Protein AF-A0A954PUJ4-F1 (afdb_monomer_lite)

pLDDT: mean 72.75, std 25.72, range [23.62, 98.69]

Sequence (757 aa):
MKTFRLFGICLALLAGFLISHSQIARAAGRSESQIDSPTHRQIRVIRPLVDGQSLTLHTLTTDADGNLLVAVGGESPQYDYSAIGADHHGATKTGFVLKLDAEGKELGRWTCGLIPSAMAVGPDGSIFVGGSGQLAKLTPDGKTTKPIDSPHIGDRKTFAKRTIKAQQMLMQSFLSEDSLKPLRDMVEKLEEKPEGDRSRIEVAQLDALKTQLQQMENLIGGNKDSDEESDDNADDFQVDPMMEMQVEHAMNVTSMAASKEKLFVCATDPSNGGYSVWSLDHDMNPDNVQVIMTDLRGCCGQMDIQCCDEKMIVSENSSFQVGVFDLDGKRLTGFGSMDRTSRNGFGSCCNPMNSFPLPDGTILTAESSIGHIKHFDIDGNLIGYIGKANIGGGCKHCAMGYDAANDLYFMMYQDKNGICVLGDREKYPVTAAELALAKRQTDFIEKYAGTWTKPGSKPQQSGFFGSLFGDAPVSNDDSMYPMTGWTINPDGSVRVNSGQYASFMTNATLEILAPEDGDAANVFRAAIAEEQVRMIEMTLTIDGNEMKTDFGYSQDVTLVKQSDPNAQPANVQPTNVKSNAIPMAKIEVAVQQQPVPVLTPSQVFDPVQIQTPTQTPTQCDPSCDGTNCGNPFCVKPPTVATNQPREIDILFSELFTENEHDGVTKPTNDSKSNQEIGNASAQQEMLSDPTFEGTWLSETHLVPRFEYQLISASDLGKDREQTLNKMGAEGWEYCSKLGKKLLFKRVSGFGADGGRQ

Radius of gyration: 35.72 Å; chains: 1; bounding box: 106×78×114 Å

Structure (mmCIF, N/CA/C/O backbone):
data_AF-A0A954PUJ4-F1
#
_entry.id   AF-A0A954PUJ4-F1
#
loop_
_atom_site.group_PDB
_atom_site.id
_atom_site.type_symbol
_atom_site.label_atom_id
_atom_site.label_alt_id
_atom_site.label_comp_id
_atom_site.label_asym_id
_atom_site.label_entity_id
_atom_site.label_seq_id
_atom_site.pdbx_PDB_ins_code
_atom_site.Cartn_x
_atom_site.Cartn_y
_atom_site.Cartn_z
_atom_site.occupancy
_atom_site.B_iso_or_equiv
_atom_site.auth_seq_id
_atom_site.auth_comp_id
_atom_site.auth_asym_id
_atom_site.auth_atom_id
_atom_site.pdbx_PDB_model_num
ATOM 1 N N . MET A 1 1 ? -25.120 1.972 41.612 1.00 52.62 1 MET A N 1
ATOM 2 C CA . MET A 1 1 ? -24.230 2.518 40.554 1.00 52.62 1 MET A CA 1
ATOM 3 C C . MET A 1 1 ? -23.377 1.455 39.857 1.00 52.62 1 MET A C 1
ATOM 5 O O . MET A 1 1 ? -23.431 1.412 38.637 1.00 52.62 1 MET A O 1
ATOM 9 N N . LYS A 1 2 ? -22.651 0.563 40.558 1.00 50.59 2 LYS A N 1
ATOM 10 C CA . LYS A 1 2 ? -21.875 -0.522 39.904 1.00 50.59 2 LYS A CA 1
ATOM 11 C C . LYS A 1 2 ? -22.733 -1.454 39.025 1.00 50.59 2 LYS A C 1
ATOM 13 O O . LYS A 1 2 ? -22.325 -1.778 37.920 1.00 50.59 2 LYS A O 1
ATOM 18 N N . THR A 1 3 ? -23.954 -1.778 39.453 1.00 66.12 3 THR A N 1
ATOM 19 C CA . THR A 1 3 ? -24.915 -2.595 38.685 1.00 66.12 3 THR A CA 1
ATOM 20 C C . THR A 1 3 ? -25.406 -1.915 37.403 1.00 66.12 3 THR A C 1
ATOM 22 O O . THR A 1 3 ? -25.558 -2.578 36.388 1.00 66.12 3 THR A O 1
ATOM 25 N N . PHE A 1 4 ? -25.589 -0.589 37.414 1.00 70.94 4 PHE A N 1
ATOM 26 C CA . PHE A 1 4 ? -26.000 0.171 36.224 1.00 70.94 4 PHE A CA 1
ATOM 27 C C . PHE A 1 4 ? -24.868 0.308 35.197 1.00 70.94 4 PHE A C 1
ATOM 29 O O . PHE A 1 4 ? -25.127 0.208 34.004 1.00 70.94 4 PHE A O 1
ATOM 36 N N . ARG A 1 5 ? -23.609 0.465 35.642 1.00 57.19 5 ARG A N 1
ATOM 37 C CA . ARG A 1 5 ? -22.445 0.429 34.736 1.00 57.19 5 ARG A CA 1
ATOM 38 C C . ARG A 1 5 ? -22.269 -0.944 34.087 1.00 57.19 5 ARG A C 1
ATOM 40 O O . ARG A 1 5 ? -22.035 -1.009 32.889 1.00 57.19 5 ARG A O 1
ATOM 47 N N . LEU A 1 6 ? -22.443 -2.023 34.853 1.00 69.56 6 LEU A N 1
ATOM 48 C CA . LEU A 1 6 ? -22.362 -3.383 34.312 1.00 69.56 6 LEU A CA 1
ATOM 49 C C . LEU A 1 6 ? -23.471 -3.652 33.280 1.00 69.56 6 LEU A C 1
ATOM 51 O O . LEU A 1 6 ? -23.209 -4.250 32.241 1.00 69.56 6 LEU A O 1
ATOM 55 N N . PHE A 1 7 ? -24.688 -3.159 33.539 1.00 83.25 7 PHE A N 1
ATOM 56 C CA . PHE A 1 7 ? -25.818 -3.300 32.617 1.00 83.25 7 PHE A CA 1
ATOM 57 C C . PHE A 1 7 ? -25.616 -2.500 31.321 1.00 83.25 7 PHE A C 1
ATOM 59 O O . PHE A 1 7 ? -25.886 -3.019 30.244 1.00 83.25 7 PHE A O 1
ATOM 66 N N . GLY A 1 8 ? -25.081 -1.275 31.408 1.00 76.94 8 GLY A N 1
ATOM 67 C CA . GLY A 1 8 ? -24.754 -0.459 30.234 1.00 76.94 8 GLY A CA 1
ATOM 68 C C . GLY A 1 8 ? -23.681 -1.090 29.339 1.00 76.94 8 GLY A C 1
ATOM 69 O O . GLY A 1 8 ? -23.854 -1.129 28.126 1.00 76.94 8 GLY A O 1
ATOM 70 N N . ILE A 1 9 ? -22.623 -1.656 29.935 1.00 79.19 9 ILE A N 1
ATOM 71 C CA . ILE A 1 9 ? -21.569 -2.372 29.193 1.00 79.19 9 ILE A CA 1
ATOM 72 C C . ILE A 1 9 ? -22.138 -3.627 28.518 1.00 79.19 9 ILE A C 1
ATOM 74 O O . ILE A 1 9 ? -21.875 -3.856 27.341 1.00 79.19 9 ILE A O 1
ATOM 78 N N . CYS A 1 10 ? -22.972 -4.407 29.218 1.00 77.19 10 CYS A N 1
ATOM 79 C CA . CYS A 1 10 ? -23.618 -5.577 28.617 1.00 77.19 10 CYS A CA 1
ATOM 80 C C . CYS A 1 10 ? -24.517 -5.196 27.433 1.00 77.19 10 CYS A C 1
ATOM 82 O O . CYS A 1 10 ? -24.505 -5.900 26.430 1.00 77.19 10 CYS A O 1
ATOM 84 N N . LEU A 1 11 ? -25.269 -4.091 27.522 1.00 76.75 11 LEU A N 1
ATOM 85 C CA . LEU A 1 11 ? -26.150 -3.643 26.438 1.00 76.75 11 LEU A CA 1
ATOM 86 C C . LEU A 1 11 ? -25.364 -3.182 25.200 1.00 76.75 11 LEU A C 1
ATOM 88 O O . LEU A 1 11 ? -25.760 -3.502 24.083 1.00 76.75 11 LEU A O 1
ATOM 92 N N . ALA A 1 12 ? -24.255 -2.462 25.398 1.00 65.62 12 ALA A N 1
ATOM 93 C CA . ALA A 1 12 ? -23.386 -2.011 24.311 1.00 65.62 12 ALA A CA 1
ATOM 94 C C . ALA A 1 12 ? -22.710 -3.193 23.595 1.00 65.62 12 ALA A C 1
ATOM 96 O O . ALA A 1 12 ? -22.722 -3.251 22.366 1.00 65.62 12 ALA A O 1
ATOM 97 N N . LEU A 1 13 ? -22.215 -4.179 24.355 1.00 67.12 13 LEU A N 1
ATOM 98 C CA . LEU A 1 13 ? -21.668 -5.418 23.794 1.00 67.12 13 LEU A CA 1
ATOM 99 C C . LEU A 1 13 ? -22.732 -6.205 23.013 1.00 67.12 13 LEU A C 1
ATOM 101 O O . LEU A 1 13 ? -22.451 -6.685 21.919 1.00 67.12 13 LEU A O 1
ATOM 105 N N . LEU A 1 14 ? -23.966 -6.289 23.527 1.00 72.69 14 LEU A N 1
ATOM 106 C CA . LEU A 1 14 ? -25.073 -6.956 22.830 1.00 72.69 14 LEU A CA 1
ATOM 107 C C . LEU A 1 14 ? -25.462 -6.238 21.530 1.00 72.69 14 LEU A C 1
ATOM 109 O O . LEU A 1 14 ? -25.734 -6.899 20.532 1.00 72.69 14 LEU A O 1
ATOM 113 N N . ALA A 1 15 ? -25.486 -4.902 21.529 1.00 66.81 15 ALA A N 1
ATOM 114 C CA . ALA A 1 15 ? -25.796 -4.112 20.340 1.00 66.81 15 ALA A CA 1
ATOM 115 C C . ALA A 1 15 ? -24.737 -4.302 19.242 1.00 66.81 15 ALA A C 1
ATOM 117 O O . ALA A 1 15 ? -25.102 -4.555 18.096 1.00 66.81 15 ALA A O 1
ATOM 118 N N . GLY A 1 16 ? -23.446 -4.275 19.598 1.00 62.00 16 GLY A N 1
ATOM 119 C CA . GLY A 1 16 ? -22.360 -4.572 18.659 1.00 62.00 16 GLY A CA 1
ATOM 120 C C . GLY A 1 16 ? -22.459 -5.986 18.076 1.00 62.00 16 GLY A C 1
ATOM 121 O O . GLY A 1 16 ? -22.348 -6.168 16.866 1.00 62.00 16 GLY A O 1
ATOM 122 N N . PHE A 1 17 ? -22.775 -6.977 18.918 1.00 65.00 17 PHE A N 1
ATOM 123 C CA . PHE A 1 17 ? -22.932 -8.373 18.493 1.00 65.00 17 PHE A CA 1
ATOM 124 C C . PHE A 1 17 ? -24.124 -8.584 17.541 1.00 65.00 17 PHE A C 1
ATOM 126 O O . PHE A 1 17 ? -24.060 -9.406 16.628 1.00 65.00 17 PHE A O 1
ATOM 133 N N . LEU A 1 18 ? -25.220 -7.841 17.732 1.00 65.94 18 LEU A N 1
ATOM 134 C CA . LEU A 1 18 ? -26.400 -7.912 16.863 1.00 65.94 18 LEU A CA 1
ATOM 135 C C . LEU A 1 18 ? -26.163 -7.266 15.491 1.00 65.94 18 LEU A C 1
ATOM 137 O O . LEU A 1 18 ? -26.667 -7.777 14.488 1.00 65.94 18 LEU A O 1
ATOM 141 N N . ILE A 1 19 ? -25.397 -6.172 15.430 1.00 64.56 19 ILE A N 1
ATOM 142 C CA . ILE A 1 19 ? -25.078 -5.490 14.168 1.00 64.56 19 ILE A CA 1
ATOM 143 C C . ILE A 1 19 ? -24.223 -6.402 13.277 1.00 64.56 19 ILE A C 1
ATOM 145 O O . ILE A 1 19 ? -24.591 -6.612 12.118 1.00 64.56 19 ILE A O 1
ATOM 149 N N . SER A 1 20 ? -23.175 -7.034 13.822 1.00 57.03 20 SER A N 1
ATOM 150 C CA . SER A 1 20 ? -22.316 -7.954 13.057 1.00 57.03 20 SER A CA 1
ATOM 151 C C . SER A 1 20 ? -23.079 -9.176 12.531 1.00 57.03 20 SER A C 1
ATOM 153 O O . SER A 1 20 ? -23.003 -9.503 11.347 1.00 57.03 20 SER A O 1
ATOM 155 N N . HIS A 1 21 ? -23.932 -9.793 13.357 1.00 59.06 21 HIS A N 1
ATOM 156 C CA . HIS A 1 21 ? -24.750 -10.936 12.929 1.00 59.06 21 HIS A CA 1
ATOM 157 C C . HIS A 1 21 ? -25.733 -10.583 11.807 1.00 59.06 21 HIS A C 1
ATOM 159 O O . HIS A 1 21 ? -26.028 -11.424 10.955 1.00 59.06 21 HIS A O 1
ATOM 165 N N . SER A 1 22 ? -26.244 -9.349 11.781 1.00 60.16 22 SER A N 1
ATOM 166 C CA . SER A 1 22 ? -27.167 -8.915 10.730 1.00 60.16 22 SER A CA 1
ATOM 167 C C . SER A 1 22 ? -26.500 -8.840 9.351 1.00 60.16 22 SER A C 1
ATOM 169 O O . SER A 1 22 ? -27.143 -9.167 8.351 1.00 60.16 22 SER A O 1
ATOM 171 N N . GLN A 1 23 ? -25.213 -8.479 9.284 1.00 64.50 23 GLN A N 1
ATOM 172 C CA . GLN A 1 23 ? -24.464 -8.438 8.028 1.00 64.50 23 GLN A CA 1
ATOM 173 C C . GLN A 1 23 ? -24.126 -9.848 7.526 1.00 64.50 23 GLN A C 1
ATOM 175 O O . GLN A 1 23 ? -24.378 -10.144 6.357 1.00 64.50 23 GLN A O 1
ATOM 180 N N . ILE A 1 24 ? -23.704 -10.757 8.413 1.00 61.41 24 ILE A N 1
ATOM 181 C CA . ILE A 1 24 ? -23.480 -12.172 8.063 1.00 61.41 24 ILE A CA 1
ATOM 182 C C . ILE A 1 24 ? -24.776 -12.822 7.565 1.00 61.41 24 ILE A C 1
ATOM 184 O O . ILE A 1 24 ? -24.786 -13.488 6.530 1.00 61.41 24 ILE A O 1
ATOM 188 N N . ALA A 1 25 ? -25.902 -12.591 8.248 1.00 60.91 25 ALA A N 1
ATOM 189 C CA . ALA A 1 25 ? -27.197 -13.118 7.823 1.00 60.91 25 ALA A CA 1
ATOM 190 C C . ALA A 1 25 ? -27.639 -12.553 6.460 1.00 60.91 25 ALA A C 1
ATOM 192 O O . ALA A 1 25 ? -28.235 -13.271 5.657 1.00 60.91 25 ALA A O 1
ATOM 193 N N . ARG A 1 26 ? -27.316 -11.283 6.167 1.00 64.94 26 ARG A N 1
ATOM 194 C CA . ARG A 1 26 ? -27.528 -10.690 4.836 1.00 64.94 26 ARG A CA 1
ATOM 195 C C . ARG A 1 26 ? -26.617 -11.292 3.771 1.00 64.94 26 ARG A C 1
ATOM 197 O O . ARG A 1 26 ? -27.013 -11.262 2.610 1.00 64.94 26 ARG A O 1
ATOM 204 N N . ALA A 1 27 ? -25.434 -11.783 4.126 1.00 63.69 27 ALA A N 1
ATOM 205 C CA . ALA A 1 27 ? -24.491 -12.387 3.190 1.00 63.69 27 ALA A CA 1
ATOM 206 C C . ALA A 1 27 ? -24.840 -13.854 2.883 1.00 63.69 27 ALA A C 1
ATOM 208 O O . ALA A 1 27 ? -24.924 -14.231 1.717 1.00 63.69 27 ALA A O 1
ATOM 209 N N . ALA A 1 28 ? -25.166 -14.652 3.905 1.00 67.88 28 ALA A N 1
ATOM 210 C CA . ALA A 1 28 ? -25.427 -16.093 3.791 1.00 67.88 28 ALA A CA 1
ATOM 211 C C . ALA A 1 28 ? -26.662 -16.475 2.939 1.00 67.88 28 ALA A C 1
ATOM 213 O O . ALA A 1 28 ? -26.865 -17.650 2.639 1.00 67.88 28 ALA A O 1
ATOM 214 N N . GLY A 1 29 ? -27.498 -15.506 2.550 1.00 73.12 29 GLY A N 1
ATOM 215 C CA . GLY A 1 29 ? -28.685 -15.712 1.711 1.00 73.12 29 GLY A CA 1
ATOM 216 C C . GLY A 1 29 ? -28.612 -15.093 0.313 1.00 73.12 29 GLY A C 1
ATOM 217 O O . GLY A 1 29 ? -29.628 -15.077 -0.385 1.00 73.12 29 GLY A O 1
ATOM 218 N N . ARG A 1 30 ? -27.467 -14.533 -0.096 1.00 78.81 30 ARG A N 1
ATOM 219 C CA . ARG A 1 30 ? -27.342 -13.874 -1.403 1.00 78.81 30 ARG A CA 1
ATOM 220 C C . ARG A 1 30 ? -27.117 -14.883 -2.517 1.00 78.81 30 ARG A C 1
ATOM 222 O O . ARG A 1 30 ? -26.295 -15.784 -2.413 1.00 78.81 30 ARG A O 1
ATOM 229 N N . SER A 1 31 ? -27.836 -14.690 -3.617 1.00 83.69 31 SER A N 1
ATOM 230 C CA . SER A 1 31 ? -27.505 -15.339 -4.885 1.00 83.69 31 SER A CA 1
ATOM 231 C C . SER A 1 31 ? -26.173 -14.812 -5.430 1.00 83.69 31 SER A C 1
ATOM 233 O O . SER A 1 31 ? -25.793 -13.678 -5.148 1.00 83.69 31 SER A O 1
ATOM 235 N N . GLU A 1 32 ? -25.509 -15.591 -6.281 1.00 79.50 32 GLU A N 1
ATOM 236 C CA . GLU A 1 32 ? -24.261 -15.203 -6.962 1.00 79.50 32 GLU A CA 1
ATOM 237 C C . GLU A 1 32 ? -24.374 -13.827 -7.652 1.00 79.50 32 GLU A C 1
ATOM 239 O O . GLU A 1 32 ? -23.539 -12.948 -7.460 1.00 79.50 32 GLU A O 1
ATOM 244 N N . SER A 1 33 ? -25.507 -13.558 -8.314 1.00 80.25 33 SER A N 1
ATOM 245 C CA . SER A 1 33 ? -25.789 -12.255 -8.944 1.00 80.25 33 SER A CA 1
ATOM 246 C C . SER A 1 33 ? -25.834 -11.067 -7.966 1.00 80.25 33 SER A C 1
ATOM 248 O O . SER A 1 33 ? -25.537 -9.927 -8.334 1.00 80.25 33 SER A O 1
ATOM 250 N N . GLN A 1 34 ? -26.208 -11.316 -6.707 1.00 82.62 34 GLN A N 1
ATOM 251 C CA . GLN A 1 34 ? -26.227 -10.302 -5.652 1.00 82.62 34 GLN A CA 1
ATOM 252 C C . GLN A 1 34 ? -24.846 -10.107 -5.023 1.00 82.62 34 GLN A C 1
ATOM 254 O O . GLN A 1 34 ? -24.584 -9.022 -4.512 1.00 82.62 34 GLN A O 1
ATOM 259 N N . ILE A 1 35 ? -23.978 -11.123 -5.059 1.00 88.06 35 ILE A N 1
ATOM 260 C CA . ILE A 1 35 ? -22.583 -11.014 -4.608 1.00 88.06 35 ILE A CA 1
ATOM 261 C C . ILE A 1 35 ? -21.798 -10.107 -5.562 1.00 88.06 35 ILE A C 1
ATOM 263 O O . ILE A 1 35 ? -21.020 -9.272 -5.104 1.00 88.06 35 ILE A O 1
ATOM 267 N N . ASP A 1 36 ? -22.071 -10.199 -6.865 1.00 89.62 36 ASP A N 1
ATOM 268 C CA . ASP A 1 36 ? -21.411 -9.390 -7.899 1.00 89.62 36 ASP A CA 1
ATOM 269 C C . ASP A 1 36 ? -21.856 -7.922 -7.942 1.00 89.62 36 ASP A C 1
ATOM 271 O O . ASP A 1 36 ? -21.179 -7.073 -8.531 1.00 89.62 36 ASP A O 1
ATOM 275 N N . SER A 1 37 ? -23.000 -7.603 -7.338 1.00 93.69 37 SER A N 1
ATOM 276 C CA . SER A 1 37 ? -23.535 -6.245 -7.330 1.00 93.69 37 SER A CA 1
ATOM 277 C C . SER A 1 37 ? -22.931 -5.434 -6.179 1.00 93.69 37 SER A C 1
ATOM 279 O O . SER A 1 37 ? -22.990 -5.881 -5.035 1.00 93.69 37 SER A O 1
ATOM 281 N N . PRO A 1 38 ? -22.404 -4.218 -6.432 1.00 96.56 38 PRO A N 1
ATOM 282 C CA . PRO A 1 38 ? -21.821 -3.407 -5.373 1.00 96.56 38 PRO A CA 1
ATOM 283 C C . PRO A 1 38 ? -22.900 -2.991 -4.375 1.00 96.56 38 PRO A C 1
ATOM 285 O O . PRO A 1 38 ? -23.929 -2.424 -4.772 1.00 96.56 38 PRO A O 1
ATOM 288 N N . THR A 1 39 ? -22.654 -3.263 -3.096 1.00 97.06 39 THR A N 1
ATOM 289 C CA . THR A 1 39 ? -23.525 -2.871 -1.975 1.00 97.06 39 THR A CA 1
ATOM 290 C C . THR A 1 39 ? -23.363 -1.402 -1.606 1.00 97.06 39 THR A C 1
ATOM 292 O O . THR A 1 39 ? -24.327 -0.734 -1.236 1.00 97.06 39 THR A O 1
ATOM 295 N N . HIS A 1 40 ? -22.152 -0.886 -1.778 1.00 98.00 40 HIS A N 1
ATOM 296 C CA . HIS A 1 40 ? -21.742 0.470 -1.463 1.00 98.00 40 HIS A CA 1
ATOM 297 C C . HIS A 1 40 ? -21.300 1.200 -2.733 1.00 98.00 40 HIS A C 1
ATOM 299 O O . HIS A 1 40 ? -21.025 0.619 -3.786 1.00 98.00 40 HIS A O 1
ATOM 305 N N . ARG A 1 41 ? -21.241 2.524 -2.643 1.00 97.19 41 ARG A N 1
ATOM 306 C CA . ARG A 1 41 ? -20.670 3.392 -3.676 1.00 97.19 41 ARG A CA 1
ATOM 307 C C . ARG A 1 41 ? -19.795 4.437 -3.026 1.00 97.19 41 ARG A C 1
ATOM 309 O O . ARG A 1 41 ? -20.044 4.814 -1.886 1.00 97.19 41 ARG A O 1
ATOM 316 N N . GLN A 1 42 ? -18.831 4.967 -3.768 1.00 97.69 42 GLN A N 1
ATOM 317 C CA . GLN A 1 42 ? -18.124 6.155 -3.316 1.00 97.69 42 GLN A CA 1
ATOM 318 C C . GLN A 1 42 ? -19.105 7.329 -3.193 1.00 97.69 42 GLN A C 1
ATOM 320 O O . GLN A 1 42 ? -19.832 7.643 -4.139 1.00 97.69 42 GLN A O 1
ATOM 325 N N . ILE A 1 43 ? -19.122 7.958 -2.018 1.00 97.69 43 ILE A N 1
ATOM 326 C CA . ILE A 1 43 ? -20.009 9.081 -1.685 1.00 97.69 43 ILE A CA 1
ATOM 327 C C . ILE A 1 43 ? -19.249 10.397 -1.504 1.00 97.69 43 ILE A C 1
ATOM 329 O O . ILE A 1 43 ? -19.832 11.461 -1.675 1.00 97.69 43 ILE A O 1
ATOM 333 N N . ARG A 1 44 ? -17.955 10.345 -1.161 1.00 97.12 44 ARG A N 1
ATOM 334 C CA . ARG A 1 44 ? -17.075 11.520 -1.046 1.00 97.12 44 ARG A CA 1
ATOM 335 C C . ARG A 1 44 ? -15.598 11.121 -1.043 1.00 97.12 44 ARG A C 1
ATOM 337 O O . ARG A 1 44 ? -15.267 9.937 -0.991 1.00 97.12 44 ARG A O 1
ATOM 344 N N . VAL A 1 45 ? -14.730 12.131 -1.071 1.00 97.12 45 VAL A N 1
ATOM 345 C CA . VAL A 1 45 ? -13.294 12.010 -0.792 1.00 97.12 45 VAL A CA 1
ATOM 346 C C . VAL A 1 45 ? -12.951 12.961 0.350 1.00 97.12 45 VAL A C 1
ATOM 348 O O . VAL A 1 45 ? -13.182 14.164 0.230 1.00 97.12 45 VAL A O 1
ATOM 351 N N . ILE A 1 46 ? -12.406 12.431 1.441 1.00 97.94 46 ILE A N 1
ATOM 352 C CA . ILE A 1 46 ? -11.828 13.233 2.523 1.00 97.94 46 ILE A CA 1
ATOM 353 C C . ILE A 1 46 ? -10.410 13.612 2.105 1.00 97.94 46 ILE A C 1
ATOM 355 O O . ILE A 1 46 ? -9.662 12.766 1.623 1.00 97.94 46 ILE A O 1
ATOM 359 N N . ARG A 1 47 ? -10.033 14.877 2.278 1.00 96.75 47 ARG A N 1
ATOM 360 C CA . ARG A 1 47 ? -8.656 15.343 2.087 1.00 96.75 47 ARG A CA 1
ATOM 361 C C . ARG A 1 47 ? -8.144 15.833 3.432 1.00 96.75 47 ARG A C 1
ATOM 363 O O . ARG A 1 47 ? -8.591 16.895 3.860 1.00 96.75 47 ARG A O 1
ATOM 370 N N . PRO A 1 48 ? -7.288 15.063 4.119 1.00 94.00 48 PRO A N 1
ATOM 371 C CA . PRO A 1 48 ? -6.705 15.502 5.374 1.00 94.00 48 PRO A CA 1
ATOM 372 C C . PRO A 1 48 ? -5.920 16.797 5.153 1.00 94.00 48 PRO A C 1
ATOM 374 O O . PRO A 1 48 ? -5.071 16.877 4.262 1.00 94.00 48 PRO A O 1
ATOM 377 N N . LEU A 1 49 ? -6.226 17.817 5.949 1.00 92.00 49 LEU A N 1
ATOM 378 C CA . LEU A 1 49 ? -5.546 19.105 5.907 1.00 92.00 49 LEU A CA 1
ATOM 379 C C . LEU A 1 49 ? -4.888 19.361 7.255 1.00 92.00 49 LEU A C 1
ATOM 381 O O . LEU A 1 49 ? -5.514 19.184 8.295 1.00 92.00 49 LEU A O 1
ATOM 385 N N . VAL A 1 50 ? -3.655 19.848 7.222 1.00 90.06 50 VAL A N 1
ATOM 386 C CA . VAL A 1 50 ? -2.943 20.354 8.393 1.00 90.06 50 VAL A CA 1
ATOM 387 C C . VAL A 1 50 ? -2.708 21.831 8.149 1.00 90.06 50 VAL A C 1
ATOM 389 O O . VAL A 1 50 ? -2.073 22.217 7.172 1.00 90.06 50 VAL A O 1
ATOM 392 N N . ASP A 1 51 ? -3.315 22.665 8.989 1.00 92.50 51 ASP A N 1
ATOM 393 C CA . ASP A 1 51 ? -3.219 24.128 8.914 1.00 92.50 51 ASP A CA 1
ATOM 394 C C . ASP A 1 51 ? -3.616 24.682 7.529 1.00 92.50 51 ASP A C 1
ATOM 396 O O . ASP A 1 51 ? -3.030 25.622 6.994 1.00 92.50 51 ASP A O 1
ATOM 400 N N . GLY A 1 52 ? -4.639 24.058 6.931 1.00 91.12 52 GLY A N 1
ATOM 401 C CA . GLY A 1 52 ? -5.160 24.393 5.603 1.00 91.12 52 GLY A CA 1
ATOM 402 C C . GLY A 1 52 ? -4.326 23.865 4.432 1.00 91.12 52 GLY A C 1
ATOM 403 O O . GLY A 1 52 ? -4.710 24.077 3.283 1.00 91.12 52 GLY A O 1
ATOM 404 N N . GLN A 1 53 ? -3.217 23.170 4.692 1.00 89.88 53 GLN A N 1
ATOM 405 C CA . GLN A 1 53 ? -2.357 22.581 3.669 1.00 89.88 53 GLN A CA 1
ATOM 406 C C . GLN A 1 53 ? -2.617 21.082 3.525 1.00 89.88 53 GLN A C 1
ATOM 408 O O . GLN A 1 53 ? -2.756 20.359 4.511 1.00 89.88 53 GLN A O 1
ATOM 413 N N . SER A 1 54 ? -2.664 20.608 2.278 1.00 88.94 54 SER A N 1
ATOM 414 C CA . SER A 1 54 ? -2.658 19.173 1.992 1.00 88.94 54 SER A CA 1
ATOM 415 C C . SER A 1 54 ? -1.260 18.633 2.255 1.00 88.94 54 SER A C 1
ATOM 417 O O . SER A 1 54 ? -0.288 19.154 1.710 1.00 88.94 54 SER A O 1
ATOM 419 N N . LEU A 1 55 ? -1.172 17.573 3.049 1.00 90.25 55 LEU A N 1
ATOM 420 C CA . LEU A 1 55 ? 0.072 16.846 3.279 1.00 90.25 55 LEU A CA 1
ATOM 421 C C . LEU A 1 55 ? 0.067 15.518 2.525 1.00 90.25 55 LEU A C 1
ATOM 423 O O . LEU A 1 55 ? -0.996 15.029 2.141 1.00 90.25 55 LEU A O 1
ATOM 427 N N . THR A 1 56 ? 1.253 14.941 2.330 1.00 92.62 56 THR A N 1
ATOM 428 C CA . THR A 1 56 ? 1.402 13.578 1.812 1.00 92.62 56 THR A CA 1
ATOM 429 C C . THR A 1 56 ? 0.702 12.601 2.744 1.00 92.62 56 THR A C 1
ATOM 431 O O . THR A 1 56 ? 0.932 12.637 3.953 1.00 92.62 56 THR A O 1
ATOM 434 N N . LEU A 1 57 ? -0.156 11.755 2.181 1.00 94.94 57 LEU A N 1
ATOM 435 C CA . LEU A 1 57 ? -0.845 10.688 2.895 1.00 94.94 57 LEU A CA 1
ATOM 436 C C . LEU A 1 57 ? -0.046 9.386 2.767 1.00 94.94 57 LEU A C 1
ATOM 438 O O . LEU A 1 57 ? 0.164 8.912 1.651 1.00 94.94 57 LEU A O 1
ATOM 442 N N . HIS A 1 58 ? 0.372 8.808 3.894 1.00 95.56 58 HIS A N 1
ATOM 443 C CA . HIS A 1 58 ? 1.230 7.615 3.908 1.00 95.56 58 HIS A CA 1
ATOM 444 C C . HIS A 1 58 ? 0.462 6.320 4.154 1.00 95.56 58 HIS A C 1
ATOM 446 O O . HIS A 1 58 ? 0.671 5.329 3.454 1.00 95.56 58 HIS A O 1
ATOM 452 N N . THR A 1 59 ? -0.434 6.325 5.143 1.00 97.69 59 THR A N 1
ATOM 453 C CA . THR A 1 59 ? -1.307 5.191 5.470 1.00 97.69 59 THR A CA 1
ATOM 454 C C . THR A 1 59 ? -2.519 5.649 6.287 1.00 97.69 59 THR A C 1
ATOM 456 O O . THR A 1 59 ? -2.570 6.787 6.769 1.00 97.69 59 THR A O 1
ATOM 459 N N . LEU A 1 60 ? -3.505 4.770 6.453 1.00 98.25 60 LEU A N 1
ATOM 460 C CA . LEU A 1 60 ? -4.657 4.980 7.325 1.00 98.25 60 LEU A CA 1
ATOM 461 C C . LEU A 1 60 ? -5.107 3.667 7.970 1.00 98.25 60 LEU A C 1
ATOM 463 O O . LEU A 1 60 ? -4.837 2.589 7.453 1.00 98.25 60 LEU A O 1
ATOM 467 N N . THR A 1 61 ? -5.825 3.778 9.081 1.00 97.94 61 THR A N 1
ATOM 468 C CA . THR A 1 61 ? -6.611 2.697 9.691 1.00 97.94 61 THR A CA 1
ATOM 469 C C . THR A 1 61 ? -7.782 3.315 10.465 1.00 97.94 61 THR A C 1
ATOM 471 O O . THR A 1 61 ? -7.989 4.531 10.409 1.00 97.94 61 THR A O 1
ATOM 474 N N . THR A 1 62 ? -8.565 2.513 11.177 1.00 97.81 62 THR A N 1
ATOM 475 C CA . THR A 1 62 ? -9.634 2.988 12.065 1.00 97.81 62 THR A CA 1
ATOM 476 C C . THR A 1 62 ? -9.399 2.550 13.502 1.00 97.81 62 THR A C 1
ATOM 478 O O . THR A 1 62 ? -8.881 1.463 13.752 1.00 97.81 62 THR A O 1
ATOM 481 N N . ASP A 1 63 ? -9.785 3.396 14.455 1.00 97.19 63 ASP A N 1
ATOM 482 C CA . ASP A 1 63 ? -9.852 3.000 15.861 1.00 97.19 63 ASP A CA 1
ATOM 483 C C . ASP A 1 63 ? -11.120 2.177 16.162 1.00 97.19 63 ASP A C 1
ATOM 485 O O . ASP A 1 63 ? -11.957 1.933 15.291 1.00 97.19 63 ASP A O 1
ATOM 489 N N . ALA A 1 64 ? -11.270 1.734 17.414 1.00 95.06 64 ALA A N 1
ATOM 490 C CA . ALA A 1 64 ? -12.408 0.917 17.845 1.00 95.06 64 ALA A CA 1
ATOM 491 C C . ALA A 1 64 ? -13.772 1.630 17.739 1.00 95.06 64 ALA A C 1
ATOM 493 O O . ALA A 1 64 ? -14.806 0.963 17.713 1.00 95.06 64 ALA A O 1
ATOM 494 N N . ASP A 1 65 ? -13.778 2.963 17.675 1.00 95.88 65 ASP A N 1
ATOM 495 C CA . ASP A 1 65 ? -14.985 3.777 17.524 1.00 95.88 65 ASP A CA 1
ATOM 496 C C . ASP A 1 65 ? -15.318 4.039 16.040 1.00 95.88 65 ASP A C 1
ATOM 498 O O . ASP A 1 65 ? -16.306 4.709 15.744 1.00 95.88 65 ASP A O 1
ATOM 502 N N . GLY A 1 66 ? -14.500 3.536 15.105 1.00 96.31 66 GLY A N 1
ATOM 503 C CA . GLY A 1 66 ? -14.643 3.782 13.670 1.00 96.31 66 GLY A CA 1
ATOM 504 C C . GLY A 1 66 ? -14.081 5.131 13.210 1.00 96.31 66 GLY A C 1
ATOM 505 O O . GLY A 1 66 ? -14.275 5.505 12.054 1.00 96.31 66 GLY A O 1
ATOM 506 N N . ASN A 1 67 ? -13.371 5.872 14.070 1.00 98.19 67 ASN A N 1
ATOM 507 C CA . ASN A 1 67 ? -12.705 7.103 13.649 1.00 98.19 67 ASN A CA 1
ATOM 508 C C . ASN A 1 67 ? -11.477 6.764 12.808 1.00 98.19 67 ASN A C 1
ATOM 510 O O . ASN A 1 67 ? -10.735 5.828 13.108 1.00 98.19 67 ASN A O 1
ATOM 514 N N . LEU A 1 68 ? -11.217 7.582 11.795 1.00 98.38 68 LEU A N 1
ATOM 515 C CA . LEU A 1 68 ? -10.038 7.461 10.954 1.00 98.38 68 LEU A CA 1
ATOM 516 C C . LEU A 1 68 ? -8.792 7.894 11.722 1.00 98.38 68 LEU A C 1
ATOM 518 O O . LEU A 1 68 ? -8.731 9.006 12.240 1.00 98.38 68 LEU A O 1
ATOM 522 N N . LEU A 1 69 ? -7.772 7.046 11.719 1.00 98.50 69 LEU A N 1
ATOM 523 C CA . LEU A 1 69 ? -6.408 7.406 12.078 1.00 98.50 69 LEU A CA 1
ATOM 524 C C . LEU A 1 69 ? -5.598 7.500 10.792 1.00 98.50 69 LEU A C 1
ATOM 526 O O . LEU A 1 69 ? -5.528 6.543 10.022 1.00 98.50 69 LEU A O 1
ATOM 530 N N . VAL A 1 70 ? -5.002 8.660 10.545 1.00 98.38 70 VAL A N 1
ATOM 531 C CA . VAL A 1 70 ? -4.397 8.991 9.256 1.00 98.38 70 VAL A CA 1
ATOM 532 C C . VAL A 1 70 ? -2.968 9.468 9.463 1.00 98.38 70 VAL A C 1
ATOM 534 O O . VAL A 1 70 ? -2.739 10.494 10.102 1.00 98.38 70 VAL A O 1
ATOM 537 N N . ALA A 1 71 ? -2.012 8.735 8.904 1.00 97.56 71 ALA A N 1
ATOM 538 C CA . ALA A 1 71 ? -0.603 9.090 8.927 1.00 97.56 71 ALA A CA 1
ATOM 539 C C . ALA A 1 71 ? -0.281 10.037 7.764 1.00 97.56 71 ALA A C 1
ATOM 541 O O . ALA A 1 71 ? -0.407 9.661 6.595 1.00 97.56 71 ALA A O 1
ATOM 542 N N . VAL A 1 72 ? 0.132 11.266 8.078 1.00 96.25 72 VAL A N 1
ATOM 543 C CA . VAL A 1 72 ? 0.396 12.317 7.086 1.00 96.25 72 VAL A CA 1
ATOM 544 C C . VAL A 1 72 ? 1.693 13.074 7.358 1.00 96.25 72 VAL A C 1
ATOM 546 O O . VAL A 1 72 ? 2.194 13.104 8.481 1.00 96.25 72 VAL A O 1
ATOM 549 N N . GLY A 1 73 ? 2.186 13.781 6.344 1.00 92.44 73 GLY A N 1
ATOM 550 C CA . GLY A 1 73 ? 3.299 14.721 6.487 1.00 92.44 73 GLY A CA 1
ATOM 551 C C . GLY A 1 73 ? 4.674 14.066 6.442 1.00 92.44 73 GLY A C 1
ATOM 552 O O . GLY A 1 73 ? 4.805 12.881 6.170 1.00 92.44 73 GLY A O 1
ATOM 553 N N . GLY A 1 74 ? 5.712 14.866 6.670 1.00 82.69 74 GLY A N 1
ATOM 554 C CA . GLY A 1 74 ? 7.081 14.496 6.320 1.00 82.69 74 GLY A CA 1
ATOM 555 C C . GLY A 1 74 ? 7.336 14.598 4.814 1.00 82.69 74 GLY A C 1
ATOM 556 O O . GLY A 1 74 ? 6.534 14.163 3.989 1.00 82.69 74 GLY A O 1
ATOM 557 N N . GLU A 1 75 ? 8.452 15.217 4.450 1.00 69.12 75 GLU A N 1
ATOM 558 C CA . GLU A 1 75 ? 9.098 14.959 3.159 1.00 69.12 75 GLU A CA 1
ATOM 559 C C . GLU A 1 75 ? 10.029 13.776 3.391 1.00 69.12 75 GLU A C 1
ATOM 561 O O . GLU A 1 75 ? 10.640 13.743 4.458 1.00 69.12 75 GLU A O 1
ATOM 566 N N . SER A 1 76 ? 10.108 12.812 2.460 1.00 55.50 76 SER A N 1
ATOM 567 C CA . SER A 1 76 ? 11.058 11.693 2.596 1.00 55.50 76 SER A CA 1
ATOM 568 C C . SER A 1 76 ? 12.400 12.278 3.032 1.00 55.50 76 SER A C 1
ATOM 570 O O . SER A 1 76 ? 12.843 13.228 2.373 1.00 55.50 76 SER A O 1
ATOM 572 N N . PRO A 1 77 ? 12.985 11.833 4.162 1.00 52.59 77 PRO A N 1
ATOM 573 C CA . PRO A 1 77 ? 14.245 12.402 4.598 1.00 52.59 77 PRO A CA 1
ATOM 574 C C . PRO A 1 77 ? 15.214 12.173 3.445 1.00 52.59 77 PRO A C 1
ATOM 576 O O . PRO A 1 77 ? 15.351 11.037 3.008 1.00 52.59 77 PRO A O 1
ATOM 579 N N . GLN A 1 78 ? 15.827 13.227 2.914 1.00 51.22 78 GLN A N 1
ATOM 580 C CA . GLN A 1 78 ? 17.023 13.027 2.109 1.00 51.22 78 GLN A CA 1
ATOM 581 C C . GLN A 1 78 ? 18.105 12.637 3.109 1.00 51.22 78 GLN A C 1
ATOM 583 O O . GLN A 1 78 ? 18.550 13.484 3.890 1.00 51.22 78 GLN A O 1
ATOM 588 N N . TYR A 1 79 ? 18.442 11.351 3.178 1.00 52.72 79 TYR A N 1
ATOM 589 C CA . TYR A 1 79 ? 19.550 10.922 4.011 1.00 52.72 79 TYR A CA 1
ATOM 590 C C . TYR A 1 79 ? 20.838 11.295 3.288 1.00 52.72 79 TYR A C 1
ATOM 592 O O . TYR A 1 79 ? 21.125 10.818 2.198 1.00 52.72 79 TYR A O 1
ATOM 600 N N . ASP A 1 80 ? 21.624 12.167 3.907 1.00 52.88 80 ASP A N 1
ATOM 601 C CA . ASP A 1 80 ? 22.983 12.431 3.459 1.00 52.88 80 ASP A CA 1
ATOM 602 C C . ASP A 1 80 ? 23.892 11.308 3.982 1.00 52.88 80 ASP A C 1
ATOM 604 O O . ASP A 1 80 ? 24.354 11.359 5.127 1.00 52.88 80 ASP A O 1
ATOM 608 N N . TYR A 1 81 ? 24.105 10.254 3.183 1.00 55.06 81 TYR A N 1
ATOM 609 C CA . TYR A 1 81 ? 25.042 9.186 3.552 1.00 55.06 81 TYR A CA 1
ATOM 610 C C . TYR A 1 81 ? 26.497 9.539 3.223 1.00 55.06 81 TYR A C 1
ATOM 612 O O . TYR A 1 81 ? 27.389 8.768 3.582 1.00 55.06 81 TYR A O 1
ATOM 620 N N . SER A 1 82 ? 26.784 10.715 2.648 1.00 50.06 82 SER A N 1
ATOM 621 C CA . SER A 1 82 ? 28.168 11.173 2.454 1.00 50.06 82 SER A CA 1
ATOM 622 C C . SER A 1 82 ? 28.894 11.423 3.784 1.00 50.06 82 SER A C 1
ATOM 624 O O . SER A 1 82 ? 30.125 11.424 3.840 1.00 50.06 82 SER A O 1
ATOM 626 N N . ALA A 1 83 ? 28.138 11.545 4.881 1.00 48.66 83 ALA A N 1
ATOM 627 C CA . ALA A 1 83 ? 28.643 11.644 6.239 1.00 48.66 83 ALA A CA 1
ATOM 628 C C . ALA A 1 83 ? 28.067 10.529 7.127 1.00 48.66 83 ALA A C 1
ATOM 630 O O . ALA A 1 83 ? 27.241 10.783 8.006 1.00 48.66 83 ALA A O 1
ATOM 631 N N . ILE A 1 84 ? 28.527 9.284 6.940 1.00 48.16 84 ILE A N 1
ATOM 632 C CA . ILE A 1 84 ? 28.260 8.148 7.847 1.00 48.16 84 ILE A CA 1
ATOM 633 C C . ILE A 1 84 ? 28.871 8.440 9.241 1.00 48.16 84 ILE A C 1
ATOM 635 O O . ILE A 1 84 ? 29.905 7.893 9.626 1.00 48.16 84 ILE A O 1
ATOM 639 N N . GLY A 1 85 ? 28.235 9.329 10.009 1.00 46.31 85 GLY A N 1
ATOM 640 C CA . GLY A 1 85 ? 28.697 9.815 11.310 1.00 46.31 85 GLY A CA 1
ATOM 641 C C . GLY A 1 85 ? 28.295 11.250 11.685 1.00 46.31 85 GLY A C 1
ATOM 642 O O . GLY A 1 85 ? 28.581 11.641 12.813 1.00 46.31 85 GLY A O 1
ATOM 643 N N . ALA A 1 86 ? 27.657 12.035 10.805 1.00 43.09 86 ALA A N 1
ATOM 644 C CA . ALA A 1 86 ? 27.211 13.388 11.152 1.00 43.09 86 ALA A CA 1
ATOM 645 C C . ALA A 1 86 ? 25.745 13.408 11.610 1.00 43.09 86 ALA A C 1
ATOM 647 O O . ALA A 1 86 ? 24.857 12.903 10.925 1.00 43.09 86 ALA A O 1
ATOM 648 N N . ASP A 1 87 ? 25.495 14.019 12.770 1.00 48.44 87 ASP A N 1
ATOM 649 C CA . ASP A 1 87 ? 24.153 14.288 13.280 1.00 48.44 87 ASP A CA 1
ATOM 650 C C . ASP A 1 87 ? 23.336 15.085 12.246 1.00 48.44 87 ASP A C 1
ATOM 652 O O . ASP A 1 87 ? 23.732 16.166 11.803 1.00 48.44 87 ASP A O 1
ATOM 656 N N . HIS A 1 88 ? 22.184 14.543 11.844 1.00 51.09 88 HIS A N 1
ATOM 657 C CA . HIS A 1 88 ? 21.304 15.156 10.850 1.00 51.09 88 HIS A CA 1
ATOM 658 C C . HIS A 1 88 ? 20.736 16.491 11.364 1.00 51.09 88 HIS A C 1
ATOM 660 O O . HIS A 1 88 ? 19.791 16.532 12.157 1.00 51.09 88 HIS A O 1
ATOM 666 N N . HIS A 1 89 ? 21.285 17.604 10.880 1.00 40.34 89 HIS A N 1
ATOM 667 C CA . HIS A 1 89 ? 20.831 18.955 11.195 1.00 40.34 89 HIS A CA 1
ATOM 668 C C . HIS A 1 89 ? 20.253 19.642 9.953 1.00 40.34 89 HIS A C 1
ATOM 670 O O . HIS A 1 89 ? 20.959 20.349 9.243 1.00 40.34 89 HIS A O 1
ATOM 676 N N . GLY A 1 90 ? 18.949 19.495 9.708 1.00 43.41 90 GLY A N 1
ATOM 677 C CA . GLY A 1 90 ? 18.273 20.359 8.737 1.00 43.41 90 GLY A CA 1
ATOM 678 C C . GLY A 1 90 ? 16.912 19.863 8.269 1.00 43.41 90 GLY A C 1
ATOM 679 O O . GLY A 1 90 ? 16.834 19.012 7.400 1.00 43.41 90 GLY A O 1
ATOM 680 N N . ALA A 1 91 ? 15.850 20.467 8.810 1.00 42.97 91 ALA A N 1
ATOM 681 C CA . ALA A 1 91 ? 14.449 20.341 8.386 1.00 42.97 91 ALA A CA 1
ATOM 682 C C . ALA A 1 91 ? 13.774 18.971 8.606 1.00 42.97 91 ALA A C 1
ATOM 684 O O . ALA A 1 91 ? 13.262 18.336 7.687 1.00 42.97 91 ALA A O 1
ATOM 685 N N . THR A 1 92 ? 13.633 18.580 9.875 1.00 46.19 92 THR A N 1
ATOM 686 C CA . THR A 1 92 ? 12.657 17.567 10.295 1.00 46.19 92 THR A CA 1
ATOM 687 C C . THR A 1 92 ? 11.232 18.098 10.114 1.00 46.19 92 THR A C 1
ATOM 689 O O . THR A 1 92 ? 10.612 18.619 11.043 1.00 46.19 92 THR A O 1
ATOM 692 N N . LYS A 1 93 ? 10.655 17.957 8.916 1.00 65.62 93 LYS A N 1
ATOM 693 C CA . LYS A 1 93 ? 9.191 17.938 8.819 1.00 65.62 93 LYS A CA 1
ATOM 694 C C . LYS A 1 93 ? 8.734 16.654 9.504 1.00 65.62 93 LYS A C 1
ATOM 696 O O . LYS A 1 93 ? 8.825 15.571 8.940 1.00 65.62 93 LYS A O 1
ATOM 701 N N . THR A 1 94 ? 8.333 16.772 10.764 1.00 80.88 94 THR A N 1
ATOM 702 C CA . THR A 1 94 ? 7.791 15.656 11.534 1.00 80.88 94 THR A CA 1
ATOM 703 C C . THR A 1 94 ? 6.503 15.162 10.881 1.00 80.88 94 THR A C 1
ATOM 705 O O . THR A 1 94 ? 5.710 15.949 10.360 1.00 80.88 94 THR A O 1
ATOM 708 N N . GLY A 1 95 ? 6.300 13.847 10.881 1.00 92.62 95 GLY A N 1
ATOM 709 C CA . GLY A 1 95 ? 5.022 13.270 10.497 1.00 92.62 95 GLY A CA 1
ATOM 710 C C . GLY A 1 95 ? 3.998 13.358 11.626 1.00 92.62 95 GLY A C 1
ATOM 711 O O . GLY A 1 95 ? 4.340 13.430 12.816 1.00 92.62 95 GLY A O 1
ATOM 712 N N . PHE A 1 96 ? 2.726 13.320 11.246 1.00 95.50 96 PHE A N 1
ATOM 713 C CA . PHE A 1 96 ? 1.584 13.413 12.145 1.00 95.50 96 PHE A CA 1
ATOM 714 C C . PHE A 1 96 ? 0.681 12.190 12.010 1.00 95.50 96 PHE A C 1
ATOM 716 O O . PHE A 1 96 ? 0.501 11.665 10.912 1.00 95.50 96 PHE A O 1
ATOM 723 N N . VAL A 1 97 ? 0.042 11.807 13.113 1.00 97.62 97 VAL A N 1
ATOM 724 C CA . VAL A 1 97 ? -1.209 11.046 13.080 1.00 97.62 97 VAL A CA 1
ATOM 725 C C . VAL A 1 97 ? -2.351 12.026 13.313 1.00 97.62 97 VAL A C 1
ATOM 727 O O . VAL A 1 97 ? -2.380 12.730 14.325 1.00 97.62 97 VAL A O 1
ATOM 730 N N . LEU A 1 98 ? -3.292 12.076 12.376 1.00 97.88 98 LEU A N 1
ATOM 731 C CA . LEU A 1 98 ? -4.563 12.775 12.521 1.00 97.88 98 LEU A CA 1
ATOM 732 C C . LEU A 1 98 ? -5.639 11.775 12.924 1.00 97.88 98 LEU A C 1
ATOM 734 O O . LEU A 1 98 ? -5.760 10.723 12.302 1.00 97.88 98 LEU A O 1
ATOM 738 N N . LYS A 1 99 ? -6.454 12.128 13.915 1.00 98.12 99 LYS A N 1
ATOM 739 C CA . LYS A 1 99 ? -7.716 11.446 14.199 1.00 98.12 99 LYS A CA 1
ATOM 740 C C . LYS A 1 99 ? -8.844 12.251 13.581 1.00 98.12 99 LYS A C 1
ATOM 742 O O . LYS A 1 99 ? -9.026 13.411 13.950 1.00 98.12 99 LYS A O 1
ATOM 747 N N . LEU A 1 100 ? -9.588 11.657 12.658 1.00 98.38 100 LEU A N 1
ATOM 748 C CA . LEU A 1 100 ? -10.711 12.286 11.969 1.00 98.38 100 LEU A CA 1
ATOM 749 C C . LEU A 1 100 ? -12.000 11.508 12.251 1.00 98.38 100 LEU A C 1
ATOM 751 O O . LEU A 1 100 ? -11.965 10.285 12.373 1.00 98.38 100 LEU A O 1
ATOM 755 N N . ASP A 1 101 ? -13.137 12.196 12.313 1.00 98.00 101 ASP A N 1
ATOM 756 C CA . ASP A 1 101 ? -14.433 11.515 12.242 1.00 98.00 101 ASP A CA 1
ATOM 757 C C . ASP A 1 101 ? -14.725 11.010 10.815 1.00 98.00 101 ASP A C 1
ATOM 759 O O . ASP A 1 101 ? -13.949 11.222 9.874 1.00 98.00 101 ASP A O 1
ATOM 763 N N . ALA A 1 102 ? -15.862 10.335 10.642 1.00 96.94 102 ALA A N 1
ATOM 764 C CA . ALA A 1 102 ? -16.285 9.815 9.348 1.00 96.94 102 ALA A CA 1
ATOM 765 C C . ALA A 1 102 ? -16.454 10.923 8.293 1.00 96.94 102 ALA A C 1
ATOM 767 O O . ALA A 1 102 ? -16.289 10.675 7.096 1.00 96.94 102 ALA A O 1
ATOM 768 N N . GLU A 1 103 ? -16.787 12.149 8.694 1.00 97.12 103 GLU A N 1
ATOM 769 C CA . GLU A 1 103 ? -16.927 13.318 7.825 1.00 97.12 103 GLU A CA 1
ATOM 770 C C . GLU A 1 103 ? -15.575 13.944 7.444 1.00 97.12 103 GLU A C 1
ATOM 772 O O . GLU A 1 103 ? -15.521 14.764 6.524 1.00 97.12 103 GLU A O 1
ATOM 777 N N . GLY A 1 104 ? -14.484 13.521 8.086 1.00 96.94 104 GLY A N 1
ATOM 778 C CA . GLY A 1 104 ? -13.135 14.030 7.864 1.00 96.94 104 GLY A CA 1
ATOM 779 C C . GLY A 1 104 ? -12.783 15.244 8.722 1.00 96.94 104 GLY A C 1
ATOM 780 O O . GLY A 1 104 ? -11.782 15.910 8.452 1.00 96.94 104 GLY A O 1
ATOM 781 N N . LYS A 1 105 ? -13.588 15.567 9.738 1.00 97.38 105 LYS A N 1
ATOM 782 C CA . LYS A 1 105 ? -13.283 16.633 10.690 1.00 97.38 105 LYS A CA 1
ATOM 783 C C . LYS A 1 105 ? -12.243 16.140 11.689 1.00 97.38 105 LYS A C 1
ATOM 785 O O . LYS A 1 105 ? -12.377 15.072 12.278 1.00 97.38 105 LYS A O 1
ATOM 790 N N . GLU A 1 106 ? -11.231 16.970 11.918 1.00 97.44 106 GLU A N 1
ATOM 791 C CA . GLU A 1 106 ? -10.169 16.692 12.882 1.00 97.44 106 GLU A CA 1
ATOM 792 C C . GLU A 1 106 ? -10.713 16.648 14.319 1.00 97.44 106 GLU A C 1
ATOM 794 O O . GLU A 1 106 ? -11.294 17.614 14.824 1.00 97.44 106 GLU A O 1
ATOM 799 N N . LEU A 1 107 ? -10.519 15.499 14.963 1.00 97.25 107 LEU A N 1
ATOM 800 C CA . LEU A 1 107 ? -10.784 15.240 16.377 1.00 97.25 107 LEU A CA 1
ATOM 801 C C . LEU A 1 107 ? -9.502 15.323 17.213 1.00 97.25 107 LEU A C 1
ATOM 803 O O . LEU A 1 107 ? -9.567 15.615 18.406 1.00 97.25 107 LEU A O 1
ATOM 807 N N . GLY A 1 108 ? -8.347 15.055 16.599 1.00 96.88 108 GLY A N 1
ATOM 808 C CA . GLY A 1 108 ? -7.045 15.086 17.255 1.00 96.88 108 GLY A CA 1
ATOM 809 C C . GLY A 1 108 ? -5.888 15.062 16.261 1.00 96.88 108 GLY A C 1
ATOM 810 O O . GLY A 1 108 ? -6.046 14.665 15.106 1.00 96.88 108 GLY A O 1
ATOM 811 N N . ARG A 1 109 ? -4.716 15.488 16.731 1.00 96.94 109 ARG A N 1
ATOM 812 C CA . ARG A 1 109 ? -3.473 15.545 15.960 1.00 96.94 109 ARG A CA 1
ATOM 813 C C . ARG A 1 109 ? -2.292 15.308 16.882 1.00 96.94 109 ARG A C 1
ATOM 815 O O . ARG A 1 109 ? -2.176 15.973 17.911 1.00 96.94 109 ARG A O 1
ATOM 822 N N . TRP A 1 110 ? -1.391 14.423 16.469 1.00 96.94 110 TRP A N 1
ATOM 823 C CA . TRP A 1 110 ? -0.240 14.027 17.275 1.00 96.94 110 TRP A CA 1
ATOM 824 C C . TRP A 1 110 ? 1.021 13.912 16.434 1.00 96.94 110 TRP A C 1
ATOM 826 O O . TRP A 1 110 ? 0.998 13.388 15.324 1.00 96.94 110 TRP A O 1
ATOM 836 N N . THR A 1 111 ? 2.135 14.403 16.965 1.00 94.50 111 THR A N 1
ATOM 837 C CA . THR A 1 111 ? 3.451 14.280 16.331 1.00 94.50 111 THR A CA 1
ATOM 838 C C . THR A 1 111 ? 4.040 12.899 16.591 1.00 94.50 111 THR A C 1
ATOM 840 O O . THR A 1 111 ? 4.098 12.467 17.742 1.00 94.50 111 THR A O 1
ATOM 843 N N . CYS A 1 112 ? 4.555 12.238 15.556 1.00 91.25 112 CYS A N 1
ATOM 844 C CA . CYS A 1 112 ? 5.113 10.886 15.693 1.00 91.25 112 CYS A CA 1
ATOM 845 C C . CYS A 1 112 ? 6.589 10.883 16.115 1.00 91.25 112 CYS A C 1
ATOM 847 O O . CYS A 1 112 ? 7.095 9.871 16.584 1.00 91.25 112 CYS A O 1
ATOM 849 N N . GLY A 1 113 ? 7.301 11.998 15.908 1.00 91.25 113 GLY A N 1
ATOM 850 C CA . GLY A 1 113 ? 8.761 12.051 16.060 1.00 91.25 113 GLY A CA 1
ATOM 851 C C . GLY A 1 113 ? 9.535 11.307 14.961 1.00 91.25 113 GLY A C 1
ATOM 852 O O . GLY A 1 113 ? 10.753 11.230 15.038 1.00 91.25 113 GLY A O 1
ATOM 853 N N . LEU A 1 114 ? 8.832 10.794 13.947 1.00 93.06 114 LEU A N 1
ATOM 854 C CA . LEU A 1 114 ? 9.346 10.112 12.758 1.00 93.06 114 LEU A CA 1
ATOM 855 C C . LEU A 1 114 ? 8.434 10.420 11.556 1.00 93.06 114 LEU A C 1
ATOM 857 O O . LEU A 1 114 ? 7.399 11.080 11.721 1.00 93.06 114 LEU A O 1
ATOM 861 N N . ILE A 1 115 ? 8.803 9.953 10.363 1.00 93.31 115 ILE A N 1
ATOM 862 C CA . ILE A 1 115 ? 7.948 10.020 9.170 1.00 93.31 115 ILE A CA 1
ATOM 863 C C . ILE A 1 115 ? 7.205 8.691 9.041 1.00 93.31 115 ILE A C 1
ATOM 865 O O . ILE A 1 115 ? 7.846 7.661 8.845 1.00 93.31 115 ILE A O 1
ATOM 869 N N . PRO A 1 116 ? 5.875 8.682 9.211 1.00 95.62 116 PRO A N 1
ATOM 870 C CA . PRO A 1 116 ? 5.120 7.447 9.278 1.00 95.62 116 PRO A CA 1
ATOM 871 C C . PRO A 1 116 ? 4.957 6.840 7.885 1.00 95.62 116 PRO A C 1
ATOM 873 O O . PRO A 1 116 ? 4.615 7.543 6.943 1.00 95.62 116 PRO A O 1
ATOM 876 N N . SER A 1 117 ? 5.126 5.528 7.773 1.00 96.06 117 SER A N 1
ATOM 877 C CA . SER A 1 117 ? 4.797 4.733 6.582 1.00 96.06 117 SER A CA 1
ATOM 878 C C . SER A 1 117 ? 3.836 3.583 6.899 1.00 96.06 117 SER A C 1
ATOM 880 O O . SER A 1 117 ? 3.110 3.126 6.019 1.00 96.06 117 SER A O 1
ATOM 882 N N . ALA A 1 118 ? 3.770 3.164 8.165 1.00 97.81 118 ALA A N 1
ATOM 883 C CA . ALA A 1 118 ? 2.898 2.111 8.665 1.00 97.81 118 ALA A CA 1
ATOM 884 C C . ALA A 1 118 ? 2.265 2.499 10.009 1.00 97.81 118 ALA A C 1
ATOM 886 O O . ALA A 1 118 ? 2.820 3.297 10.770 1.00 97.81 118 ALA A O 1
ATOM 887 N N . MET A 1 119 ? 1.099 1.921 10.307 1.00 98.12 119 MET A N 1
ATOM 888 C CA . MET A 1 119 ? 0.380 2.160 11.556 1.00 98.12 119 MET A CA 1
ATOM 889 C C . MET A 1 119 ? -0.453 0.940 11.955 1.00 98.12 119 MET A C 1
ATOM 891 O O . MET A 1 119 ? -1.006 0.265 11.092 1.00 98.12 119 MET A O 1
ATOM 895 N N . ALA A 1 120 ? -0.576 0.696 13.258 1.00 98.12 120 ALA A N 1
ATOM 896 C CA . ALA A 1 120 ? -1.455 -0.315 13.840 1.00 98.12 120 ALA A CA 1
ATOM 897 C C . ALA A 1 120 ? -2.140 0.222 15.102 1.00 98.12 120 ALA A C 1
ATOM 899 O O . ALA A 1 120 ? -1.585 1.072 15.799 1.00 98.12 120 ALA A O 1
ATOM 900 N N . VAL A 1 121 ? -3.321 -0.306 15.426 1.00 97.88 121 VAL A N 1
ATOM 901 C CA . VAL A 1 121 ? -4.044 0.015 16.665 1.00 97.88 121 VAL A CA 1
ATOM 902 C C . VAL A 1 121 ? -4.105 -1.232 17.535 1.00 97.88 121 VAL A C 1
ATOM 904 O O . VAL A 1 121 ? -4.592 -2.274 17.104 1.00 97.88 121 VAL A O 1
ATOM 907 N N . GLY A 1 122 ? -3.584 -1.131 18.754 1.00 96.81 122 GLY A N 1
ATOM 908 C CA . GLY A 1 122 ? -3.672 -2.177 19.763 1.00 96.81 122 GLY A CA 1
ATOM 909 C C . GLY A 1 122 ? -5.089 -2.304 20.335 1.00 96.81 122 GLY A C 1
ATOM 910 O O . GLY A 1 122 ? -5.840 -1.326 20.354 1.00 96.81 122 GLY A O 1
ATOM 911 N N . PRO A 1 123 ? -5.472 -3.475 20.875 1.00 95.44 123 PRO A N 1
ATOM 912 C CA . PRO A 1 123 ? -6.775 -3.660 21.525 1.00 95.44 123 PRO A CA 1
ATOM 913 C C . PRO A 1 123 ? -7.019 -2.759 22.747 1.00 95.44 123 PRO A C 1
ATOM 915 O O . PRO A 1 123 ? -8.159 -2.592 23.175 1.00 95.44 123 PRO A O 1
ATOM 918 N N . ASP A 1 124 ? -5.959 -2.195 23.327 1.00 95.62 124 ASP A N 1
ATOM 919 C CA . ASP A 1 124 ? -5.993 -1.214 24.416 1.00 95.62 124 ASP A CA 1
ATOM 920 C C . ASP A 1 124 ? -6.170 0.239 23.923 1.00 95.62 124 ASP A C 1
ATOM 922 O O . ASP A 1 124 ? -6.237 1.166 24.732 1.00 95.62 124 ASP A O 1
ATOM 926 N N . GLY A 1 125 ? -6.244 0.442 22.603 1.00 96.75 125 GLY A N 1
ATOM 927 C CA . GLY A 1 125 ? -6.307 1.746 21.949 1.00 96.75 125 GLY A CA 1
ATOM 928 C C . GLY A 1 125 ? -4.947 2.417 21.749 1.00 96.75 125 GLY A C 1
ATOM 929 O O . GLY A 1 125 ? -4.912 3.546 21.258 1.00 96.75 125 GLY A O 1
ATOM 930 N N . SER A 1 126 ? -3.836 1.771 22.125 1.00 97.69 126 SER A N 1
ATOM 931 C CA . SER A 1 126 ? -2.497 2.261 21.790 1.00 97.69 126 SER A CA 1
ATOM 932 C C . SER A 1 126 ? -2.329 2.305 20.271 1.00 97.69 126 SER A C 1
ATOM 934 O O . SER A 1 126 ? -2.759 1.399 19.562 1.00 97.69 126 SER A O 1
ATOM 936 N N . ILE A 1 127 ? -1.675 3.343 19.763 1.00 98.38 127 ILE A N 1
ATOM 937 C CA . ILE A 1 127 ? -1.392 3.508 18.337 1.00 98.38 127 ILE A CA 1
ATOM 938 C C . ILE A 1 127 ? 0.101 3.275 18.141 1.00 98.38 127 ILE A C 1
ATOM 940 O O . ILE A 1 127 ? 0.926 3.945 18.755 1.00 98.38 127 ILE A O 1
ATOM 944 N N . PHE A 1 128 ? 0.464 2.335 17.283 1.00 98.50 128 PHE A N 1
ATOM 945 C CA . PHE A 1 128 ? 1.849 2.063 16.919 1.00 98.50 128 PHE A CA 1
ATOM 946 C C . PHE A 1 128 ? 2.109 2.617 15.532 1.00 98.50 128 PHE A C 1
ATOM 948 O O . PHE A 1 128 ? 1.293 2.430 14.633 1.00 98.50 128 PHE A O 1
ATOM 955 N N . VAL A 1 129 ? 3.235 3.294 15.358 1.00 98.25 129 VAL A N 1
ATOM 956 C CA . VAL A 1 129 ? 3.600 3.961 14.111 1.00 98.25 129 VAL A CA 1
ATOM 957 C C . VAL A 1 129 ? 5.015 3.552 13.746 1.00 98.25 129 VAL A C 1
ATOM 959 O O . VAL A 1 129 ? 5.910 3.598 14.587 1.00 98.25 129 VAL A O 1
ATOM 962 N N . GLY A 1 130 ? 5.216 3.164 12.494 1.00 97.38 130 GLY A N 1
ATOM 963 C CA . GLY A 1 130 ? 6.515 2.779 11.960 1.00 97.38 130 GLY A CA 1
ATOM 964 C C . GLY A 1 130 ? 6.842 3.572 10.709 1.00 97.38 130 GLY A C 1
ATOM 965 O O . GLY A 1 130 ? 5.944 3.937 9.949 1.00 97.38 130 GLY A O 1
ATOM 966 N N . GLY A 1 131 ? 8.124 3.838 10.496 1.00 95.31 131 GLY A N 1
ATOM 967 C CA . GLY A 1 131 ? 8.629 4.466 9.279 1.00 95.31 131 GLY A CA 1
ATOM 968 C C . GLY A 1 131 ? 10.049 4.988 9.445 1.00 95.31 131 GLY A C 1
ATOM 969 O O . GLY A 1 131 ? 10.527 5.149 10.569 1.00 95.31 131 GLY A O 1
ATOM 970 N N . SER A 1 132 ? 10.755 5.182 8.327 1.00 91.25 132 SER A N 1
ATOM 971 C CA . SER A 1 132 ? 12.148 5.663 8.317 1.00 91.25 132 SER A CA 1
ATOM 972 C C . SER A 1 132 ? 13.096 4.853 9.223 1.00 91.25 132 SER A C 1
ATOM 974 O O . SER A 1 132 ? 13.958 5.409 9.906 1.00 91.25 132 SER A O 1
ATOM 976 N N . GLY A 1 133 ? 12.912 3.528 9.276 1.00 94.94 133 GLY A N 1
ATOM 977 C CA . GLY A 1 133 ? 13.705 2.629 10.119 1.00 94.94 133 GLY A CA 1
ATOM 978 C C . GLY A 1 133 ? 13.424 2.732 11.619 1.00 94.94 133 GLY A C 1
ATOM 979 O O . GLY A 1 133 ? 14.202 2.196 12.403 1.00 94.94 133 GLY A O 1
ATOM 980 N N . GLN A 1 134 ? 12.346 3.401 12.037 1.00 96.25 134 GLN A N 1
ATOM 981 C CA . GLN A 1 134 ? 12.002 3.625 13.441 1.00 96.25 134 GLN A CA 1
ATOM 982 C C . GLN A 1 134 ? 10.572 3.189 13.772 1.00 96.25 134 GLN A C 1
ATOM 984 O O . GLN A 1 134 ? 9.721 3.070 12.889 1.00 96.25 134 GLN A O 1
ATOM 989 N N . LEU A 1 135 ? 10.319 2.983 15.066 1.00 97.62 135 LEU A N 1
ATOM 990 C CA . LEU A 1 135 ? 9.013 2.694 15.653 1.00 97.62 135 LEU A CA 1
ATOM 991 C C . LEU A 1 135 ? 8.702 3.694 16.770 1.00 97.62 135 LEU A C 1
ATOM 993 O O . LEU A 1 135 ? 9.580 4.074 17.544 1.00 97.62 135 LEU A O 1
ATOM 997 N N . ALA A 1 136 ? 7.439 4.084 16.888 1.00 97.25 136 ALA A N 1
ATOM 998 C CA . ALA A 1 136 ? 6.917 4.906 17.970 1.00 97.25 136 ALA A CA 1
ATOM 999 C C . ALA A 1 136 ? 5.570 4.356 18.454 1.00 97.25 136 ALA A C 1
ATOM 1001 O O . ALA A 1 136 ? 4.790 3.802 17.680 1.00 97.25 136 ALA A O 1
ATOM 1002 N N . LYS A 1 137 ? 5.278 4.550 19.742 1.00 97.81 137 LYS A N 1
ATOM 1003 C CA . LYS A 1 137 ? 3.977 4.258 20.344 1.00 97.81 137 LYS A CA 1
ATOM 1004 C C . LYS A 1 137 ? 3.341 5.567 20.776 1.00 97.81 137 LYS A C 1
ATOM 1006 O O . LYS A 1 137 ? 3.996 6.418 21.374 1.00 97.81 137 LYS A O 1
ATOM 1011 N N . LEU A 1 138 ? 2.060 5.721 20.494 1.00 97.81 138 LEU A N 1
ATOM 1012 C CA . LEU A 1 138 ? 1.224 6.786 21.002 1.00 97.81 138 LEU A CA 1
ATOM 1013 C C . LEU A 1 138 ? 0.162 6.162 21.898 1.00 97.81 138 LEU A C 1
ATOM 1015 O O . LEU A 1 138 ? -0.426 5.128 21.580 1.00 97.81 138 LEU A O 1
ATOM 1019 N N . THR A 1 139 ? -0.084 6.788 23.036 1.00 96.31 139 THR A N 1
ATOM 1020 C CA . THR A 1 139 ? -1.232 6.443 23.877 1.00 96.31 139 THR A CA 1
ATOM 1021 C C . THR A 1 139 ? -2.547 6.825 23.173 1.00 96.31 139 THR A C 1
ATOM 1023 O O . THR A 1 139 ? -2.517 7.577 22.199 1.00 96.31 139 THR A O 1
ATOM 1026 N N . PRO A 1 140 ? -3.723 6.380 23.654 1.00 93.75 140 PRO A N 1
ATOM 1027 C CA . PRO A 1 140 ? -5.010 6.772 23.062 1.00 93.75 140 PRO A CA 1
ATOM 1028 C C . PRO A 1 140 ? -5.282 8.291 23.048 1.00 93.75 140 PRO A C 1
ATOM 1030 O O . PRO A 1 140 ? -6.018 8.788 22.198 1.00 93.75 140 PRO A O 1
ATOM 1033 N N . ASP A 1 141 ? -4.699 9.045 23.987 1.00 93.56 141 ASP A N 1
ATOM 1034 C CA . ASP A 1 141 ? -4.702 10.519 24.024 1.00 93.56 141 ASP A CA 1
ATOM 1035 C C . ASP A 1 141 ? -3.603 11.152 23.145 1.00 93.56 141 ASP A C 1
ATOM 1037 O O . ASP A 1 141 ? -3.532 12.374 23.006 1.00 93.56 141 ASP A O 1
ATOM 1041 N N . GLY A 1 142 ? -2.778 10.303 22.533 1.00 93.12 142 GLY A N 1
ATOM 1042 C CA . GLY A 1 142 ? -1.725 10.596 21.572 1.00 93.12 142 GLY A CA 1
ATOM 1043 C C . GLY A 1 142 ? -0.463 11.214 22.152 1.00 93.12 142 GLY A C 1
ATOM 1044 O O . GLY A 1 142 ? 0.231 11.990 21.493 1.00 93.12 142 GLY A O 1
ATOM 1045 N N . LYS A 1 143 ? -0.131 10.842 23.390 1.00 95.69 143 LYS A N 1
ATOM 1046 C CA . LYS A 1 143 ? 1.194 11.078 23.953 1.00 95.69 143 LYS A CA 1
ATOM 1047 C C . LYS A 1 143 ? 2.179 10.083 23.344 1.00 95.69 143 LYS A C 1
ATOM 1049 O O . LYS A 1 143 ? 2.033 8.875 23.511 1.00 95.69 143 LYS A O 1
ATOM 1054 N N . THR A 1 144 ? 3.205 10.604 22.686 1.00 93.50 144 THR A N 1
ATOM 1055 C CA . THR A 1 144 ? 4.212 9.809 21.974 1.00 93.50 144 THR A CA 1
ATOM 1056 C C . THR A 1 144 ? 5.331 9.353 22.913 1.00 93.50 144 THR A C 1
ATOM 1058 O O . THR A 1 144 ? 5.840 10.134 23.724 1.00 93.50 144 THR A O 1
ATOM 1061 N N . THR A 1 145 ? 5.733 8.088 22.814 1.00 92.75 145 THR A N 1
ATOM 1062 C CA . THR A 1 145 ? 6.972 7.578 23.414 1.00 92.75 145 THR A CA 1
ATOM 1063 C C . THR A 1 145 ? 8.180 8.056 22.611 1.00 92.75 145 THR A C 1
ATOM 1065 O O . THR A 1 145 ? 8.054 8.484 21.468 1.00 92.75 145 THR A O 1
ATOM 1068 N N . LYS A 1 146 ? 9.387 7.970 23.177 1.00 90.00 146 LYS A N 1
ATOM 1069 C CA . LYS A 1 146 ? 10.598 8.200 22.381 1.00 90.00 146 LYS A CA 1
ATOM 1070 C C . LYS A 1 146 ? 10.653 7.156 21.245 1.00 90.00 146 LYS A C 1
ATOM 1072 O O . LYS A 1 146 ? 10.479 5.976 21.559 1.00 90.00 146 LYS A O 1
ATOM 1077 N N . PRO A 1 147 ? 10.880 7.557 19.978 1.00 94.56 147 PRO A N 1
ATOM 1078 C CA . PRO A 1 147 ? 11.094 6.603 18.899 1.00 94.56 147 PRO A CA 1
ATOM 1079 C C . PRO A 1 147 ? 12.285 5.684 19.185 1.00 94.56 147 PRO A C 1
ATOM 1081 O O . PRO A 1 147 ? 13.286 6.120 19.763 1.00 94.56 147 PRO A O 1
ATOM 1084 N N . ILE A 1 148 ? 12.173 4.429 18.765 1.00 95.38 148 ILE A N 1
ATOM 1085 C CA . ILE A 1 148 ? 13.243 3.427 18.808 1.00 95.38 148 ILE A CA 1
ATOM 1086 C C . ILE A 1 148 ? 13.576 2.969 17.387 1.00 95.38 148 ILE A C 1
ATOM 1088 O O . ILE A 1 148 ? 12.762 3.144 16.482 1.00 95.38 148 ILE A O 1
ATOM 1092 N N . ASP A 1 149 ? 14.748 2.376 17.177 1.00 96.12 149 ASP A N 1
ATOM 1093 C CA . ASP A 1 149 ? 15.059 1.752 15.890 1.00 96.12 149 ASP A CA 1
ATOM 1094 C C . ASP A 1 149 ? 14.194 0.501 15.673 1.00 96.12 149 ASP A C 1
ATOM 1096 O O . ASP A 1 149 ? 13.911 -0.263 16.598 1.00 96.12 149 ASP A O 1
ATOM 1100 N N . SER A 1 150 ? 13.759 0.300 14.432 1.00 97.19 150 SER A N 1
ATOM 1101 C CA . SER A 1 150 ? 12.989 -0.872 14.030 1.00 97.19 150 SER A CA 1
ATOM 1102 C C . SER A 1 150 ? 13.874 -2.126 14.066 1.00 97.19 150 SER A C 1
ATOM 1104 O O . SER A 1 150 ? 15.039 -2.064 13.657 1.00 97.19 150 SER A O 1
ATOM 1106 N N . PRO A 1 151 ? 13.355 -3.286 14.516 1.00 96.50 151 PRO A N 1
ATOM 1107 C CA . PRO A 1 151 ? 14.163 -4.488 14.737 1.00 96.50 151 PRO A CA 1
ATOM 1108 C C . PRO A 1 151 ? 14.853 -5.021 13.481 1.00 96.50 151 PRO A C 1
ATOM 1110 O O . PRO A 1 151 ? 15.879 -5.691 13.583 1.00 96.50 151 PRO A O 1
ATOM 1113 N N . HIS A 1 152 ? 14.317 -4.729 12.292 1.00 96.12 152 HIS A N 1
ATOM 1114 C CA . HIS A 1 152 ? 14.933 -5.156 11.040 1.00 96.12 152 HIS A CA 1
ATOM 1115 C C . HIS A 1 152 ? 16.237 -4.420 10.750 1.00 96.12 152 HIS A C 1
ATOM 1117 O O . HIS A 1 152 ? 17.083 -4.972 10.051 1.00 96.12 152 HIS A O 1
ATOM 1123 N N . ILE A 1 153 ? 16.430 -3.216 11.293 1.00 95.25 153 ILE A N 1
ATOM 1124 C CA . ILE A 1 153 ? 17.630 -2.411 11.059 1.00 95.25 153 ILE A CA 1
ATOM 1125 C C . ILE A 1 153 ? 18.833 -3.016 11.783 1.00 95.25 153 ILE A C 1
ATOM 1127 O O . ILE A 1 153 ? 19.857 -3.284 11.157 1.00 95.25 153 ILE A O 1
ATOM 1131 N N . GLY A 1 154 ? 18.708 -3.275 13.088 1.00 92.56 154 GLY A N 1
ATOM 1132 C CA . GLY A 1 154 ? 19.859 -3.602 13.928 1.00 92.56 154 GLY A CA 1
ATOM 1133 C C . GLY A 1 154 ? 20.890 -2.467 13.901 1.00 92.56 154 GLY A C 1
ATOM 1134 O O . GLY A 1 154 ? 20.543 -1.305 14.092 1.00 92.56 154 GLY A O 1
ATOM 1135 N N . ASP A 1 155 ? 22.156 -2.787 13.629 1.00 92.44 155 ASP A N 1
ATOM 1136 C CA . ASP A 1 155 ? 23.174 -1.764 13.372 1.00 92.44 155 ASP A CA 1
ATOM 1137 C C . ASP A 1 155 ? 23.002 -1.147 11.971 1.00 92.44 155 ASP A C 1
ATOM 1139 O O . ASP A 1 155 ? 23.070 -1.844 10.957 1.00 92.44 155 ASP A O 1
ATOM 1143 N N . ARG A 1 156 ? 22.833 0.180 11.902 1.00 90.31 156 ARG A N 1
ATOM 1144 C CA . ARG A 1 156 ? 22.558 0.908 10.649 1.00 90.31 156 ARG A CA 1
ATOM 1145 C C . ARG A 1 156 ? 23.666 0.769 9.605 1.00 90.31 156 ARG A C 1
ATOM 1147 O O . ARG A 1 156 ? 23.359 0.654 8.419 1.00 90.31 156 ARG A O 1
ATOM 1154 N N . LYS A 1 157 ? 24.942 0.761 10.010 1.00 88.75 157 LYS A N 1
ATOM 1155 C CA . LYS A 1 157 ? 26.063 0.616 9.062 1.00 88.75 157 LYS A CA 1
ATOM 1156 C C . LYS A 1 157 ? 26.061 -0.780 8.445 1.00 88.75 157 LYS A C 1
ATOM 1158 O O . LYS A 1 157 ? 26.182 -0.930 7.231 1.00 88.75 157 LYS A O 1
ATOM 1163 N N . THR A 1 158 ? 25.861 -1.797 9.276 1.00 90.81 158 THR A N 1
ATOM 1164 C CA . THR A 1 158 ? 25.733 -3.194 8.853 1.00 90.81 158 THR A CA 1
ATOM 1165 C C . THR A 1 158 ? 24.506 -3.388 7.961 1.00 90.81 158 THR A C 1
ATOM 1167 O O . THR A 1 158 ? 24.594 -4.072 6.940 1.00 90.81 158 THR A O 1
ATOM 1170 N N . PHE A 1 159 ? 23.382 -2.738 8.286 1.00 92.00 159 PHE A N 1
ATOM 1171 C CA . PHE A 1 159 ? 22.169 -2.718 7.466 1.00 92.00 159 PHE A CA 1
ATOM 1172 C C . PHE A 1 159 ? 22.398 -2.108 6.078 1.00 92.00 159 PHE A C 1
ATOM 1174 O O . PHE A 1 159 ? 21.980 -2.679 5.070 1.00 92.00 159 PHE A O 1
ATOM 1181 N N . ALA A 1 160 ? 23.065 -0.957 6.006 1.00 91.19 160 ALA A N 1
ATOM 1182 C CA . ALA A 1 160 ? 23.373 -0.316 4.734 1.00 91.19 160 ALA A CA 1
ATOM 1183 C C . ALA A 1 160 ? 24.271 -1.224 3.882 1.00 91.19 160 ALA A C 1
ATOM 1185 O O . ALA A 1 160 ? 23.917 -1.550 2.751 1.00 91.19 160 ALA A O 1
ATOM 1186 N N . LYS A 1 161 ? 25.361 -1.746 4.462 1.00 89.50 161 LYS A N 1
ATOM 1187 C CA . LYS A 1 161 ? 26.297 -2.654 3.775 1.00 89.50 161 LYS A CA 1
ATOM 1188 C C . LYS A 1 161 ? 25.607 -3.903 3.224 1.00 89.50 161 LYS A C 1
ATOM 1190 O O . LYS A 1 161 ? 25.788 -4.229 2.053 1.00 89.50 161 LYS A O 1
ATOM 1195 N N . ARG A 1 162 ? 24.781 -4.589 4.027 1.00 91.62 162 ARG A N 1
ATOM 1196 C CA . ARG A 1 162 ? 24.060 -5.791 3.560 1.00 91.62 162 ARG A CA 1
ATOM 1197 C C . ARG A 1 162 ? 23.039 -5.466 2.466 1.00 91.62 162 ARG A C 1
ATOM 1199 O O . ARG A 1 162 ? 22.873 -6.267 1.555 1.00 91.62 162 ARG A O 1
ATOM 1206 N N . THR A 1 163 ? 22.389 -4.302 2.536 1.00 91.94 163 THR A N 1
ATOM 1207 C CA . THR A 1 163 ? 21.411 -3.861 1.530 1.00 91.94 163 THR A CA 1
ATOM 1208 C C . THR A 1 163 ? 22.089 -3.553 0.207 1.00 91.94 163 THR A C 1
ATOM 1210 O O . THR A 1 163 ? 21.669 -4.068 -0.824 1.00 91.94 163 THR A O 1
ATOM 1213 N N . ILE A 1 164 ? 23.183 -2.793 0.241 1.00 90.69 164 ILE A N 1
ATOM 1214 C CA . ILE A 1 164 ? 23.980 -2.466 -0.944 1.00 90.69 164 ILE A CA 1
ATOM 1215 C C . ILE A 1 164 ? 24.513 -3.747 -1.586 1.00 90.69 164 ILE A C 1
ATOM 1217 O O . ILE A 1 164 ? 24.310 -3.959 -2.778 1.00 90.69 164 ILE A O 1
ATOM 1221 N N . LYS A 1 165 ? 25.104 -4.648 -0.790 1.00 89.69 165 LYS A N 1
ATOM 1222 C CA . LYS A 1 165 ? 25.609 -5.936 -1.279 1.00 89.69 165 LYS A CA 1
ATOM 1223 C C . LYS A 1 165 ? 24.508 -6.782 -1.917 1.00 89.69 165 LYS A C 1
ATOM 1225 O O . LYS A 1 165 ? 24.717 -7.353 -2.982 1.00 89.69 165 LYS A O 1
ATOM 1230 N N . ALA A 1 166 ? 23.328 -6.848 -1.306 1.00 90.69 166 ALA A N 1
ATOM 1231 C CA . ALA A 1 166 ? 22.215 -7.602 -1.869 1.00 90.69 166 ALA A CA 1
ATOM 1232 C C . ALA A 1 166 ? 21.676 -6.987 -3.170 1.00 90.69 166 ALA A C 1
ATOM 1234 O O . ALA A 1 166 ? 21.389 -7.720 -4.113 1.00 90.69 166 ALA A O 1
ATOM 1235 N N . GLN A 1 167 ? 21.597 -5.657 -3.264 1.00 89.44 167 GLN A N 1
ATOM 1236 C CA . GLN A 1 167 ? 21.215 -4.967 -4.500 1.00 89.44 167 GLN A CA 1
ATOM 1237 C C . GLN A 1 167 ? 22.259 -5.152 -5.605 1.00 89.44 167 GLN A C 1
ATOM 1239 O O . GLN A 1 167 ? 21.901 -5.402 -6.754 1.00 89.44 167 GLN A O 1
ATOM 1244 N N . GLN A 1 168 ? 23.548 -5.107 -5.264 1.00 87.12 168 GLN A N 1
ATOM 1245 C CA . GLN A 1 168 ? 24.632 -5.436 -6.189 1.00 87.12 168 GLN A CA 1
ATOM 1246 C C . GLN A 1 168 ? 24.512 -6.879 -6.685 1.00 87.12 168 GLN A C 1
ATOM 1248 O O . GLN A 1 168 ? 24.557 -7.098 -7.890 1.00 87.12 168 GLN A O 1
ATOM 1253 N N . MET A 1 169 ? 24.273 -7.850 -5.797 1.00 87.06 169 MET A N 1
ATOM 1254 C CA . MET A 1 169 ? 24.047 -9.250 -6.181 1.00 87.06 169 MET A CA 1
ATOM 1255 C C . MET A 1 169 ? 22.807 -9.418 -7.066 1.00 87.06 169 MET A C 1
ATOM 1257 O O . MET A 1 169 ? 22.846 -10.156 -8.049 1.00 87.06 169 MET A O 1
ATOM 1261 N N . LEU A 1 170 ? 21.714 -8.716 -6.760 1.00 87.31 170 LEU A N 1
ATOM 1262 C CA . LEU A 1 170 ? 20.502 -8.730 -7.575 1.00 87.31 170 LEU A CA 1
ATOM 1263 C C . LEU A 1 170 ? 20.785 -8.167 -8.974 1.00 87.31 170 LEU A C 1
ATOM 1265 O O . LEU A 1 170 ? 20.457 -8.806 -9.975 1.00 87.31 170 LEU A O 1
ATOM 1269 N N . MET A 1 171 ? 21.460 -7.021 -9.058 1.00 86.00 171 MET A N 1
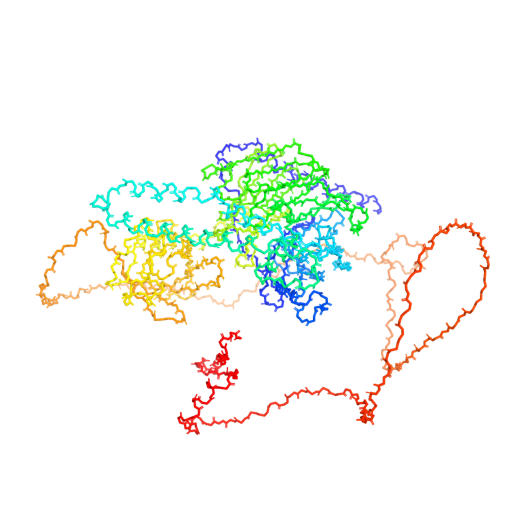ATOM 1270 C CA . MET A 1 171 ? 21.872 -6.410 -10.320 1.00 86.00 171 MET A CA 1
ATOM 1271 C C . MET A 1 171 ? 22.833 -7.316 -11.103 1.00 86.00 171 MET A C 1
ATOM 1273 O O . MET A 1 171 ? 22.640 -7.514 -12.299 1.00 86.00 171 MET A O 1
ATOM 1277 N N . GLN A 1 172 ? 23.804 -7.945 -10.435 1.00 86.06 172 GLN A N 1
ATOM 1278 C CA . GLN A 1 172 ? 24.699 -8.940 -11.032 1.00 86.06 172 GLN A CA 1
ATOM 1279 C C . GLN A 1 172 ? 23.934 -10.170 -11.543 1.00 86.06 172 GLN A C 1
ATOM 1281 O O . GLN A 1 172 ? 24.279 -10.700 -12.594 1.00 86.06 172 GLN A O 1
ATOM 1286 N N . SER A 1 173 ? 22.867 -10.606 -10.861 1.00 86.31 173 SER A N 1
ATOM 1287 C CA . SER A 1 173 ? 22.038 -11.727 -11.327 1.00 86.31 173 SER A CA 1
ATOM 1288 C C . SER A 1 173 ? 21.282 -11.387 -12.618 1.00 86.31 173 SER A C 1
ATOM 1290 O O . SER A 1 173 ? 21.239 -12.199 -13.549 1.00 86.31 173 SER A O 1
ATOM 1292 N N . PHE A 1 174 ? 20.771 -10.154 -12.733 1.00 85.62 174 PHE A N 1
ATOM 1293 C CA . PHE A 1 174 ? 20.173 -9.647 -13.970 1.00 85.62 174 PHE A CA 1
ATOM 1294 C C . PHE A 1 174 ? 21.206 -9.478 -15.083 1.00 85.62 174 PHE A C 1
ATOM 1296 O O . PHE A 1 174 ? 20.886 -9.709 -16.247 1.00 85.62 174 PHE A O 1
ATOM 1303 N N . LEU A 1 175 ? 22.443 -9.149 -14.723 1.00 85.81 175 LEU A N 1
ATOM 1304 C CA . LEU A 1 175 ? 23.589 -9.056 -15.622 1.00 85.81 175 LEU A CA 1
ATOM 1305 C C . LEU A 1 175 ? 24.371 -10.378 -15.716 1.00 85.81 175 LEU A C 1
ATOM 1307 O O . LEU A 1 175 ? 25.541 -10.374 -16.066 1.00 85.81 175 LEU A O 1
ATOM 1311 N N . SER A 1 176 ? 23.781 -11.530 -15.404 1.00 88.56 176 SER A N 1
ATOM 1312 C CA . SER A 1 176 ? 24.502 -12.798 -15.546 1.00 88.56 176 SER A CA 1
ATOM 1313 C C . SER A 1 176 ? 24.675 -13.189 -17.022 1.00 88.56 176 SER A C 1
ATOM 1315 O O . SER A 1 176 ? 23.889 -12.801 -17.889 1.00 88.56 176 SER A O 1
ATOM 1317 N N . GLU A 1 177 ? 25.688 -14.010 -17.312 1.00 88.25 177 GLU A N 1
ATOM 1318 C CA . GLU A 1 177 ? 25.890 -14.618 -18.640 1.00 88.25 177 GLU A CA 1
ATOM 1319 C C . GLU A 1 177 ? 24.629 -15.347 -19.144 1.00 88.25 177 GLU A C 1
ATOM 1321 O O . GLU A 1 177 ? 24.305 -15.302 -20.332 1.00 88.25 177 GLU A O 1
ATOM 1326 N N . ASP A 1 178 ? 23.863 -15.954 -18.233 1.00 91.81 178 ASP A N 1
ATOM 1327 C CA . ASP A 1 178 ? 22.611 -16.637 -18.561 1.00 91.81 178 ASP A CA 1
ATOM 1328 C C . ASP A 1 178 ? 21.521 -15.662 -19.031 1.00 91.81 178 ASP A C 1
ATOM 1330 O O . ASP A 1 178 ? 20.767 -15.984 -19.954 1.00 91.81 178 ASP A O 1
ATOM 1334 N N . SER A 1 179 ? 21.467 -14.447 -18.473 1.00 89.31 179 SER A N 1
ATOM 1335 C CA . SER A 1 179 ? 20.550 -13.389 -18.921 1.00 89.31 179 SER A CA 1
ATOM 1336 C C . SER A 1 179 ? 20.882 -12.871 -20.322 1.00 89.31 179 SER A C 1
ATOM 1338 O O . SER A 1 179 ? 19.991 -12.394 -21.026 1.00 89.31 179 SER A O 1
ATOM 1340 N N . LEU A 1 180 ? 22.143 -12.982 -20.757 1.00 93.44 180 LEU A N 1
ATOM 1341 C CA . LEU A 1 180 ? 22.566 -12.592 -22.106 1.00 93.44 180 LEU A CA 1
ATOM 1342 C C . LEU A 1 180 ? 22.269 -13.650 -23.161 1.00 93.44 180 LEU A C 1
ATOM 1344 O O . LEU A 1 180 ? 22.188 -13.324 -24.348 1.00 93.44 180 LEU A O 1
ATOM 1348 N N . LYS A 1 181 ? 22.081 -14.908 -22.756 1.00 96.00 181 LYS A N 1
ATOM 1349 C CA . LYS A 1 181 ? 21.866 -16.018 -23.683 1.00 96.00 181 LYS A CA 1
ATOM 1350 C C . LYS A 1 181 ? 20.715 -15.769 -24.673 1.00 96.00 181 LYS A C 1
ATOM 1352 O O . LYS A 1 181 ? 20.957 -15.920 -25.866 1.00 96.00 181 LYS A O 1
ATOM 1357 N N . PRO A 1 182 ? 19.513 -15.303 -24.271 1.00 95.88 182 PRO A N 1
ATOM 1358 C CA . PRO A 1 182 ? 18.445 -15.017 -25.230 1.00 95.88 182 PRO A CA 1
ATOM 1359 C C . PRO A 1 182 ? 18.816 -13.937 -26.256 1.00 95.88 182 PRO A C 1
ATOM 1361 O O . PRO A 1 182 ? 18.408 -14.029 -27.412 1.00 95.88 182 PRO A O 1
ATOM 1364 N N . LEU A 1 183 ? 19.588 -12.917 -25.855 1.00 95.81 183 LEU A N 1
ATOM 1365 C CA . LEU A 1 183 ? 20.067 -11.875 -26.768 1.00 95.81 183 LEU A CA 1
ATOM 1366 C C . LEU A 1 183 ? 21.085 -12.448 -27.760 1.00 95.81 183 LEU A C 1
ATOM 1368 O O . LEU A 1 183 ? 20.964 -12.193 -28.958 1.00 95.81 183 LEU A O 1
ATOM 1372 N N . ARG A 1 184 ? 22.032 -13.267 -27.284 1.00 97.19 184 ARG A N 1
ATOM 1373 C CA . ARG A 1 184 ? 23.008 -13.970 -28.132 1.00 97.19 184 ARG A CA 1
ATOM 1374 C C . ARG A 1 184 ? 22.328 -14.902 -29.129 1.00 97.19 184 ARG A C 1
ATOM 1376 O O . ARG A 1 184 ? 22.611 -14.796 -30.315 1.00 97.19 184 ARG A O 1
ATOM 1383 N N . ASP A 1 185 ? 21.371 -15.711 -28.679 1.00 97.75 185 ASP A N 1
ATOM 1384 C CA . ASP A 1 185 ? 20.607 -16.625 -29.535 1.00 97.75 185 ASP A CA 1
ATOM 1385 C C . ASP A 1 185 ? 19.832 -15.851 -30.627 1.00 97.75 185 ASP A C 1
ATOM 1387 O O . ASP A 1 185 ? 19.726 -16.295 -31.773 1.00 97.75 185 ASP A O 1
ATOM 1391 N N . MET A 1 186 ? 19.289 -14.667 -30.305 1.00 97.50 186 MET A N 1
ATOM 1392 C CA . MET A 1 186 ? 18.623 -13.802 -31.291 1.00 97.50 186 MET A CA 1
ATOM 1393 C C . MET A 1 186 ? 19.601 -13.185 -32.295 1.00 97.50 186 MET A C 1
ATOM 1395 O O . MET A 1 186 ? 19.275 -13.121 -33.484 1.00 97.50 186 MET A O 1
ATOM 1399 N N . VAL A 1 187 ? 20.775 -12.741 -31.836 1.00 98.06 187 VAL A N 1
ATOM 1400 C CA . VAL A 1 187 ? 21.853 -12.249 -32.706 1.00 98.06 187 VAL A CA 1
ATOM 1401 C C . VAL A 1 187 ? 22.306 -13.365 -33.647 1.00 98.06 187 VAL A C 1
ATOM 1403 O O . VAL A 1 187 ? 22.267 -13.166 -34.858 1.00 98.06 187 VAL A O 1
ATOM 1406 N N . GLU A 1 188 ? 22.618 -14.551 -33.121 1.00 98.19 188 GLU A N 1
ATOM 1407 C CA . GLU A 1 188 ? 23.056 -15.719 -33.895 1.00 98.19 188 GLU A CA 1
ATOM 1408 C C . GLU A 1 188 ? 22.019 -16.102 -34.959 1.00 98.19 188 GLU A C 1
ATOM 1410 O O . GLU A 1 188 ? 22.336 -16.182 -36.144 1.00 98.19 188 GLU A O 1
ATOM 1415 N N . LYS A 1 189 ? 20.740 -16.214 -34.580 1.00 97.94 189 LYS A N 1
ATOM 1416 C CA . LYS A 1 189 ? 19.649 -16.537 -35.513 1.00 97.94 189 LYS A CA 1
ATOM 1417 C C . LYS A 1 189 ? 19.490 -15.516 -36.647 1.00 97.94 189 LYS A C 1
ATOM 1419 O O . LYS A 1 189 ? 19.086 -15.871 -37.757 1.00 97.94 189 LYS A O 1
ATOM 1424 N N . LEU A 1 190 ? 19.733 -14.234 -36.377 1.00 97.69 190 LEU A N 1
ATOM 1425 C CA . LEU A 1 190 ? 19.720 -13.192 -37.408 1.00 97.69 190 LEU A CA 1
ATOM 1426 C C . LEU A 1 190 ? 20.992 -13.237 -38.265 1.00 97.69 190 LEU A C 1
ATOM 1428 O O . LEU A 1 190 ? 20.925 -12.971 -39.468 1.00 97.69 190 LEU A O 1
ATOM 1432 N N . GLU A 1 191 ? 22.131 -13.611 -37.682 1.00 97.75 191 GLU A N 1
ATOM 1433 C CA . GLU A 1 191 ? 23.402 -13.778 -38.384 1.00 97.75 191 GLU A CA 1
ATOM 1434 C C . GLU A 1 191 ? 23.426 -14.986 -39.327 1.00 97.75 191 GLU A C 1
ATOM 1436 O O . GLU A 1 191 ? 23.985 -14.876 -40.419 1.00 97.75 191 GLU A O 1
ATOM 1441 N N . GLU A 1 192 ? 22.758 -16.087 -38.972 1.00 98.19 192 GLU A N 1
ATOM 1442 C CA . GLU A 1 192 ? 22.606 -17.280 -39.820 1.00 98.19 192 GLU A CA 1
ATOM 1443 C C . GLU A 1 192 ? 21.930 -16.977 -41.165 1.00 98.19 192 GLU A C 1
ATOM 1445 O O . GLU A 1 192 ? 22.183 -17.655 -42.166 1.00 98.19 192 GLU A O 1
ATOM 1450 N N . LYS A 1 193 ? 21.077 -15.946 -41.222 1.00 97.75 193 LYS A N 1
ATOM 1451 C CA . LYS A 1 193 ? 20.498 -15.482 -42.486 1.00 97.75 193 LYS A CA 1
ATOM 1452 C C . LYS A 1 193 ? 21.572 -14.767 -43.311 1.00 97.75 193 LYS A C 1
ATOM 1454 O O . LYS A 1 193 ? 22.178 -13.828 -42.788 1.00 97.75 193 LYS A O 1
ATOM 1459 N N . PRO A 1 194 ? 21.786 -15.127 -44.591 1.00 98.00 194 PRO A N 1
ATOM 1460 C CA . PRO A 1 194 ? 22.706 -14.402 -45.463 1.00 98.00 194 PRO A CA 1
ATOM 1461 C C . PRO A 1 194 ? 22.375 -12.907 -45.508 1.00 98.00 194 PRO A C 1
ATOM 1463 O O . PRO A 1 194 ? 21.207 -12.529 -45.539 1.00 98.00 194 PRO A O 1
ATOM 1466 N N . GLU A 1 195 ? 23.392 -12.044 -45.542 1.00 96.94 195 GLU A N 1
ATOM 1467 C CA . GLU A 1 195 ? 23.213 -10.585 -45.461 1.00 96.94 195 GLU A CA 1
ATOM 1468 C C . GLU A 1 195 ? 22.266 -10.031 -46.539 1.00 96.94 195 GLU A C 1
ATOM 1470 O O . GLU A 1 195 ? 21.450 -9.160 -46.250 1.00 96.94 195 GLU A O 1
ATOM 1475 N N . GLY A 1 196 ? 22.314 -10.587 -47.755 1.00 96.81 196 GLY A N 1
ATOM 1476 C CA . GLY A 1 196 ? 21.420 -10.204 -48.854 1.00 96.81 196 GLY A CA 1
ATOM 1477 C C . GLY A 1 196 ? 19.959 -10.636 -48.678 1.00 96.81 196 GLY A C 1
ATOM 1478 O O . GLY A 1 196 ? 19.088 -10.076 -49.341 1.00 96.81 196 GLY A O 1
ATOM 1479 N N . ASP A 1 197 ? 19.692 -11.586 -47.779 1.00 97.50 197 ASP A N 1
ATOM 1480 C CA . ASP A 1 197 ? 18.357 -12.131 -47.510 1.00 97.50 197 ASP A CA 1
ATOM 1481 C C . ASP A 1 197 ? 17.700 -11.492 -46.275 1.00 97.50 197 ASP A C 1
ATOM 1483 O O . ASP A 1 197 ? 16.510 -11.703 -46.025 1.00 97.50 197 ASP A O 1
ATOM 1487 N N . ARG A 1 198 ? 18.450 -10.703 -45.493 1.00 97.38 198 ARG A N 1
ATOM 1488 C CA . ARG A 1 198 ? 17.910 -9.966 -44.345 1.00 97.38 198 ARG A CA 1
ATOM 1489 C C . ARG A 1 198 ? 17.082 -8.787 -44.840 1.00 97.38 198 ARG A C 1
ATOM 1491 O O . ARG A 1 198 ? 17.532 -7.955 -45.627 1.00 97.38 198 ARG A O 1
ATOM 1498 N N . SER A 1 199 ? 15.864 -8.667 -44.334 1.00 97.62 199 SER A N 1
ATOM 1499 C CA . SER A 1 199 ? 15.061 -7.466 -44.538 1.00 97.62 199 SER A CA 1
ATOM 1500 C C . SER A 1 199 ? 15.719 -6.249 -43.875 1.00 97.62 199 SER A C 1
ATOM 1502 O O . SER A 1 199 ? 16.486 -6.366 -42.920 1.00 97.62 199 SER A O 1
ATOM 1504 N N . ARG A 1 200 ? 15.360 -5.040 -44.322 1.00 96.38 200 ARG A N 1
ATOM 1505 C CA . ARG A 1 200 ? 15.836 -3.787 -43.706 1.00 96.38 200 ARG A CA 1
ATOM 1506 C C . ARG A 1 200 ? 15.541 -3.712 -42.199 1.00 96.38 200 ARG A C 1
ATOM 1508 O O . ARG A 1 200 ? 16.329 -3.135 -41.459 1.00 96.38 200 ARG A O 1
ATOM 1515 N N . ILE A 1 201 ? 14.415 -4.284 -41.765 1.00 95.44 201 ILE A N 1
ATOM 1516 C CA . ILE A 1 201 ? 14.018 -4.332 -40.350 1.00 95.44 201 ILE A CA 1
ATOM 1517 C C . ILE A 1 201 ? 14.948 -5.268 -39.575 1.00 95.44 201 ILE A C 1
ATOM 1519 O O . ILE A 1 201 ? 15.414 -4.902 -38.505 1.00 95.44 201 ILE A O 1
ATOM 1523 N N . GLU A 1 202 ? 15.277 -6.434 -40.130 1.00 96.62 202 GLU A N 1
ATOM 1524 C CA . GLU A 1 202 ? 16.187 -7.394 -39.492 1.00 96.62 202 GLU A CA 1
ATOM 1525 C C . GLU A 1 202 ? 17.620 -6.867 -39.391 1.00 96.62 202 GLU A C 1
ATOM 1527 O O . GLU A 1 202 ? 18.285 -7.133 -38.397 1.00 96.62 202 GLU A O 1
ATOM 1532 N N . VAL A 1 203 ? 18.089 -6.091 -40.376 1.00 97.62 203 VAL A N 1
ATOM 1533 C CA . VAL A 1 203 ? 19.402 -5.428 -40.302 1.00 97.62 203 VAL A CA 1
ATOM 1534 C C . VAL A 1 203 ? 19.441 -4.427 -39.145 1.00 97.62 203 VAL A C 1
ATOM 1536 O O . VAL A 1 203 ? 20.371 -4.464 -38.344 1.00 97.62 203 VAL A O 1
ATOM 1539 N N . ALA A 1 204 ? 18.418 -3.575 -39.021 1.00 94.81 204 ALA A N 1
ATOM 1540 C CA . ALA A 1 204 ? 18.323 -2.621 -37.915 1.00 94.81 204 ALA A CA 1
ATOM 1541 C C . ALA A 1 204 ? 18.178 -3.327 -36.555 1.00 94.81 204 ALA A C 1
ATOM 1543 O O . ALA A 1 204 ? 18.820 -2.941 -35.584 1.00 94.81 204 ALA A O 1
ATOM 1544 N N . GLN A 1 205 ? 17.382 -4.399 -36.496 1.00 96.50 205 GLN A N 1
ATOM 1545 C CA . GLN A 1 205 ? 17.204 -5.198 -35.285 1.00 96.50 205 GLN A CA 1
ATOM 1546 C C . GLN A 1 205 ? 18.507 -5.886 -34.857 1.00 96.50 205 GLN A C 1
ATOM 1548 O O . GLN A 1 205 ? 18.820 -5.903 -33.672 1.00 96.50 205 GLN A O 1
ATOM 1553 N N . LEU A 1 206 ? 19.272 -6.440 -35.802 1.00 97.62 206 LEU A N 1
ATOM 1554 C CA . LEU A 1 206 ? 20.558 -7.075 -35.520 1.00 97.62 206 LEU A CA 1
ATOM 1555 C C . LEU A 1 206 ? 21.570 -6.071 -34.952 1.00 97.62 206 LEU A C 1
ATOM 1557 O O . LEU A 1 206 ? 22.250 -6.382 -33.979 1.00 97.62 206 LEU A O 1
ATOM 1561 N N . ASP A 1 207 ? 21.654 -4.876 -35.536 1.00 96.75 207 ASP A N 1
ATOM 1562 C CA . ASP A 1 207 ? 22.549 -3.811 -35.069 1.00 96.75 207 ASP A CA 1
ATOM 1563 C C . ASP A 1 207 ? 22.187 -3.336 -33.651 1.00 96.75 207 ASP A C 1
ATOM 1565 O O . ASP A 1 207 ? 23.049 -3.257 -32.770 1.00 96.75 207 ASP A O 1
ATOM 1569 N N . ALA A 1 208 ? 20.890 -3.132 -33.391 1.00 96.31 208 ALA A N 1
ATOM 1570 C CA . ALA A 1 208 ? 20.382 -2.788 -32.065 1.00 96.31 208 ALA A CA 1
ATOM 1571 C C . ALA A 1 208 ? 20.688 -3.881 -31.026 1.00 96.31 208 ALA A C 1
ATOM 1573 O O . ALA A 1 208 ? 21.218 -3.581 -29.957 1.00 96.31 208 ALA A O 1
ATOM 1574 N N . LEU A 1 209 ? 20.423 -5.153 -31.353 1.00 97.12 209 LEU A N 1
ATOM 1575 C CA . LEU A 1 209 ? 20.689 -6.283 -30.456 1.00 97.12 209 LEU A CA 1
ATOM 1576 C C . LEU A 1 209 ? 22.184 -6.453 -30.163 1.00 97.12 209 LEU A C 1
ATOM 1578 O O . LEU A 1 209 ? 22.549 -6.716 -29.020 1.00 97.12 209 LEU A O 1
ATOM 1582 N N . LYS A 1 210 ? 23.058 -6.274 -31.160 1.00 97.50 210 LYS A N 1
ATOM 1583 C CA . LYS A 1 210 ? 24.516 -6.323 -30.963 1.00 97.50 210 LYS A CA 1
ATOM 1584 C C . LYS A 1 210 ? 25.015 -5.193 -30.078 1.00 97.50 210 LYS A C 1
ATOM 1586 O O . LYS A 1 210 ? 25.827 -5.436 -29.191 1.00 97.50 210 LYS A O 1
ATOM 1591 N N . THR A 1 211 ? 24.515 -3.979 -30.297 1.00 96.44 211 THR A N 1
ATOM 1592 C CA . THR A 1 211 ? 24.865 -2.814 -29.476 1.00 96.44 211 THR A CA 1
ATOM 1593 C C . THR A 1 211 ? 24.427 -3.033 -28.030 1.00 96.44 211 THR A C 1
ATOM 1595 O O . THR A 1 211 ? 25.213 -2.822 -27.110 1.00 96.44 211 THR A O 1
ATOM 1598 N N . GLN A 1 212 ? 23.205 -3.534 -27.827 1.00 94.38 212 GLN A N 1
ATOM 1599 C CA . GLN A 1 212 ? 22.683 -3.874 -26.506 1.00 94.38 212 GLN A CA 1
ATOM 1600 C C . GLN A 1 212 ? 23.520 -4.969 -25.830 1.00 94.38 212 GLN A C 1
ATOM 1602 O O . GLN A 1 212 ? 23.908 -4.815 -24.673 1.00 94.38 212 GLN A O 1
ATOM 1607 N N . LEU A 1 213 ? 23.843 -6.048 -26.550 1.00 95.88 213 LEU A N 1
ATOM 1608 C CA . LEU A 1 213 ? 24.670 -7.136 -26.033 1.00 95.88 213 LEU A CA 1
ATOM 1609 C C . LEU A 1 213 ? 26.058 -6.629 -25.623 1.00 95.88 213 LEU A C 1
ATOM 1611 O O . LEU A 1 213 ? 26.491 -6.898 -24.508 1.00 95.88 213 LEU A O 1
ATOM 1615 N N . GLN A 1 214 ? 26.716 -5.834 -26.471 1.00 95.44 214 GLN A N 1
ATOM 1616 C CA . GLN A 1 214 ? 28.029 -5.259 -26.176 1.00 95.44 214 GLN A CA 1
ATOM 1617 C C . GLN A 1 214 ? 27.991 -4.330 -24.954 1.00 95.44 214 GLN A C 1
ATOM 1619 O O . GLN A 1 214 ? 28.898 -4.360 -24.125 1.00 95.44 214 GLN A O 1
ATOM 1624 N N . GLN A 1 215 ? 26.947 -3.507 -24.816 1.00 92.38 215 GLN A N 1
ATOM 1625 C CA . GLN A 1 215 ? 26.762 -2.662 -23.635 1.00 92.38 215 GLN A CA 1
ATOM 1626 C C . GLN A 1 215 ? 26.634 -3.504 -22.362 1.00 92.38 215 GLN A C 1
ATOM 1628 O O . GLN A 1 215 ? 27.296 -3.201 -21.371 1.00 92.38 215 GLN A O 1
ATOM 1633 N N . MET A 1 216 ? 25.840 -4.580 -22.390 1.00 91.69 216 MET A N 1
ATOM 1634 C CA . MET A 1 216 ? 25.697 -5.462 -21.232 1.00 91.69 216 MET A CA 1
ATOM 1635 C C . MET A 1 216 ? 26.983 -6.245 -20.933 1.00 91.69 216 MET A C 1
ATOM 1637 O O . MET A 1 216 ? 27.366 -6.348 -19.774 1.00 91.69 216 MET A O 1
ATOM 1641 N N . GLU A 1 217 ? 27.701 -6.732 -21.947 1.00 91.88 217 GLU A N 1
ATOM 1642 C CA . GLU A 1 217 ? 28.990 -7.416 -21.766 1.00 91.88 217 GLU A CA 1
ATOM 1643 C C . GLU A 1 217 ? 30.054 -6.492 -21.163 1.00 91.88 217 GLU A C 1
ATOM 1645 O O . GLU A 1 217 ? 30.808 -6.918 -20.289 1.00 91.88 217 GLU A O 1
ATOM 1650 N N . ASN A 1 218 ? 30.082 -5.215 -21.555 1.00 90.12 218 ASN A N 1
ATOM 1651 C CA . ASN A 1 218 ? 30.973 -4.225 -20.949 1.00 90.12 218 ASN A CA 1
ATOM 1652 C C . ASN A 1 218 ? 30.637 -3.978 -19.467 1.00 90.12 218 ASN A C 1
ATOM 1654 O O . ASN A 1 218 ? 31.553 -3.863 -18.654 1.00 90.12 218 ASN A O 1
ATOM 1658 N N . LEU A 1 219 ? 29.348 -3.933 -19.105 1.00 86.81 219 LEU A N 1
ATOM 1659 C CA . LEU A 1 219 ? 28.913 -3.804 -17.706 1.00 86.81 219 LEU A CA 1
ATOM 1660 C C . LEU A 1 219 ? 29.319 -5.024 -16.867 1.00 86.81 219 LEU A C 1
ATOM 1662 O O . LEU A 1 219 ? 29.747 -4.875 -15.726 1.00 86.81 219 LEU A O 1
ATOM 1666 N N . ILE A 1 220 ? 29.234 -6.227 -17.438 1.00 86.06 220 ILE A N 1
ATOM 1667 C CA . ILE A 1 220 ? 29.663 -7.468 -16.775 1.00 86.06 220 ILE A CA 1
ATOM 1668 C C . ILE A 1 220 ? 31.187 -7.524 -16.643 1.00 86.06 220 ILE A C 1
ATOM 1670 O O . ILE A 1 220 ? 31.707 -7.938 -15.608 1.00 86.06 220 ILE A O 1
ATOM 1674 N N . GLY A 1 221 ? 31.908 -7.133 -17.696 1.00 84.25 221 GLY A N 1
ATOM 1675 C CA . GLY A 1 221 ? 33.367 -7.169 -17.746 1.00 84.25 221 GLY A CA 1
ATOM 1676 C C . GLY A 1 221 ? 34.025 -6.174 -16.793 1.00 84.25 221 GLY A C 1
ATOM 1677 O O . GLY A 1 221 ? 35.006 -6.529 -16.151 1.00 84.25 221 GLY A O 1
ATOM 1678 N N . GLY A 1 222 ? 33.466 -4.965 -16.661 1.00 80.44 222 GLY A N 1
ATOM 1679 C CA . GLY A 1 222 ? 34.017 -3.909 -15.806 1.00 80.44 222 GLY A CA 1
ATOM 1680 C C . GLY A 1 222 ? 33.958 -4.197 -14.301 1.00 80.44 222 GLY A C 1
ATOM 1681 O O . GLY A 1 222 ? 34.788 -3.678 -13.565 1.00 80.44 222 GLY A O 1
ATOM 1682 N N . ASN A 1 223 ? 33.030 -5.046 -13.844 1.00 71.75 223 ASN A N 1
ATOM 1683 C CA . ASN A 1 223 ? 32.857 -5.351 -12.417 1.00 71.75 223 ASN A CA 1
ATOM 1684 C C . ASN A 1 223 ? 33.786 -6.458 -11.891 1.00 71.75 223 ASN A C 1
ATOM 1686 O O . ASN A 1 223 ? 33.913 -6.621 -10.683 1.00 71.75 223 ASN A O 1
ATOM 1690 N N . LYS A 1 224 ? 34.438 -7.241 -12.761 1.00 73.31 224 LYS A N 1
ATOM 1691 C CA . LYS A 1 224 ? 35.271 -8.369 -12.301 1.00 73.31 224 LYS A CA 1
ATOM 1692 C C . LYS A 1 224 ? 36.543 -7.929 -11.579 1.00 73.31 224 LYS A C 1
ATOM 1694 O O . LYS A 1 224 ? 37.019 -8.663 -10.723 1.00 73.31 224 LYS A O 1
ATOM 1699 N N . ASP A 1 225 ? 37.061 -6.748 -11.903 1.00 69.62 225 ASP A N 1
ATOM 1700 C CA . ASP A 1 225 ? 38.306 -6.246 -11.319 1.00 69.62 225 ASP A CA 1
ATOM 1701 C C . ASP A 1 225 ? 38.079 -5.516 -9.978 1.00 69.62 225 ASP A C 1
ATOM 1703 O O . ASP A 1 225 ? 39.033 -5.299 -9.237 1.00 69.62 225 ASP A O 1
ATOM 1707 N N . SER A 1 226 ? 36.835 -5.150 -9.632 1.00 67.06 226 SER A N 1
ATOM 1708 C CA . SER A 1 226 ? 36.526 -4.412 -8.394 1.00 67.06 226 SER A CA 1
ATOM 1709 C C . SER A 1 226 ? 36.247 -5.293 -7.174 1.00 67.06 226 SER A C 1
ATOM 1711 O O . SER A 1 226 ? 36.350 -4.807 -6.051 1.00 67.06 226 SER A O 1
ATOM 1713 N N . ASP A 1 227 ? 35.899 -6.567 -7.370 1.00 65.50 227 ASP A N 1
ATOM 1714 C CA . ASP A 1 227 ? 35.385 -7.424 -6.290 1.00 65.50 227 ASP A CA 1
ATOM 1715 C C . ASP A 1 227 ? 36.486 -8.003 -5.369 1.00 65.50 227 ASP A C 1
ATOM 1717 O O . ASP A 1 227 ? 36.171 -8.486 -4.283 1.00 65.50 227 ASP A O 1
ATOM 1721 N N . GLU A 1 228 ? 37.771 -7.948 -5.750 1.00 64.81 228 GLU A N 1
ATOM 1722 C CA . GLU A 1 228 ? 38.865 -8.553 -4.962 1.00 64.81 228 GLU A CA 1
ATOM 1723 C C . GLU A 1 228 ? 39.602 -7.584 -4.009 1.00 64.81 228 GLU A C 1
ATOM 1725 O O . GLU A 1 228 ? 40.264 -8.055 -3.086 1.00 64.81 228 GLU A O 1
ATOM 1730 N N . GLU A 1 229 ? 39.479 -6.255 -4.156 1.00 62.97 229 GLU A N 1
ATOM 1731 C CA . GLU A 1 229 ? 40.255 -5.285 -3.345 1.00 62.97 229 GLU A CA 1
ATOM 1732 C C . GLU A 1 229 ? 39.439 -4.467 -2.320 1.00 62.97 229 GLU A C 1
ATOM 1734 O O . GLU A 1 229 ? 40.028 -3.752 -1.507 1.00 62.97 229 GLU A O 1
ATOM 1739 N N . SER A 1 230 ? 38.101 -4.551 -2.295 1.00 61.34 230 SER A N 1
ATOM 1740 C CA . SER A 1 230 ? 37.277 -3.615 -1.504 1.00 61.34 230 SER A CA 1
ATOM 1741 C C . SER A 1 230 ? 36.849 -4.074 -0.101 1.00 61.34 230 SER A C 1
ATOM 1743 O O . SER A 1 230 ? 36.253 -3.274 0.619 1.00 61.34 230 SER A O 1
ATOM 1745 N N . ASP A 1 231 ? 37.103 -5.319 0.316 1.00 63.25 231 ASP A N 1
ATOM 1746 C CA . ASP A 1 231 ? 36.517 -5.849 1.568 1.00 63.25 231 ASP A CA 1
ATOM 1747 C C . ASP A 1 231 ? 37.195 -5.315 2.855 1.00 63.25 231 ASP A C 1
ATOM 1749 O O . ASP A 1 231 ? 36.560 -5.278 3.911 1.00 63.25 231 ASP A O 1
ATOM 1753 N N . ASP A 1 232 ? 38.436 -4.813 2.779 1.00 67.31 232 ASP A N 1
ATOM 1754 C CA . ASP A 1 232 ? 39.210 -4.429 3.975 1.00 67.31 232 ASP A CA 1
ATOM 1755 C C . ASP A 1 232 ? 39.135 -2.929 4.350 1.00 67.31 232 ASP A C 1
ATOM 1757 O O . ASP A 1 232 ? 39.370 -2.578 5.507 1.00 67.31 232 ASP A O 1
ATOM 1761 N N . ASN A 1 233 ? 38.750 -2.026 3.435 1.00 65.50 233 ASN A N 1
ATOM 1762 C CA . ASN A 1 233 ? 38.656 -0.574 3.698 1.00 65.50 233 ASN A CA 1
ATOM 1763 C C . ASN A 1 233 ? 37.207 -0.121 3.926 1.00 65.50 233 ASN A C 1
ATOM 1765 O O . ASN A 1 233 ? 36.665 0.749 3.246 1.00 65.50 233 ASN A O 1
ATOM 1769 N N . ALA A 1 234 ? 36.564 -0.737 4.913 1.00 59.81 234 ALA A N 1
ATOM 1770 C CA . ALA A 1 234 ? 35.127 -0.625 5.136 1.00 59.81 234 ALA A CA 1
ATOM 1771 C C . ALA A 1 234 ? 34.646 0.739 5.692 1.00 59.81 234 ALA A C 1
ATOM 1773 O O . ALA A 1 234 ? 33.433 0.901 5.882 1.00 59.81 234 ALA A O 1
ATOM 1774 N N . ASP A 1 235 ? 35.563 1.669 5.979 1.00 69.62 235 ASP A N 1
ATOM 1775 C CA . ASP A 1 235 ? 35.278 2.980 6.581 1.00 69.62 235 ASP A CA 1
ATOM 1776 C C . ASP A 1 235 ? 35.147 4.125 5.556 1.00 69.62 235 ASP A C 1
ATOM 1778 O O . ASP A 1 235 ? 34.495 5.115 5.869 1.00 69.62 235 ASP A O 1
ATOM 1782 N N . ASP A 1 236 ? 35.647 3.961 4.323 1.00 70.88 236 ASP A N 1
ATOM 1783 C CA . ASP A 1 236 ? 35.605 4.985 3.253 1.00 70.88 236 ASP A CA 1
ATOM 1784 C C . ASP A 1 236 ? 34.614 4.639 2.123 1.00 70.88 236 ASP A C 1
ATOM 1786 O O . ASP A 1 236 ? 34.731 5.102 0.986 1.00 70.88 236 ASP A O 1
ATOM 1790 N N . PHE A 1 237 ? 33.615 3.804 2.415 1.00 68.06 237 PHE A N 1
ATOM 1791 C CA . PHE A 1 237 ? 32.626 3.394 1.421 1.00 68.06 237 PHE A CA 1
ATOM 1792 C C . PHE A 1 237 ? 31.730 4.580 1.026 1.00 68.06 237 PHE A C 1
ATOM 1794 O O . PHE A 1 237 ? 30.753 4.889 1.711 1.00 68.06 237 PHE A O 1
ATOM 1801 N N . GLN A 1 238 ? 32.056 5.242 -0.089 1.00 74.19 238 GLN A N 1
ATOM 1802 C CA . GLN A 1 238 ? 31.167 6.211 -0.726 1.00 74.19 238 GLN A CA 1
ATOM 1803 C C . GLN A 1 238 ? 29.970 5.463 -1.315 1.00 74.19 238 GLN A C 1
ATOM 1805 O O . GLN A 1 238 ? 30.109 4.680 -2.256 1.00 74.19 238 GLN A O 1
ATOM 1810 N N . VAL A 1 239 ? 28.793 5.678 -0.731 1.00 74.75 239 VAL A N 1
ATOM 1811 C CA . VAL A 1 239 ? 27.546 5.109 -1.241 1.00 74.75 239 VAL A CA 1
ATOM 1812 C C . VAL A 1 239 ? 27.110 5.945 -2.443 1.00 74.75 239 VAL A C 1
ATOM 1814 O O . VAL A 1 239 ? 27.001 7.163 -2.356 1.00 74.75 239 VAL A O 1
ATOM 1817 N N . ASP A 1 240 ? 26.891 5.297 -3.587 1.00 83.81 240 ASP A N 1
ATOM 1818 C CA . ASP A 1 240 ? 26.279 5.951 -4.746 1.00 83.81 240 ASP A CA 1
ATOM 1819 C C . ASP A 1 240 ? 24.877 6.478 -4.357 1.00 83.81 240 ASP A C 1
ATOM 1821 O O . ASP A 1 240 ? 24.120 5.716 -3.746 1.00 83.81 240 ASP A O 1
ATOM 1825 N N . PRO A 1 241 ? 24.475 7.713 -4.720 1.00 85.50 241 PRO A N 1
ATOM 1826 C CA . PRO A 1 241 ? 23.150 8.256 -4.393 1.00 85.50 241 PRO A CA 1
ATOM 1827 C C . PRO A 1 241 ? 21.966 7.354 -4.792 1.00 85.50 241 PRO A C 1
ATOM 1829 O O . PRO A 1 241 ? 20.911 7.361 -4.156 1.00 85.50 241 PRO A O 1
ATOM 1832 N N . MET A 1 242 ? 22.114 6.535 -5.837 1.00 86.00 242 MET A N 1
ATOM 1833 C CA . MET A 1 242 ? 21.113 5.538 -6.219 1.00 86.00 242 MET A CA 1
ATOM 1834 C C . MET A 1 242 ? 21.017 4.402 -5.191 1.00 86.00 242 MET A C 1
ATOM 1836 O O . MET A 1 242 ? 19.921 3.925 -4.901 1.00 86.00 242 MET A O 1
ATOM 1840 N N . MET A 1 243 ? 22.147 3.967 -4.632 1.00 87.38 243 MET A N 1
ATOM 1841 C CA . MET A 1 243 ? 22.192 2.957 -3.572 1.00 87.38 243 MET A CA 1
ATOM 1842 C C . MET A 1 243 ? 21.694 3.514 -2.238 1.00 87.38 243 MET A C 1
ATOM 1844 O O . MET A 1 243 ? 21.030 2.787 -1.502 1.00 87.38 243 MET A O 1
ATOM 1848 N N . GLU A 1 244 ? 21.937 4.794 -1.952 1.00 87.31 244 GLU A N 1
ATOM 1849 C CA . GLU A 1 244 ? 21.358 5.492 -0.797 1.00 87.31 244 GLU A CA 1
ATOM 1850 C C . GLU A 1 244 ? 19.830 5.382 -0.813 1.00 87.31 244 GLU A C 1
ATOM 1852 O O . GLU A 1 244 ? 19.240 4.878 0.140 1.00 87.31 244 GLU A O 1
ATOM 1857 N N . MET A 1 245 ? 19.194 5.700 -1.946 1.00 88.06 245 MET A N 1
ATOM 1858 C CA . MET A 1 245 ? 17.744 5.555 -2.118 1.00 88.06 245 MET A CA 1
ATOM 1859 C C . MET A 1 245 ? 17.254 4.114 -1.884 1.00 88.06 245 MET A C 1
ATOM 1861 O O . MET A 1 245 ? 16.174 3.906 -1.329 1.00 88.06 245 MET A O 1
ATOM 1865 N N . GLN A 1 246 ? 18.034 3.098 -2.275 1.00 90.44 246 GLN A N 1
ATOM 1866 C CA . GLN A 1 246 ? 17.691 1.694 -2.006 1.00 90.44 246 GLN A CA 1
ATOM 1867 C C . GLN A 1 246 ? 17.792 1.352 -0.517 1.00 90.44 246 GLN A C 1
ATOM 1869 O O . GLN A 1 246 ? 16.955 0.611 0.003 1.00 90.44 246 GLN A O 1
ATOM 1874 N N . VAL A 1 247 ? 18.793 1.895 0.180 1.00 92.25 247 VAL A N 1
ATOM 1875 C CA . VAL A 1 247 ? 18.926 1.745 1.633 1.00 92.25 247 VAL A CA 1
ATOM 1876 C C . VAL A 1 247 ? 17.750 2.417 2.336 1.00 92.25 247 VAL A C 1
ATOM 1878 O O . VAL A 1 247 ? 17.114 1.771 3.167 1.00 92.25 247 VAL A O 1
ATOM 1881 N N . GLU A 1 248 ? 17.401 3.652 1.968 1.00 90.19 248 GLU A N 1
ATOM 1882 C CA . GLU A 1 248 ? 16.227 4.358 2.498 1.00 90.19 248 GLU A CA 1
ATOM 1883 C C . GLU A 1 248 ? 14.944 3.550 2.286 1.00 90.19 248 GLU A C 1
ATOM 1885 O O . GLU A 1 248 ? 14.153 3.355 3.212 1.00 90.19 248 GLU A O 1
ATOM 1890 N N . HIS A 1 249 ? 14.756 3.015 1.077 1.00 90.56 249 HIS A N 1
ATOM 1891 C CA . HIS A 1 249 ? 13.600 2.188 0.761 1.00 90.56 249 HIS A CA 1
ATOM 1892 C C . HIS A 1 249 ? 13.559 0.909 1.610 1.00 90.56 249 HIS A C 1
ATOM 1894 O O . HIS A 1 249 ? 12.499 0.542 2.117 1.00 90.56 249 HIS A O 1
ATOM 1900 N N . ALA A 1 250 ? 14.703 0.252 1.820 1.00 93.56 250 ALA A N 1
ATOM 1901 C CA . ALA A 1 250 ? 14.798 -0.938 2.662 1.00 93.56 250 ALA A CA 1
ATOM 1902 C C . ALA A 1 250 ? 14.587 -0.632 4.157 1.00 93.56 250 ALA A C 1
ATOM 1904 O O . ALA A 1 250 ? 14.151 -1.500 4.914 1.00 93.56 250 ALA A O 1
ATOM 1905 N N . MET A 1 251 ? 14.859 0.600 4.600 1.00 94.31 251 MET A N 1
ATOM 1906 C CA . MET A 1 251 ? 14.592 1.032 5.974 1.00 94.31 251 MET A CA 1
ATOM 1907 C C . MET A 1 251 ? 13.096 1.206 6.264 1.00 94.31 251 MET A C 1
ATOM 1909 O O . MET A 1 251 ? 12.701 1.204 7.433 1.00 94.31 251 MET A O 1
ATOM 1913 N N . ASN A 1 252 ? 12.249 1.333 5.242 1.00 93.31 252 ASN A N 1
ATOM 1914 C CA . ASN A 1 252 ? 10.824 1.551 5.453 1.00 93.31 252 ASN A CA 1
ATOM 1915 C C . ASN A 1 252 ? 10.135 0.347 6.102 1.00 93.31 252 ASN A C 1
ATOM 1917 O O . ASN A 1 252 ? 10.313 -0.807 5.713 1.00 93.31 252 ASN A O 1
ATOM 1921 N N . VAL A 1 253 ? 9.285 0.660 7.079 1.00 97.12 253 VAL A N 1
ATOM 1922 C CA . VAL A 1 253 ? 8.307 -0.275 7.632 1.00 97.12 253 VAL A CA 1
ATOM 1923 C C . VAL A 1 253 ? 7.083 -0.219 6.727 1.00 97.12 253 VAL A C 1
ATOM 1925 O O . VAL A 1 253 ? 6.474 0.842 6.584 1.00 97.12 253 VAL A O 1
ATOM 1928 N N . THR A 1 254 ? 6.734 -1.326 6.080 1.00 96.81 254 THR A N 1
ATOM 1929 C CA . THR A 1 254 ? 5.668 -1.339 5.069 1.00 96.81 254 THR A CA 1
ATOM 1930 C C . THR A 1 254 ? 4.286 -1.516 5.669 1.00 96.81 254 THR A C 1
ATOM 1932 O O . THR A 1 254 ? 3.326 -0.957 5.152 1.00 96.81 254 THR A O 1
ATOM 1935 N N . SER A 1 255 ? 4.172 -2.283 6.753 1.00 98.00 255 SER A N 1
ATOM 1936 C CA . SER A 1 255 ? 2.911 -2.485 7.464 1.00 98.00 255 SER A CA 1
ATOM 1937 C C . SER A 1 255 ? 3.166 -2.949 8.897 1.00 98.00 255 SER A C 1
ATOM 1939 O O . SER A 1 255 ? 4.261 -3.398 9.243 1.00 98.00 255 SER A O 1
ATOM 1941 N N . MET A 1 256 ? 2.160 -2.797 9.752 1.00 98.56 256 MET A N 1
ATOM 1942 C CA . MET A 1 256 ? 2.199 -3.183 11.156 1.00 98.56 256 MET A CA 1
ATOM 1943 C C . MET A 1 256 ? 0.848 -3.761 11.556 1.00 98.56 256 MET A C 1
ATOM 1945 O O . MET A 1 256 ? -0.191 -3.326 11.068 1.00 98.56 256 MET A O 1
ATOM 1949 N N . ALA A 1 257 ? 0.862 -4.689 12.506 1.00 98.44 257 ALA A N 1
ATOM 1950 C CA . ALA A 1 257 ? -0.347 -5.268 13.073 1.00 98.44 257 ALA A CA 1
ATOM 1951 C C . ALA A 1 257 ? -0.184 -5.463 14.579 1.00 98.44 257 ALA A C 1
ATOM 1953 O O . ALA A 1 257 ? 0.902 -5.794 15.044 1.00 98.44 257 ALA A O 1
ATOM 1954 N N . ALA A 1 258 ? -1.250 -5.291 15.357 1.00 97.94 258 ALA A N 1
ATOM 1955 C CA . ALA A 1 258 ? -1.209 -5.497 16.800 1.00 97.94 258 ALA A CA 1
ATOM 1956 C C . ALA A 1 258 ? -2.226 -6.564 17.217 1.00 97.94 258 ALA A C 1
ATOM 1958 O O . ALA A 1 258 ? -3.406 -6.489 16.887 1.00 97.94 258 ALA A O 1
ATOM 1959 N N . SER A 1 259 ? -1.754 -7.559 17.961 1.00 97.50 259 SER A N 1
ATOM 1960 C CA . SER A 1 259 ? -2.600 -8.498 18.703 1.00 97.50 259 SER A CA 1
ATOM 1961 C C . SER A 1 259 ? -2.796 -8.003 20.140 1.00 97.50 259 SER A C 1
ATOM 1963 O O . SER A 1 259 ? -2.383 -6.898 20.492 1.00 97.50 259 SER A O 1
ATOM 1965 N N . LYS A 1 260 ? -3.395 -8.830 21.003 1.00 96.50 260 LYS A N 1
ATOM 1966 C CA . LYS A 1 260 ? -3.528 -8.529 22.439 1.00 96.50 260 LYS A CA 1
ATOM 1967 C C . LYS A 1 260 ? -2.192 -8.420 23.170 1.00 96.50 260 LYS A C 1
ATOM 1969 O O . LYS A 1 260 ? -2.119 -7.688 24.147 1.00 96.50 260 LYS A O 1
ATOM 1974 N N . GLU A 1 261 ? -1.177 -9.152 22.723 1.00 96.44 261 GLU A N 1
ATOM 1975 C CA . GLU A 1 261 ? 0.085 -9.300 23.463 1.00 96.44 261 GLU A CA 1
ATOM 1976 C C . GLU A 1 261 ? 1.292 -8.800 22.673 1.00 96.44 261 GLU A C 1
ATOM 1978 O O . GLU A 1 261 ? 2.260 -8.306 23.249 1.00 96.44 261 GLU A O 1
ATOM 1983 N N . LYS A 1 262 ? 1.234 -8.937 21.347 1.00 97.81 262 LYS A N 1
ATOM 1984 C CA . LYS A 1 262 ? 2.358 -8.669 20.457 1.00 97.81 262 LYS A CA 1
ATOM 1985 C C . LYS A 1 262 ? 2.038 -7.577 19.451 1.00 97.81 262 LYS A C 1
ATOM 1987 O O . LYS A 1 262 ? 0.904 -7.471 18.972 1.00 97.81 262 LYS A O 1
ATOM 1992 N N . LEU A 1 263 ? 3.068 -6.818 19.113 1.00 98.31 263 LEU A N 1
ATOM 1993 C CA . LEU A 1 263 ? 3.160 -5.975 17.935 1.00 98.31 263 LEU A CA 1
ATOM 1994 C C . LEU A 1 263 ? 3.920 -6.740 16.851 1.00 98.31 263 LEU A C 1
ATOM 1996 O O . LEU A 1 263 ? 4.950 -7.346 17.130 1.00 98.31 263 LEU A O 1
ATOM 2000 N N . PHE A 1 264 ? 3.440 -6.671 15.620 1.00 98.69 264 PHE A N 1
ATOM 2001 C CA . PHE A 1 264 ? 4.086 -7.232 14.446 1.00 98.69 264 PHE A CA 1
ATOM 2002 C C . PHE A 1 264 ? 4.463 -6.115 13.485 1.00 98.69 264 PHE A C 1
ATOM 2004 O O . PHE A 1 264 ? 3.678 -5.198 13.238 1.00 98.69 264 PHE A O 1
ATOM 2011 N N . VAL A 1 265 ? 5.671 -6.202 12.949 1.00 98.62 265 VAL A N 1
ATOM 2012 C CA . VAL A 1 265 ? 6.277 -5.201 12.076 1.00 98.62 265 VAL A CA 1
ATOM 2013 C C . VAL A 1 265 ? 6.681 -5.907 10.795 1.00 98.62 265 VAL A C 1
ATOM 2015 O O . VAL A 1 265 ? 7.438 -6.870 10.856 1.00 98.62 265 VAL A O 1
ATOM 2018 N N . CYS A 1 266 ? 6.177 -5.452 9.651 1.00 98.50 266 CYS A N 1
ATOM 2019 C CA . CYS A 1 266 ? 6.589 -5.923 8.336 1.00 98.50 266 CYS A CA 1
ATOM 2020 C C . CYS A 1 266 ? 7.494 -4.881 7.679 1.00 98.50 266 CYS A C 1
ATOM 2022 O O . CYS A 1 266 ? 7.178 -3.688 7.663 1.00 98.50 266 CYS A O 1
ATOM 2024 N N . ALA A 1 267 ? 8.624 -5.330 7.147 1.00 97.69 267 ALA A N 1
ATOM 2025 C CA . ALA A 1 267 ? 9.583 -4.483 6.454 1.00 97.69 267 ALA A CA 1
ATOM 2026 C C . ALA A 1 267 ? 10.329 -5.282 5.383 1.00 97.69 267 ALA A C 1
ATOM 2028 O O . ALA A 1 267 ? 10.332 -6.518 5.395 1.00 97.69 267 ALA A O 1
ATOM 2029 N N . THR A 1 268 ? 10.955 -4.558 4.458 1.00 95.62 268 THR A N 1
ATOM 2030 C CA . THR A 1 268 ? 11.784 -5.143 3.403 1.00 95.62 268 THR A CA 1
ATOM 2031 C C . THR A 1 268 ? 12.953 -5.906 4.017 1.00 95.62 268 THR A C 1
ATOM 2033 O O . THR A 1 268 ? 13.654 -5.404 4.899 1.00 95.62 268 THR A O 1
ATOM 2036 N N . ASP A 1 269 ? 13.181 -7.117 3.523 1.00 94.06 269 ASP A N 1
ATOM 2037 C CA . ASP A 1 269 ? 14.343 -7.917 3.868 1.00 94.06 269 ASP A CA 1
ATOM 2038 C C . ASP A 1 269 ? 15.366 -7.832 2.725 1.00 94.06 269 ASP A C 1
ATOM 2040 O O . ASP A 1 269 ? 15.174 -8.426 1.657 1.00 94.06 269 ASP A O 1
ATOM 2044 N N . PRO A 1 270 ? 16.461 -7.070 2.908 1.00 88.75 270 PRO A N 1
ATOM 2045 C CA . PRO A 1 270 ? 17.443 -6.906 1.852 1.00 88.75 270 PRO A CA 1
ATOM 2046 C C . PRO A 1 270 ? 18.100 -8.231 1.467 1.00 88.75 270 PRO A C 1
ATOM 2048 O O . PRO A 1 270 ? 18.528 -8.366 0.331 1.00 88.75 270 PRO A O 1
ATOM 2051 N N . SER A 1 271 ? 18.179 -9.220 2.362 1.00 86.69 271 SER A N 1
ATOM 2052 C CA . SER A 1 271 ? 18.936 -10.449 2.108 1.00 86.69 271 SER A CA 1
ATOM 2053 C C . SER A 1 271 ? 18.306 -11.360 1.052 1.00 86.69 271 SER A C 1
ATOM 2055 O O . SER A 1 271 ? 19.028 -12.127 0.417 1.00 86.69 271 SER A O 1
ATOM 2057 N N . ASN A 1 272 ? 16.993 -11.278 0.841 1.00 86.62 272 ASN A N 1
ATOM 2058 C CA . ASN A 1 272 ? 16.256 -12.109 -0.120 1.00 86.62 272 ASN A CA 1
ATOM 2059 C C . ASN A 1 272 ? 15.420 -11.292 -1.125 1.00 86.62 272 ASN A C 1
ATOM 2061 O O . ASN A 1 272 ? 14.781 -11.881 -1.998 1.00 86.62 272 ASN A O 1
ATOM 2065 N N . GLY A 1 273 ? 15.411 -9.957 -1.018 1.00 85.88 273 GLY A N 1
ATOM 2066 C CA . GLY A 1 273 ? 14.601 -9.078 -1.867 1.00 85.88 273 GLY A CA 1
ATOM 2067 C C . GLY A 1 273 ? 13.091 -9.188 -1.618 1.00 85.88 273 GLY A C 1
ATOM 2068 O O . GLY A 1 273 ? 12.301 -8.768 -2.463 1.00 85.88 273 GLY A O 1
ATOM 2069 N N . GLY A 1 274 ? 12.689 -9.785 -0.495 1.00 94.25 274 GLY A N 1
ATOM 2070 C CA . GLY A 1 274 ? 11.305 -9.945 -0.067 1.00 94.25 274 GLY A CA 1
ATOM 2071 C C . GLY A 1 274 ? 10.993 -9.119 1.176 1.00 94.25 274 GLY A C 1
ATOM 2072 O O . GLY A 1 274 ? 11.516 -8.023 1.378 1.00 94.25 274 GLY A O 1
ATOM 2073 N N . TYR A 1 275 ? 10.117 -9.663 2.014 1.00 97.62 275 TYR A N 1
ATOM 2074 C CA . TYR A 1 275 ? 9.716 -9.083 3.288 1.00 97.62 275 TYR A CA 1
ATOM 2075 C C . TYR A 1 275 ? 9.891 -10.101 4.399 1.00 97.62 275 TYR A C 1
ATOM 2077 O O . TYR A 1 275 ? 9.770 -11.314 4.198 1.00 97.62 275 TYR A O 1
ATOM 2085 N N . SER A 1 276 ? 10.107 -9.570 5.590 1.00 97.94 276 SER A N 1
ATOM 2086 C CA . SER A 1 276 ? 10.122 -10.341 6.820 1.00 97.94 276 SER A CA 1
ATOM 2087 C C . SER A 1 276 ? 9.160 -9.699 7.822 1.00 97.94 276 SER A C 1
ATOM 2089 O O . SER A 1 276 ? 8.759 -8.537 7.676 1.00 97.94 276 SER A O 1
ATOM 2091 N N . VAL A 1 277 ? 8.718 -10.486 8.801 1.00 98.50 277 VAL A N 1
ATOM 2092 C CA . VAL A 1 277 ? 7.853 -10.021 9.888 1.00 98.50 277 VAL A CA 1
ATOM 2093 C C . VAL A 1 277 ? 8.549 -10.280 11.211 1.00 98.50 277 VAL A C 1
ATOM 2095 O O . VAL A 1 277 ? 8.955 -11.404 11.514 1.00 98.50 277 VAL A O 1
ATOM 2098 N N . TRP A 1 278 ? 8.653 -9.225 12.008 1.00 98.50 278 TRP A N 1
ATOM 2099 C CA . TRP A 1 278 ? 9.194 -9.252 13.358 1.00 98.50 278 TRP A CA 1
ATOM 2100 C C . TRP A 1 278 ? 8.059 -9.101 14.362 1.00 98.50 278 TRP A C 1
ATOM 2102 O O . TRP A 1 278 ? 7.157 -8.294 14.150 1.00 98.50 278 TRP A O 1
ATOM 2112 N N . SER A 1 279 ? 8.110 -9.841 15.465 1.00 98.31 279 SER A N 1
ATOM 2113 C CA . SER A 1 279 ? 7.217 -9.667 16.607 1.00 98.31 279 SER A CA 1
ATOM 2114 C C . SER A 1 279 ? 7.956 -9.041 17.786 1.00 98.31 279 SER A C 1
ATOM 2116 O O . SER A 1 279 ? 9.093 -9.427 18.057 1.00 98.31 279 SER A O 1
ATOM 2118 N N . LEU A 1 280 ? 7.296 -8.131 18.497 1.00 97.81 280 LEU A N 1
ATOM 2119 C CA . LEU A 1 280 ? 7.740 -7.511 19.744 1.00 97.81 280 LEU A CA 1
ATOM 2120 C C . LEU A 1 280 ? 6.570 -7.483 20.736 1.00 97.81 280 LEU A C 1
ATOM 2122 O O . LEU A 1 280 ? 5.420 -7.692 20.350 1.00 97.81 280 LEU A O 1
ATOM 2126 N N . ASP A 1 281 ? 6.835 -7.173 22.000 1.00 97.50 281 ASP A N 1
ATOM 2127 C CA . ASP A 1 281 ? 5.772 -6.779 22.927 1.00 97.50 281 ASP A CA 1
ATOM 2128 C C . ASP A 1 281 ? 5.263 -5.351 22.638 1.00 97.50 281 ASP A C 1
ATOM 2130 O O . ASP A 1 281 ? 5.824 -4.596 21.840 1.00 97.50 281 ASP A O 1
ATOM 2134 N N . HIS A 1 282 ? 4.166 -4.962 23.289 1.00 97.19 282 HIS A N 1
ATOM 2135 C CA . HIS A 1 282 ? 3.591 -3.615 23.155 1.00 97.19 282 HIS A CA 1
ATOM 2136 C C . HIS A 1 282 ? 4.430 -2.510 23.803 1.00 97.19 282 HIS A C 1
ATOM 2138 O O . HIS A 1 282 ? 4.137 -1.332 23.587 1.00 97.19 282 HIS A O 1
ATOM 2144 N N . ASP A 1 283 ? 5.437 -2.856 24.600 1.00 96.56 283 ASP A N 1
ATOM 2145 C CA . ASP A 1 283 ? 6.406 -1.897 25.136 1.00 96.56 283 ASP A CA 1
ATOM 2146 C C . ASP A 1 283 ? 7.592 -1.701 24.178 1.00 96.56 283 ASP A C 1
ATOM 2148 O O . ASP A 1 283 ? 8.439 -0.838 24.408 1.00 96.56 283 ASP A O 1
ATOM 2152 N N . MET A 1 284 ? 7.593 -2.440 23.061 1.00 96.69 284 MET A N 1
ATOM 2153 C CA . MET A 1 284 ? 8.616 -2.447 22.023 1.00 96.69 284 MET A CA 1
ATOM 2154 C C . MET A 1 284 ? 10.010 -2.723 22.599 1.00 96.69 284 MET A C 1
ATOM 2156 O O . MET A 1 284 ? 10.998 -2.107 22.196 1.00 96.69 284 MET A O 1
ATOM 2160 N N . ASN A 1 285 ? 10.093 -3.641 23.566 1.00 95.56 285 ASN A N 1
ATOM 2161 C CA . ASN A 1 285 ? 11.359 -4.005 24.183 1.00 95.56 285 ASN A CA 1
ATOM 2162 C C . ASN A 1 285 ? 12.262 -4.732 23.163 1.00 95.56 285 ASN A C 1
ATOM 2164 O O . ASN A 1 285 ? 11.874 -5.800 22.672 1.00 95.56 285 ASN A O 1
ATOM 2168 N N . PRO A 1 286 ? 13.470 -4.214 22.858 1.00 93.44 286 PRO A N 1
ATOM 2169 C CA . PRO A 1 286 ? 14.386 -4.848 21.909 1.00 93.44 286 PRO A CA 1
ATOM 2170 C C . PRO A 1 286 ? 14.815 -6.265 22.322 1.00 93.44 286 PRO A C 1
ATOM 2172 O O . PRO A 1 286 ? 15.109 -7.079 21.450 1.00 93.44 286 PRO A O 1
ATOM 2175 N N . ASP A 1 287 ? 14.793 -6.596 23.618 1.00 95.62 287 ASP A N 1
ATOM 2176 C CA . ASP A 1 287 ? 15.148 -7.935 24.112 1.00 95.62 287 ASP A CA 1
ATOM 2177 C C . ASP A 1 287 ? 14.091 -9.003 23.767 1.00 95.62 287 ASP A C 1
ATOM 2179 O O . ASP A 1 287 ? 14.379 -10.200 23.794 1.00 95.62 287 ASP A O 1
ATOM 2183 N N . ASN A 1 288 ? 12.870 -8.580 23.420 1.00 96.31 288 ASN A N 1
ATOM 2184 C CA . ASN A 1 288 ? 11.733 -9.454 23.115 1.00 96.31 288 ASN A CA 1
ATOM 2185 C C . ASN A 1 288 ? 11.431 -9.543 21.608 1.00 96.31 288 ASN A C 1
ATOM 2187 O O . ASN A 1 288 ? 10.354 -9.989 21.210 1.00 96.31 288 ASN A O 1
ATOM 2191 N N . VAL A 1 289 ? 12.375 -9.125 20.764 1.00 97.69 289 VAL A N 1
ATOM 2192 C CA . VAL A 1 289 ? 12.255 -9.178 19.304 1.00 97.69 289 VAL A CA 1
ATOM 2193 C C . VAL A 1 289 ? 12.433 -10.609 18.797 1.00 97.69 289 VAL A C 1
ATOM 2195 O O . VAL A 1 289 ? 13.400 -11.289 19.138 1.00 97.69 289 VAL A O 1
ATOM 2198 N N . GLN A 1 290 ? 11.540 -11.051 17.912 1.00 97.81 290 GLN A N 1
ATOM 2199 C CA . GLN A 1 290 ? 11.659 -12.332 17.207 1.00 97.81 290 GLN A CA 1
ATOM 2200 C C . GLN A 1 290 ? 11.305 -12.169 15.731 1.00 97.81 290 GLN A C 1
ATOM 2202 O O . GLN A 1 290 ? 10.319 -11.517 15.406 1.00 97.81 290 GLN A O 1
ATOM 2207 N N . VAL A 1 291 ? 12.082 -12.780 14.835 1.00 97.81 291 VAL A N 1
ATOM 2208 C CA . VAL A 1 291 ? 11.683 -12.938 13.428 1.00 97.81 291 VAL A CA 1
ATOM 2209 C C . VAL A 1 291 ? 10.713 -14.111 13.359 1.00 97.81 291 VAL A C 1
ATOM 2211 O O . VAL A 1 291 ? 11.083 -15.219 13.739 1.00 97.81 291 VAL A O 1
ATOM 2214 N N . ILE A 1 292 ? 9.488 -13.873 12.898 1.00 98.00 292 ILE A N 1
ATOM 2215 C CA . ILE A 1 292 ? 8.448 -14.913 12.820 1.00 98.00 292 ILE A CA 1
ATOM 2216 C C . ILE A 1 292 ? 8.173 -15.366 11.385 1.00 98.00 292 ILE A C 1
ATOM 2218 O O . ILE A 1 292 ? 7.737 -16.491 11.169 1.00 98.00 292 ILE A O 1
ATOM 2222 N N . MET A 1 293 ? 8.446 -14.517 10.392 1.00 97.94 293 MET A N 1
ATOM 2223 C CA . MET A 1 293 ? 8.275 -14.847 8.977 1.00 97.94 293 MET A CA 1
ATOM 2224 C C . MET A 1 293 ? 9.400 -14.231 8.156 1.00 97.94 293 MET A C 1
ATOM 2226 O O . MET A 1 293 ? 9.814 -13.105 8.430 1.00 97.94 293 MET A O 1
ATOM 2230 N N . THR A 1 294 ? 9.850 -14.955 7.136 1.00 97.19 294 THR A N 1
ATOM 2231 C CA . THR A 1 294 ? 10.835 -14.507 6.145 1.00 97.19 294 THR A CA 1
ATOM 2232 C C . THR A 1 294 ? 10.371 -14.878 4.745 1.00 97.19 294 THR A C 1
ATOM 2234 O O . THR A 1 294 ? 9.401 -15.623 4.579 1.00 97.19 294 THR A O 1
ATOM 2237 N N . ASP A 1 295 ? 11.071 -14.366 3.732 1.00 94.44 295 ASP A N 1
ATOM 2238 C CA . ASP A 1 295 ? 10.885 -14.735 2.324 1.00 94.44 295 ASP A CA 1
ATOM 2239 C C . ASP A 1 295 ? 9.466 -14.468 1.793 1.00 94.44 295 ASP A C 1
ATOM 2241 O O . ASP A 1 295 ? 9.025 -15.069 0.806 1.00 94.44 295 ASP A O 1
ATOM 2245 N N . LEU A 1 296 ? 8.743 -13.538 2.427 1.00 96.19 296 LEU A N 1
ATOM 2246 C CA . LEU A 1 296 ? 7.450 -13.089 1.939 1.00 96.19 296 LEU A CA 1
ATOM 2247 C C . LEU A 1 296 ? 7.658 -12.330 0.633 1.00 96.19 296 LEU A C 1
ATOM 2249 O O . LEU A 1 296 ? 8.459 -11.400 0.546 1.00 96.19 296 LEU A O 1
ATOM 2253 N N . ARG A 1 297 ? 6.918 -12.714 -0.404 1.00 93.06 297 ARG A N 1
ATOM 2254 C CA . ARG A 1 297 ? 7.048 -12.099 -1.724 1.00 93.06 297 ARG A CA 1
ATOM 2255 C C . ARG A 1 297 ? 6.026 -10.992 -1.885 1.00 93.06 297 ARG A C 1
ATOM 2257 O O . ARG A 1 297 ? 4.835 -11.266 -2.050 1.00 93.06 297 ARG A O 1
ATOM 2264 N N . GLY A 1 298 ? 6.500 -9.755 -1.880 1.00 91.69 298 GLY A N 1
ATOM 2265 C CA . GLY A 1 298 ? 5.686 -8.594 -2.216 1.00 91.69 298 GLY A CA 1
ATOM 2266 C C . GLY A 1 298 ? 6.038 -7.997 -3.575 1.00 91.69 298 GLY A C 1
ATOM 2267 O O . GLY A 1 298 ? 6.962 -8.441 -4.255 1.00 91.69 298 GLY A O 1
ATOM 2268 N N . CYS A 1 299 ? 5.296 -6.973 -3.971 1.00 90.00 299 CYS A N 1
ATOM 2269 C CA . CYS A 1 299 ? 5.561 -6.165 -5.152 1.00 90.00 299 CYS A CA 1
ATOM 2270 C C . CYS A 1 299 ? 5.529 -4.677 -4.773 1.00 90.00 299 CYS A C 1
ATOM 2272 O O . CYS A 1 299 ? 4.872 -4.291 -3.808 1.00 90.00 299 CYS A O 1
ATOM 2274 N N . CYS A 1 300 ? 6.227 -3.840 -5.547 1.00 85.19 300 CYS A N 1
ATOM 2275 C CA . CYS A 1 300 ? 6.207 -2.376 -5.430 1.00 85.19 300 CYS A CA 1
ATOM 2276 C C . CYS A 1 300 ? 6.580 -1.815 -4.047 1.00 85.19 300 CYS A C 1
ATOM 2278 O O . CYS A 1 300 ? 6.050 -0.779 -3.646 1.00 85.19 300 CYS A O 1
ATOM 2280 N N . GLY A 1 301 ? 7.449 -2.492 -3.293 1.00 87.81 301 GLY A N 1
ATOM 2281 C CA . GLY A 1 301 ? 7.833 -1.992 -1.974 1.00 87.81 301 GLY A CA 1
ATOM 2282 C C . GLY A 1 301 ? 6.728 -2.124 -0.920 1.00 87.81 301 GLY A C 1
ATOM 2283 O O . GLY A 1 301 ? 6.782 -1.424 0.085 1.00 87.81 301 GLY A O 1
ATOM 2284 N N . GLN A 1 302 ? 5.706 -2.962 -1.147 1.00 91.25 302 GLN A N 1
ATOM 2285 C CA . GLN A 1 302 ? 4.543 -3.066 -0.269 1.00 91.25 302 GLN A CA 1
ATOM 2286 C C . GLN A 1 302 ? 4.180 -4.513 0.063 1.00 91.25 302 GLN A C 1
ATOM 2288 O O . GLN A 1 302 ? 4.074 -5.380 -0.809 1.00 91.25 302 GLN A O 1
ATOM 2293 N N . MET A 1 303 ? 3.933 -4.721 1.352 1.00 96.69 303 MET A N 1
ATOM 2294 C CA . MET A 1 303 ? 3.425 -5.943 1.956 1.00 96.69 303 MET A CA 1
ATOM 2295 C C . MET A 1 303 ? 2.588 -5.526 3.159 1.00 96.69 303 MET A C 1
ATOM 2297 O O . MET A 1 303 ? 3.099 -4.860 4.064 1.00 96.69 303 MET A O 1
ATOM 2301 N N . ASP A 1 304 ? 1.308 -5.886 3.141 1.00 97.88 304 ASP A N 1
ATOM 2302 C CA . ASP A 1 304 ? 0.378 -5.546 4.209 1.00 97.88 304 ASP A CA 1
ATOM 2303 C C . ASP A 1 304 ? 0.140 -6.738 5.133 1.00 97.88 304 ASP A C 1
ATOM 2305 O O . ASP A 1 304 ? -0.105 -7.855 4.664 1.00 97.88 304 ASP A O 1
ATOM 2309 N N . ILE A 1 305 ? 0.187 -6.477 6.438 1.00 98.44 305 ILE A N 1
ATOM 2310 C CA . ILE A 1 305 ? -0.149 -7.431 7.487 1.00 98.44 305 ILE A CA 1
ATOM 2311 C C . ILE A 1 305 ? -1.222 -6.834 8.393 1.00 98.44 305 ILE A C 1
ATOM 2313 O O . ILE A 1 305 ? -1.185 -5.655 8.721 1.00 98.44 305 ILE A O 1
ATOM 2317 N N . GLN A 1 306 ? -2.157 -7.660 8.843 1.00 98.12 306 GLN A N 1
ATOM 2318 C CA . GLN A 1 306 ? -3.136 -7.309 9.868 1.00 98.12 306 GLN A CA 1
ATOM 2319 C C . GLN A 1 306 ? -3.271 -8.450 10.875 1.00 98.12 306 GLN A C 1
ATOM 2321 O O . GLN A 1 306 ? -2.827 -9.573 10.637 1.00 98.12 306 GLN A O 1
ATOM 2326 N N . CYS A 1 307 ? -3.880 -8.172 12.024 1.00 96.19 307 CYS A N 1
ATOM 2327 C CA . CYS A 1 307 ? -4.150 -9.170 13.053 1.00 96.19 307 CYS A CA 1
ATOM 2328 C C . CYS A 1 307 ? -5.635 -9.192 13.388 1.00 96.19 307 CYS A C 1
ATOM 2330 O O . CYS A 1 307 ? -6.270 -8.148 13.510 1.00 96.19 307 CYS A O 1
ATOM 2332 N N . CYS A 1 308 ? -6.169 -10.394 13.572 1.00 92.44 308 CYS A N 1
ATOM 2333 C CA . CYS A 1 308 ? -7.507 -10.618 14.099 1.00 92.44 308 CYS A CA 1
ATOM 2334 C C . CYS A 1 308 ? -7.452 -11.811 15.041 1.00 92.44 308 CYS A C 1
ATOM 2336 O O . CYS A 1 308 ? -7.077 -12.913 14.636 1.00 92.44 308 CYS A O 1
ATOM 2338 N N . ASP A 1 309 ? -7.820 -11.589 16.300 1.00 88.56 309 ASP A N 1
ATOM 2339 C CA . ASP A 1 309 ? -7.727 -12.589 17.362 1.00 88.56 309 ASP A CA 1
ATOM 2340 C C . ASP A 1 309 ? -6.311 -13.191 17.491 1.00 88.56 309 ASP A C 1
ATOM 2342 O O . ASP A 1 309 ? -5.364 -12.488 17.840 1.00 88.56 309 ASP A O 1
ATOM 2346 N N . GLU A 1 310 ? -6.178 -14.492 17.227 1.00 95.12 310 GLU A N 1
ATOM 2347 C CA . GLU A 1 310 ? -4.937 -15.278 17.292 1.00 95.12 310 GLU A CA 1
ATOM 2348 C C . GLU A 1 310 ? -4.370 -15.574 15.892 1.00 95.12 310 GLU A C 1
ATOM 2350 O O . GLU A 1 310 ? -3.613 -16.527 15.702 1.00 95.12 310 GLU A O 1
ATOM 2355 N N . LYS A 1 311 ? -4.773 -14.791 14.886 1.00 96.81 311 LYS A N 1
ATOM 2356 C CA . LYS A 1 311 ? -4.363 -14.976 13.494 1.00 96.81 311 LYS A CA 1
ATOM 2357 C C . LYS A 1 311 ? -3.744 -13.710 12.930 1.00 96.81 311 LYS A C 1
ATOM 2359 O O . LYS A 1 311 ? -4.200 -12.597 13.196 1.00 96.81 311 LYS A O 1
ATOM 2364 N N . MET A 1 312 ? -2.753 -13.917 12.078 1.00 97.94 312 MET A N 1
ATOM 2365 C CA . MET A 1 312 ? -2.181 -12.896 11.221 1.00 97.94 312 MET A CA 1
ATOM 2366 C C . MET A 1 312 ? -2.695 -13.079 9.796 1.00 97.94 312 MET A C 1
ATOM 2368 O O . MET A 1 312 ? -2.724 -14.190 9.267 1.00 97.94 312 MET A O 1
ATOM 2372 N N . ILE A 1 313 ? -3.109 -11.980 9.180 1.00 98.25 313 ILE A N 1
ATOM 2373 C CA . ILE A 1 313 ? -3.582 -11.919 7.800 1.00 98.25 313 ILE A CA 1
ATOM 2374 C C . ILE A 1 313 ? -2.512 -11.199 6.989 1.00 98.25 313 ILE A C 1
ATOM 2376 O O . ILE A 1 313 ? -2.104 -10.104 7.367 1.00 98.25 313 ILE A O 1
ATOM 2380 N N . VAL A 1 314 ? -2.048 -11.804 5.899 1.00 98.38 314 VAL A N 1
ATOM 2381 C CA . VAL A 1 314 ? -0.956 -11.273 5.071 1.00 98.38 314 VAL A CA 1
ATOM 2382 C C . VAL A 1 314 ? -1.433 -11.134 3.631 1.00 98.38 314 VAL A C 1
ATOM 2384 O O . VAL A 1 314 ? -1.929 -12.093 3.036 1.00 98.38 314 VAL A O 1
ATOM 2387 N N . SER A 1 315 ? -1.262 -9.947 3.056 1.00 97.75 315 SER A N 1
ATOM 2388 C CA . SER A 1 315 ? -1.575 -9.670 1.652 1.00 97.75 315 SER A CA 1
ATOM 2389 C C . SER A 1 315 ? -0.394 -10.066 0.764 1.00 97.75 315 SER A C 1
ATOM 2391 O O . SER A 1 315 ? 0.433 -9.227 0.411 1.00 97.75 315 SER A O 1
ATOM 2393 N N . GLU A 1 316 ? -0.308 -11.346 0.392 1.00 97.12 316 GLU A N 1
ATOM 2394 C CA . GLU A 1 316 ? 0.726 -11.913 -0.489 1.00 97.12 316 GLU A CA 1
ATOM 2395 C C . GLU A 1 316 ? 0.511 -11.453 -1.951 1.00 97.12 316 GLU A C 1
ATOM 2397 O O . GLU A 1 316 ? 0.212 -12.241 -2.854 1.00 97.12 316 GLU A O 1
ATOM 2402 N N . ASN A 1 317 ? 0.626 -10.142 -2.189 1.00 95.56 317 ASN A N 1
ATOM 2403 C CA . ASN A 1 317 ? 0.167 -9.443 -3.396 1.00 95.56 317 ASN A CA 1
ATOM 2404 C C . ASN A 1 317 ? 0.796 -9.961 -4.704 1.00 95.56 317 ASN A C 1
ATOM 2406 O O . ASN A 1 317 ? 0.121 -10.004 -5.732 1.00 95.56 317 ASN A O 1
ATOM 2410 N N . SER A 1 318 ? 2.053 -10.409 -4.674 1.00 94.81 318 SER A N 1
ATOM 2411 C CA . SER A 1 318 ? 2.750 -10.999 -5.827 1.00 94.81 318 SER A CA 1
ATOM 2412 C C . SER A 1 318 ? 2.229 -12.394 -6.194 1.00 94.81 318 SER A C 1
ATOM 2414 O O . SER A 1 318 ? 2.361 -12.831 -7.336 1.00 94.81 318 SER A O 1
ATOM 2416 N N . SER A 1 319 ? 1.624 -13.086 -5.226 1.00 95.94 319 SER A N 1
ATOM 2417 C CA . SER A 1 319 ? 1.047 -14.427 -5.378 1.00 95.94 319 SER A CA 1
ATOM 2418 C C . SER A 1 319 ? -0.462 -14.394 -5.599 1.00 95.94 319 SER A C 1
ATOM 2420 O O . SER A 1 319 ? -1.074 -15.437 -5.817 1.00 95.94 319 SER A O 1
ATOM 2422 N N . PHE A 1 320 ? -1.061 -13.203 -5.587 1.00 97.31 320 PHE A N 1
ATOM 2423 C CA . PHE A 1 320 ? -2.498 -12.994 -5.703 1.00 97.31 320 PHE A CA 1
ATOM 2424 C C . PHE A 1 320 ? -3.302 -13.716 -4.634 1.00 97.31 320 PHE A C 1
ATOM 2426 O O . PHE A 1 320 ? -4.318 -14.348 -4.926 1.00 97.31 320 PHE A O 1
ATOM 2433 N N . GLN A 1 321 ? -2.805 -13.667 -3.402 1.00 97.44 321 GLN A N 1
ATOM 2434 C CA . GLN A 1 321 ? -3.377 -14.407 -2.290 1.00 97.44 321 GLN A CA 1
ATOM 2435 C C . GLN A 1 321 ? -3.464 -13.559 -1.029 1.00 97.44 321 GLN A C 1
ATOM 2437 O O . GLN A 1 321 ? -2.685 -12.633 -0.813 1.00 97.44 321 GLN A O 1
ATOM 2442 N N . VAL A 1 322 ? -4.419 -13.929 -0.185 1.00 98.31 322 VAL A N 1
ATOM 2443 C CA . VAL A 1 322 ? -4.435 -13.592 1.234 1.00 98.31 322 VAL A CA 1
ATOM 2444 C C . VAL A 1 322 ? -4.017 -14.843 1.986 1.00 98.31 322 VAL A C 1
ATOM 2446 O O . VAL A 1 322 ? -4.684 -15.876 1.897 1.00 98.31 322 VAL A O 1
ATOM 2449 N N . GLY A 1 323 ? -2.907 -14.768 2.708 1.00 98.06 323 GLY A N 1
ATOM 2450 C CA . GLY A 1 323 ? -2.463 -15.831 3.597 1.00 98.06 323 GLY A CA 1
ATOM 2451 C C . GLY A 1 323 ? -2.982 -15.606 5.016 1.00 98.06 323 GLY A C 1
ATOM 2452 O O . GLY A 1 323 ? -3.017 -14.478 5.505 1.00 98.06 323 GLY A O 1
ATOM 2453 N N . VAL A 1 324 ? -3.372 -16.688 5.684 1.00 98.00 324 VAL A N 1
ATOM 2454 C CA . VAL A 1 324 ? -3.787 -16.688 7.090 1.00 98.00 324 VAL A CA 1
ATOM 2455 C C . VAL A 1 324 ? -2.790 -17.528 7.871 1.00 98.00 324 VAL A C 1
ATOM 2457 O O . VAL A 1 324 ? -2.602 -18.712 7.581 1.00 98.00 324 VAL A O 1
ATOM 2460 N N . PHE A 1 325 ? -2.167 -16.924 8.870 1.00 98.38 325 PHE A N 1
ATOM 2461 C CA . PHE A 1 325 ? -1.102 -17.501 9.680 1.00 98.38 325 PHE A CA 1
ATOM 2462 C C . PHE A 1 325 ? -1.498 -17.459 11.155 1.00 98.38 325 PHE A C 1
ATOM 2464 O O . PHE A 1 325 ? -2.361 -16.672 11.549 1.00 98.38 325 PHE A O 1
ATOM 2471 N N . ASP A 1 326 ? -0.891 -18.307 11.976 1.00 98.06 326 ASP A N 1
ATOM 2472 C CA . ASP A 1 326 ? -0.887 -18.070 13.418 1.00 98.06 326 ASP A CA 1
ATOM 2473 C C . ASP A 1 326 ? 0.107 -16.951 13.780 1.00 98.06 326 ASP A C 1
ATOM 2475 O O . ASP A 1 326 ? 0.818 -16.410 12.928 1.00 98.06 326 ASP A O 1
ATOM 2479 N N . LEU A 1 327 ? 0.136 -16.570 15.057 1.00 97.50 327 LEU A N 1
ATOM 2480 C CA . LEU A 1 327 ? 1.000 -15.495 15.553 1.00 97.50 327 LEU A CA 1
ATOM 2481 C C . LEU A 1 327 ? 2.498 -15.857 15.588 1.00 97.50 327 LEU A C 1
ATOM 2483 O O . LEU A 1 327 ? 3.318 -14.976 15.851 1.00 97.50 327 LEU A O 1
ATOM 2487 N N . ASP A 1 328 ? 2.849 -17.117 15.315 1.00 97.88 328 ASP A N 1
ATOM 2488 C CA . ASP A 1 328 ? 4.229 -17.603 15.205 1.00 97.88 328 ASP A CA 1
ATOM 2489 C C . ASP A 1 328 ? 4.669 -17.743 13.732 1.00 97.88 328 ASP A C 1
ATOM 2491 O O . ASP A 1 328 ? 5.749 -18.259 13.446 1.00 97.88 328 ASP A O 1
ATOM 2495 N N . GLY A 1 329 ? 3.844 -17.275 12.786 1.00 97.75 329 GLY A N 1
ATOM 2496 C CA . GLY A 1 329 ? 4.168 -17.229 11.361 1.00 97.75 329 GLY A CA 1
ATOM 2497 C C . GLY A 1 329 ? 3.920 -18.535 10.607 1.00 97.75 329 GLY A C 1
ATOM 2498 O O . GLY A 1 329 ? 4.285 -18.654 9.434 1.00 97.75 329 GLY A O 1
ATOM 2499 N N . LYS A 1 330 ? 3.273 -19.533 11.219 1.00 98.25 330 LYS A N 1
ATOM 2500 C CA . LYS A 1 330 ? 2.917 -20.773 10.526 1.00 98.25 330 LYS A CA 1
ATOM 2501 C C . LYS A 1 330 ? 1.622 -20.581 9.747 1.00 98.25 330 LYS A C 1
ATOM 2503 O O . LYS A 1 330 ? 0.578 -20.226 10.293 1.00 98.25 330 LYS A O 1
ATOM 2508 N N . ARG A 1 331 ? 1.671 -20.889 8.448 1.00 97.94 331 ARG A N 1
ATOM 2509 C CA . ARG A 1 331 ? 0.501 -20.807 7.565 1.00 97.94 331 ARG A CA 1
ATOM 2510 C C . ARG A 1 331 ? -0.579 -21.794 8.011 1.00 97.94 331 ARG A C 1
ATOM 2512 O O . ARG A 1 331 ? -0.318 -22.990 8.146 1.00 97.94 331 ARG A O 1
ATOM 2519 N N . LEU A 1 332 ? -1.790 -21.286 8.203 1.00 97.44 332 LEU A N 1
ATOM 2520 C CA . LEU A 1 332 ? -2.990 -22.050 8.540 1.00 97.44 332 LEU A CA 1
ATOM 2521 C C . LEU A 1 332 ? -3.824 -22.323 7.287 1.00 97.44 332 LEU A C 1
ATOM 2523 O O . LEU A 1 332 ? -4.211 -23.461 7.036 1.00 97.44 332 LEU A O 1
ATOM 2527 N N . THR A 1 333 ? -4.082 -21.277 6.501 1.00 97.44 333 THR A N 1
ATOM 2528 C CA . THR A 1 333 ? -4.828 -21.339 5.239 1.00 97.44 333 THR A CA 1
ATOM 2529 C C . THR A 1 333 ? -4.426 -20.173 4.326 1.00 97.44 333 THR A C 1
ATOM 2531 O O . THR A 1 333 ? -3.559 -19.366 4.668 1.00 97.44 333 THR A O 1
ATOM 2534 N N . GLY A 1 334 ? -5.022 -20.090 3.145 1.00 97.31 334 GLY A N 1
ATOM 2535 C CA . GLY A 1 334 ? -4.909 -18.948 2.252 1.00 97.31 334 GLY A CA 1
ATOM 2536 C C . GLY A 1 334 ? -5.877 -19.068 1.084 1.00 97.31 334 GLY A C 1
ATOM 2537 O O . GLY A 1 334 ? -6.314 -20.169 0.746 1.00 97.31 334 GLY A O 1
ATOM 2538 N N . PHE A 1 335 ? -6.213 -17.938 0.473 1.00 98.00 335 PHE A N 1
ATOM 2539 C CA . PHE A 1 335 ? -7.180 -17.886 -0.618 1.00 98.00 335 PHE A CA 1
ATOM 2540 C C . PHE A 1 335 ? -6.845 -16.820 -1.653 1.00 98.00 335 PHE A C 1
ATOM 2542 O O . PHE A 1 335 ? -6.059 -15.909 -1.404 1.00 98.00 335 PHE A O 1
ATOM 2549 N N . GLY A 1 336 ? -7.483 -16.939 -2.817 1.00 97.25 336 GLY A N 1
ATOM 2550 C CA . GLY A 1 336 ? -7.324 -16.026 -3.939 1.00 97.25 336 GLY A CA 1
ATOM 2551 C C . GLY A 1 336 ? -6.443 -16.564 -5.064 1.00 97.25 336 GLY A C 1
ATOM 2552 O O . GLY A 1 336 ? -5.704 -17.543 -4.927 1.00 97.25 336 GLY A O 1
ATOM 2553 N N . SER A 1 337 ? -6.579 -15.920 -6.217 1.00 97.12 337 SER A N 1
ATOM 2554 C CA . SER A 1 337 ? -5.788 -16.174 -7.417 1.00 97.12 337 SER A CA 1
ATOM 2555 C C . SER A 1 337 ? -5.836 -14.958 -8.334 1.00 97.12 337 SER A C 1
ATOM 2557 O O . SER A 1 337 ? -6.772 -14.158 -8.255 1.00 97.12 337 SER A O 1
ATOM 2559 N N . MET A 1 338 ? -4.880 -14.839 -9.256 1.00 97.12 338 MET A N 1
ATOM 2560 C CA . MET A 1 338 ? -4.960 -13.836 -10.318 1.00 97.12 338 MET A CA 1
ATOM 2561 C C . MET A 1 338 ? -6.168 -14.143 -11.212 1.00 97.12 338 MET A C 1
ATOM 2563 O O . MET A 1 338 ? -6.227 -15.202 -11.835 1.00 97.12 338 MET A O 1
ATOM 2567 N N . ASP A 1 339 ? -7.113 -13.213 -11.301 1.00 96.31 339 ASP A N 1
ATOM 2568 C CA . ASP A 1 339 ? -8.244 -13.287 -12.222 1.00 96.31 339 ASP A CA 1
ATOM 2569 C C . ASP A 1 339 ? -8.708 -11.874 -12.574 1.00 96.31 339 ASP A C 1
ATOM 2571 O O . ASP A 1 339 ? -9.248 -11.141 -11.748 1.00 96.31 339 ASP A O 1
ATOM 2575 N N . ARG A 1 340 ? -8.491 -11.484 -13.831 1.00 94.00 340 ARG A N 1
ATOM 2576 C CA . ARG A 1 340 ? -8.882 -10.163 -14.346 1.00 94.00 340 ARG A CA 1
ATOM 2577 C C . ARG A 1 340 ? -10.317 -10.118 -14.858 1.00 94.00 340 ARG A C 1
ATOM 2579 O O . ARG A 1 340 ? -10.761 -9.071 -15.324 1.00 94.00 340 ARG A O 1
ATOM 2586 N N . THR A 1 341 ? -11.008 -11.252 -14.838 1.00 92.31 341 THR A N 1
ATOM 2587 C CA . THR A 1 341 ? -12.316 -11.427 -15.468 1.00 92.31 341 THR A CA 1
ATOM 2588 C C . THR A 1 341 ? -13.419 -11.656 -14.451 1.00 92.31 341 THR A C 1
ATOM 2590 O O . THR A 1 341 ? -14.481 -11.046 -14.584 1.00 92.31 341 THR A O 1
ATOM 2593 N N . SER A 1 342 ? -13.182 -12.480 -13.426 1.00 92.44 342 SER A N 1
ATOM 2594 C CA . SER A 1 342 ? -14.173 -12.711 -12.376 1.00 92.44 342 SER A CA 1
ATOM 2595 C C . SER A 1 342 ? -14.002 -11.764 -11.193 1.00 92.44 342 SER A C 1
ATOM 2597 O O . SER A 1 342 ? -12.947 -11.174 -10.956 1.00 92.44 342 SER A O 1
ATOM 2599 N N . ARG A 1 343 ? -15.081 -11.623 -10.420 1.00 91.44 343 ARG A N 1
ATOM 2600 C CA . ARG A 1 343 ? -15.078 -10.840 -9.185 1.00 91.44 343 ARG A CA 1
ATOM 2601 C C . ARG A 1 343 ? -14.310 -11.538 -8.061 1.00 91.44 343 ARG A C 1
ATOM 2603 O O . ARG A 1 343 ? -13.830 -10.843 -7.170 1.00 91.44 343 ARG A O 1
ATOM 2610 N N . ASN A 1 344 ? -14.198 -12.867 -8.102 1.00 93.19 344 ASN A N 1
ATOM 2611 C CA . ASN A 1 344 ? -13.669 -13.674 -7.004 1.00 93.19 344 ASN A CA 1
ATOM 2612 C C . ASN A 1 344 ? -12.134 -13.626 -6.915 1.00 93.19 344 ASN A C 1
ATOM 2614 O O . ASN A 1 344 ? -11.590 -13.545 -5.820 1.00 93.19 344 ASN A O 1
ATOM 2618 N N . GLY A 1 345 ? -11.427 -13.616 -8.049 1.00 95.56 345 GLY A N 1
ATOM 2619 C CA . GLY A 1 345 ? -9.969 -13.442 -8.051 1.00 95.56 345 GLY A CA 1
ATOM 2620 C C . GLY A 1 345 ? -9.537 -11.976 -8.119 1.00 95.56 345 GLY A C 1
ATOM 2621 O O . GLY A 1 345 ? -10.368 -11.071 -8.161 1.00 95.56 345 GLY A O 1
ATOM 2622 N N . PHE A 1 346 ? -8.230 -11.730 -8.095 1.00 97.44 346 PHE A N 1
ATOM 2623 C CA . PHE A 1 346 ? -7.634 -10.393 -8.058 1.00 97.44 346 PHE A CA 1
ATOM 2624 C C . PHE A 1 346 ? -7.182 -9.936 -9.451 1.00 97.44 346 PHE A C 1
ATOM 2626 O O . PHE A 1 346 ? -6.478 -10.659 -10.160 1.00 97.44 346 PHE A O 1
ATOM 2633 N N . GLY A 1 347 ? -7.588 -8.730 -9.849 1.00 93.81 347 GLY A N 1
ATOM 2634 C CA . GLY A 1 347 ? -7.615 -8.292 -11.244 1.00 93.81 347 GLY A CA 1
ATOM 2635 C C . GLY A 1 347 ? -6.498 -7.352 -11.707 1.00 93.81 347 GLY A C 1
ATOM 2636 O O . GLY A 1 347 ? -6.444 -7.056 -12.901 1.00 93.81 347 GLY A O 1
ATOM 2637 N N . SER A 1 348 ? -5.609 -6.877 -10.826 1.00 88.69 348 SER A N 1
ATOM 2638 C CA . SER A 1 348 ? -4.464 -6.021 -11.218 1.00 88.69 348 SER A CA 1
ATOM 2639 C C . SER A 1 348 ? -3.138 -6.797 -11.313 1.00 88.69 348 SER A C 1
ATOM 2641 O O . SER A 1 348 ? -3.141 -8.020 -11.431 1.00 88.69 348 SER A O 1
ATOM 2643 N N . CYS A 1 349 ? -1.996 -6.102 -11.358 1.00 89.25 349 CYS A N 1
ATOM 2644 C CA . CYS A 1 349 ? -0.650 -6.678 -11.484 1.00 89.25 349 CYS A CA 1
ATOM 2645 C C . CYS A 1 349 ? -0.077 -7.284 -10.191 1.00 89.25 349 CYS A C 1
ATOM 2647 O O . CYS A 1 349 ? 0.792 -8.142 -10.287 1.00 89.25 349 CYS A O 1
ATOM 2649 N N . CYS A 1 350 ? -0.548 -6.865 -9.017 1.00 91.00 350 CYS A N 1
ATOM 2650 C CA . CYS A 1 350 ? -0.142 -7.390 -7.712 1.00 91.00 350 CYS A CA 1
ATOM 2651 C C . CYS A 1 350 ? -1.220 -7.024 -6.682 1.00 91.00 350 CYS A C 1
ATOM 2653 O O . CYS A 1 350 ? -1.257 -5.914 -6.175 1.00 91.00 350 CYS A O 1
ATOM 2655 N N . ASN A 1 351 ? -2.172 -7.919 -6.430 1.00 95.12 351 ASN A N 1
ATOM 2656 C CA . ASN A 1 351 ? -3.312 -7.656 -5.546 1.00 95.12 351 ASN A CA 1
ATOM 2657 C C . ASN A 1 351 ? -3.669 -8.921 -4.769 1.00 95.12 351 ASN A C 1
ATOM 2659 O O . ASN A 1 351 ? -3.541 -9.996 -5.337 1.00 95.12 351 ASN A O 1
ATOM 2663 N N . PRO A 1 352 ? -4.187 -8.813 -3.540 1.00 96.94 352 PRO A N 1
ATOM 2664 C CA . PRO A 1 352 ? -4.648 -7.582 -2.899 1.00 96.94 352 PRO A CA 1
ATOM 2665 C C . PRO A 1 352 ? -3.482 -6.779 -2.321 1.00 96.94 352 PRO A C 1
ATOM 2667 O O . PRO A 1 352 ? -2.484 -7.358 -1.917 1.00 96.94 352 PRO A O 1
ATOM 2670 N N . MET A 1 353 ? -3.597 -5.450 -2.292 1.00 96.31 353 MET A N 1
ATOM 2671 C CA . MET A 1 353 ? -2.562 -4.580 -1.703 1.00 96.31 353 MET A CA 1
ATOM 2672 C C . MET A 1 353 ? -2.788 -4.311 -0.216 1.00 96.31 353 MET A C 1
ATOM 2674 O O . MET A 1 353 ? -1.890 -3.822 0.460 1.00 96.31 353 MET A O 1
ATOM 2678 N N . ASN A 1 354 ? -3.989 -4.595 0.281 1.00 97.62 354 ASN A N 1
ATOM 2679 C CA . ASN A 1 354 ? -4.338 -4.477 1.687 1.00 97.62 354 ASN A CA 1
ATOM 2680 C C . ASN A 1 354 ? -5.434 -5.496 2.020 1.00 97.62 354 ASN A C 1
ATOM 2682 O O . ASN A 1 354 ? -6.320 -5.739 1.188 1.00 97.62 354 ASN A O 1
ATOM 2686 N N . SER A 1 355 ? -5.373 -6.064 3.222 1.00 97.56 355 SER A N 1
ATOM 2687 C CA . SER A 1 355 ? -6.374 -6.994 3.747 1.00 97.56 355 SER A CA 1
ATOM 2688 C C . SER A 1 355 ? -6.758 -6.554 5.147 1.00 97.56 355 SER A C 1
ATOM 2690 O O . SER A 1 355 ? -5.917 -6.581 6.028 1.00 97.56 355 SER A O 1
ATOM 2692 N N . PHE A 1 356 ? -8.015 -6.188 5.374 1.00 97.75 356 PHE A N 1
ATOM 2693 C CA . PHE A 1 356 ? -8.483 -5.619 6.635 1.00 97.75 356 PHE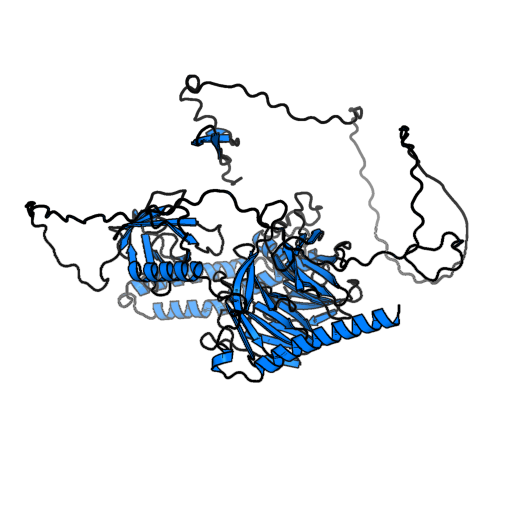 A CA 1
ATOM 2694 C C . PHE A 1 356 ? -9.491 -6.566 7.298 1.00 97.75 356 PHE A C 1
ATOM 2696 O O . PHE A 1 356 ? -10.621 -6.684 6.812 1.00 97.75 356 PHE A O 1
ATOM 2703 N N . PRO A 1 357 ? -9.107 -7.288 8.364 1.00 97.12 357 PRO A N 1
ATOM 2704 C CA . PRO A 1 357 ? -10.024 -8.173 9.059 1.00 97.12 357 PRO A CA 1
ATOM 2705 C C . PRO A 1 357 ? -11.071 -7.373 9.838 1.00 97.12 357 PRO A C 1
ATOM 2707 O O . PRO A 1 357 ? -10.774 -6.347 10.449 1.00 97.12 357 PRO A O 1
ATOM 2710 N N . LEU A 1 358 ? -12.305 -7.864 9.829 1.00 95.62 358 LEU A N 1
ATOM 2711 C CA . LEU A 1 358 ? -13.415 -7.302 10.586 1.00 95.62 358 LEU A CA 1
ATOM 2712 C C . LEU A 1 358 ? -13.600 -8.042 11.921 1.00 95.62 358 LEU A C 1
ATOM 2714 O O . LEU A 1 358 ? -13.191 -9.198 12.045 1.00 95.62 358 LEU A O 1
ATOM 2718 N N . PRO A 1 359 ? -14.267 -7.428 12.921 1.00 91.31 359 PRO A N 1
ATOM 2719 C CA . PRO A 1 359 ? -14.491 -8.055 14.229 1.00 91.31 359 PRO A CA 1
ATOM 2720 C C . PRO A 1 359 ? -15.260 -9.383 14.203 1.00 91.31 359 PRO A C 1
ATOM 2722 O O . PRO A 1 359 ? -15.289 -10.097 15.200 1.00 91.31 359 PRO A O 1
ATOM 2725 N N . ASP A 1 360 ? -15.932 -9.699 13.098 1.00 92.25 360 ASP A N 1
ATOM 2726 C CA . ASP A 1 360 ? -16.647 -10.960 12.904 1.00 92.25 360 ASP A CA 1
ATOM 2727 C C . ASP A 1 360 ? -15.785 -12.071 12.270 1.00 92.25 360 ASP A C 1
ATOM 2729 O O . ASP A 1 360 ? -16.285 -13.165 12.006 1.00 92.25 360 ASP A O 1
ATOM 2733 N N . GLY A 1 361 ? -14.496 -11.804 12.039 1.00 94.06 361 GLY A N 1
ATOM 2734 C CA . GLY A 1 361 ? -13.533 -12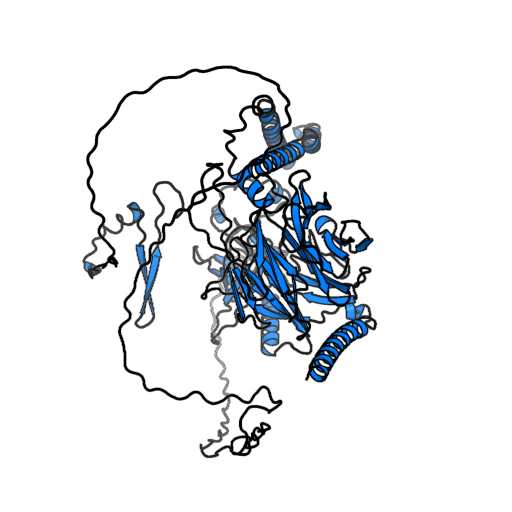.735 11.456 1.00 94.06 361 GLY A CA 1
ATOM 2735 C C . GLY A 1 361 ? -13.551 -12.795 9.928 1.00 94.06 361 GLY A C 1
ATOM 2736 O O . GLY A 1 361 ? -12.774 -13.554 9.346 1.00 94.06 361 GLY A O 1
ATOM 2737 N N . THR A 1 362 ? -14.411 -12.017 9.268 1.00 96.69 362 THR A N 1
ATOM 2738 C CA . THR A 1 362 ? -14.372 -11.839 7.811 1.00 96.69 362 THR A CA 1
ATOM 2739 C C . THR A 1 362 ? -13.251 -10.878 7.409 1.00 96.69 362 THR A C 1
ATOM 2741 O O . THR A 1 362 ? -12.672 -10.184 8.245 1.00 96.69 362 THR A O 1
ATOM 2744 N N . ILE A 1 363 ? -12.902 -10.850 6.124 1.00 98.19 363 ILE A N 1
ATOM 2745 C CA . ILE A 1 363 ? -11.753 -10.102 5.610 1.00 98.19 363 ILE A CA 1
ATOM 2746 C C . ILE A 1 363 ? -12.203 -9.206 4.463 1.00 98.19 363 ILE A C 1
ATOM 2748 O O . ILE A 1 363 ? -12.762 -9.667 3.466 1.00 98.19 363 ILE A O 1
ATOM 2752 N N . LEU A 1 364 ? -11.921 -7.913 4.576 1.00 98.44 364 LEU A N 1
ATOM 2753 C CA . LEU A 1 364 ? -11.972 -7.001 3.445 1.00 98.44 364 LEU A CA 1
ATOM 2754 C C . LEU A 1 364 ? -10.651 -7.054 2.690 1.00 98.44 364 LEU A C 1
ATOM 2756 O O . LEU A 1 364 ? -9.593 -7.169 3.296 1.00 98.44 364 LEU A O 1
ATOM 2760 N N . THR A 1 365 ? -10.690 -6.901 1.373 1.00 98.44 365 THR A N 1
ATOM 2761 C CA . THR A 1 365 ? -9.486 -6.713 0.553 1.00 98.44 365 THR A CA 1
ATOM 2762 C C . THR A 1 365 ? -9.637 -5.492 -0.336 1.00 98.44 365 THR A C 1
ATOM 2764 O O . THR A 1 365 ? -10.739 -5.205 -0.816 1.00 98.44 365 THR A O 1
ATOM 2767 N N . ALA A 1 366 ? -8.523 -4.802 -0.574 1.00 97.75 366 ALA A N 1
ATOM 2768 C CA . ALA A 1 366 ? -8.441 -3.674 -1.488 1.00 97.75 366 ALA A CA 1
ATOM 2769 C C . ALA A 1 366 ? -7.485 -3.958 -2.646 1.00 97.75 366 ALA A C 1
ATOM 2771 O O . ALA A 1 366 ? -6.366 -4.451 -2.480 1.00 97.75 366 ALA A O 1
ATOM 2772 N N . GLU A 1 367 ? -7.938 -3.586 -3.838 1.00 97.06 367 GLU A N 1
ATOM 2773 C CA . GLU A 1 367 ? -7.204 -3.755 -5.080 1.00 97.06 367 GLU A CA 1
ATOM 2774 C C . GLU A 1 367 ? -6.713 -2.417 -5.632 1.00 97.06 367 GLU A C 1
ATOM 2776 O O . GLU A 1 367 ? -7.509 -1.531 -5.962 1.00 97.06 367 GLU A O 1
ATOM 2781 N N . SER A 1 368 ? -5.397 -2.300 -5.817 1.00 93.50 368 SER A N 1
ATOM 2782 C CA . SER A 1 368 ? -4.801 -1.156 -6.506 1.00 93.50 368 SER A CA 1
ATOM 2783 C C . SER A 1 368 ? -5.174 -1.135 -7.989 1.00 93.50 368 SER A C 1
ATOM 2785 O O . SER A 1 368 ? -5.624 -2.137 -8.556 1.00 93.50 368 SER A O 1
ATOM 2787 N N . SER A 1 369 ? -5.004 0.029 -8.622 1.00 89.94 369 SER A N 1
ATOM 2788 C CA . SER A 1 369 ? -5.384 0.362 -10.007 1.00 89.94 369 SER A CA 1
ATOM 2789 C C . SER A 1 369 ? -6.878 0.326 -10.344 1.00 89.94 369 SER A C 1
ATOM 2791 O O . SER A 1 369 ? -7.349 1.181 -11.089 1.00 89.94 369 SER A O 1
ATOM 2793 N N . ILE A 1 370 ? -7.623 -0.659 -9.841 1.00 93.94 370 ILE A N 1
ATOM 2794 C CA . ILE A 1 370 ? -9.045 -0.853 -10.161 1.00 93.94 370 ILE A CA 1
ATOM 2795 C C . ILE A 1 370 ? -9.975 -0.432 -9.023 1.00 93.94 370 ILE A C 1
ATOM 2797 O O . ILE A 1 370 ? -11.177 -0.303 -9.252 1.00 93.94 370 ILE A O 1
ATOM 2801 N N . GLY A 1 371 ? -9.441 -0.200 -7.819 1.00 96.25 371 GLY A N 1
ATOM 2802 C CA . GLY A 1 371 ? -10.181 0.367 -6.694 1.00 96.25 371 GLY A CA 1
ATOM 2803 C C . GLY A 1 371 ? -11.245 -0.556 -6.109 1.00 96.25 371 GLY A C 1
ATOM 2804 O O . GLY A 1 371 ? -12.171 -0.075 -5.462 1.00 96.25 371 GLY A O 1
ATOM 2805 N N . HIS A 1 372 ? -11.196 -1.860 -6.385 1.00 97.56 372 HIS A N 1
ATOM 2806 C CA . HIS A 1 372 ? -12.195 -2.788 -5.862 1.00 97.56 372 HIS A CA 1
ATOM 2807 C C . HIS A 1 372 ? -11.990 -3.016 -4.366 1.00 97.56 372 HIS A C 1
ATOM 2809 O O . HIS A 1 372 ? -10.873 -3.290 -3.934 1.00 97.56 372 HIS A O 1
ATOM 2815 N N . ILE A 1 373 ? -13.095 -2.970 -3.620 1.00 98.25 373 ILE A N 1
ATOM 2816 C CA . ILE A 1 373 ? -13.175 -3.435 -2.237 1.00 98.25 373 ILE A CA 1
ATOM 2817 C C . ILE A 1 373 ? -14.082 -4.663 -2.212 1.00 98.25 373 ILE A C 1
ATOM 2819 O O . ILE A 1 373 ? -15.226 -4.615 -2.683 1.00 98.25 373 ILE A O 1
ATOM 2823 N N . LYS A 1 374 ? -13.563 -5.774 -1.698 1.00 98.19 374 LYS A N 1
ATOM 2824 C CA . LYS A 1 374 ? -14.250 -7.071 -1.658 1.00 98.19 374 LYS A CA 1
ATOM 2825 C C . LYS A 1 374 ? -14.266 -7.623 -0.248 1.00 98.19 374 LYS A C 1
ATOM 2827 O O . LYS A 1 374 ? -13.352 -7.351 0.520 1.00 98.19 374 LYS A O 1
ATOM 2832 N N . HIS A 1 375 ? -15.282 -8.416 0.051 1.00 97.88 375 HIS A N 1
ATOM 2833 C CA . HIS A 1 375 ? -15.542 -8.986 1.363 1.00 97.88 375 HIS A CA 1
ATOM 2834 C C . HIS A 1 375 ? -15.547 -10.507 1.265 1.00 97.88 375 HIS A C 1
ATOM 2836 O O . HIS A 1 375 ? -16.343 -11.081 0.519 1.00 97.88 375 HIS A O 1
ATOM 2842 N N . PHE A 1 376 ? -14.642 -11.139 1.999 1.00 97.75 376 PHE A N 1
ATOM 2843 C CA . PHE A 1 376 ? -14.419 -12.576 2.026 1.00 97.75 376 PHE A CA 1
ATOM 2844 C C . PHE A 1 376 ? -14.696 -13.131 3.419 1.00 97.75 376 PHE A C 1
ATOM 2846 O O . PHE A 1 376 ? -14.467 -12.452 4.420 1.00 97.75 376 PHE A O 1
ATOM 2853 N N . ASP A 1 377 ? -15.162 -14.372 3.497 1.00 95.94 377 ASP A N 1
ATOM 2854 C CA . ASP A 1 377 ? -15.067 -15.126 4.745 1.00 95.94 377 ASP A CA 1
ATOM 2855 C C . ASP A 1 377 ? -13.625 -15.623 4.984 1.00 95.94 377 ASP A C 1
ATOM 2857 O O . ASP A 1 377 ? -12.728 -15.430 4.161 1.00 95.94 377 ASP A O 1
ATOM 2861 N N . ILE A 1 378 ? -13.385 -16.253 6.136 1.00 93.00 378 ILE A N 1
ATOM 2862 C CA . ILE A 1 378 ? -12.053 -16.749 6.514 1.00 93.00 378 ILE A CA 1
ATOM 2863 C C . ILE A 1 378 ? -11.574 -17.932 5.655 1.00 93.00 378 ILE A C 1
ATOM 2865 O O . ILE A 1 378 ? -10.373 -18.200 5.594 1.00 93.00 378 ILE A O 1
ATOM 2869 N N . ASP A 1 379 ? -12.503 -18.631 4.998 1.00 93.56 379 ASP A N 1
ATOM 2870 C CA . ASP A 1 379 ? -12.212 -19.736 4.084 1.00 93.56 379 ASP A CA 1
ATOM 2871 C C . ASP A 1 379 ? -11.905 -19.227 2.664 1.00 93.56 379 ASP A C 1
ATOM 2873 O O . ASP A 1 379 ? -11.477 -19.997 1.802 1.00 93.56 379 ASP A O 1
ATOM 2877 N N . GLY A 1 380 ? -12.082 -17.924 2.426 1.00 96.06 380 GLY A N 1
ATOM 2878 C CA . GLY A 1 380 ? -11.777 -17.264 1.168 1.00 96.06 380 GLY A CA 1
ATOM 2879 C C . GLY A 1 380 ? -12.912 -17.232 0.159 1.00 96.06 380 GLY A C 1
ATOM 2880 O O . GLY A 1 380 ? -12.667 -16.952 -1.016 1.00 96.06 380 GLY A O 1
ATOM 2881 N N . ASN A 1 381 ? -14.147 -17.510 0.575 1.00 96.31 381 ASN A N 1
ATOM 2882 C CA . ASN A 1 381 ? -15.300 -17.343 -0.298 1.00 96.31 381 ASN A CA 1
ATOM 2883 C C . ASN A 1 381 ? -15.673 -15.862 -0.365 1.00 96.31 381 ASN A C 1
ATOM 2885 O O . ASN A 1 381 ? -15.828 -15.201 0.664 1.00 96.31 381 ASN A O 1
ATOM 2889 N N . LEU A 1 382 ? -15.857 -15.337 -1.578 1.00 96.25 382 LEU A N 1
ATOM 2890 C CA . LEU A 1 382 ? -16.393 -13.994 -1.766 1.00 96.25 382 LEU A CA 1
ATOM 2891 C C . LEU A 1 382 ? -17.851 -13.957 -1.291 1.00 96.25 382 LEU A C 1
ATOM 2893 O O . LEU A 1 382 ? -18.731 -14.553 -1.910 1.00 96.25 382 LEU A O 1
ATOM 2897 N N . ILE A 1 383 ? -18.110 -13.216 -0.217 1.00 96.62 383 ILE A N 1
ATOM 2898 C CA . ILE A 1 383 ? -19.445 -13.054 0.375 1.00 96.62 383 ILE A CA 1
ATOM 2899 C C . ILE A 1 383 ? -20.086 -11.706 0.024 1.00 96.62 383 ILE A C 1
ATOM 2901 O O . ILE A 1 383 ? -21.297 -11.522 0.180 1.00 96.62 383 ILE A O 1
ATOM 2905 N N . GLY A 1 384 ? -19.303 -10.764 -0.510 1.00 96.06 384 GLY A N 1
ATOM 2906 C CA . GLY A 1 384 ? -19.836 -9.509 -1.018 1.00 96.06 384 GLY A CA 1
ATOM 2907 C C . GLY A 1 384 ? -18.836 -8.670 -1.801 1.00 96.06 384 GLY A C 1
ATOM 2908 O O . GLY A 1 384 ? -17.663 -8.556 -1.453 1.00 96.06 384 GLY A O 1
ATOM 2909 N N . TYR A 1 385 ? -19.328 -8.005 -2.842 1.00 97.56 385 TYR A N 1
ATOM 2910 C CA . TYR A 1 385 ? -18.633 -6.891 -3.464 1.00 97.56 385 TYR A CA 1
ATOM 2911 C C . TYR A 1 385 ? -19.075 -5.579 -2.806 1.00 97.56 385 TYR A C 1
ATOM 2913 O O . TYR A 1 385 ? -20.229 -5.164 -2.940 1.00 97.56 385 TYR A O 1
ATOM 2921 N N . ILE A 1 386 ? -18.166 -4.924 -2.079 1.00 98.06 386 ILE A N 1
ATOM 2922 C CA . ILE A 1 386 ? -18.475 -3.658 -1.406 1.00 98.06 386 ILE A CA 1
ATOM 2923 C C . ILE A 1 386 ? -18.655 -2.567 -2.453 1.00 98.06 386 ILE A C 1
ATOM 2925 O O . ILE A 1 386 ? -19.706 -1.943 -2.526 1.00 98.06 386 ILE A O 1
ATOM 2929 N N . GLY A 1 387 ? -17.667 -2.368 -3.320 1.00 97.62 387 GLY A N 1
ATOM 2930 C CA . GLY A 1 387 ? -17.772 -1.376 -4.377 1.00 97.62 387 GLY A CA 1
ATOM 2931 C C . GLY A 1 387 ? -16.441 -1.029 -5.018 1.00 97.62 387 GLY A C 1
ATOM 2932 O O . GLY A 1 387 ? -15.448 -1.746 -4.886 1.00 97.62 387 GLY A O 1
ATOM 2933 N N . LYS A 1 388 ? -16.446 0.082 -5.753 1.00 96.88 388 LYS A N 1
ATOM 2934 C CA . LYS A 1 388 ? -15.272 0.632 -6.428 1.00 96.88 388 LYS A CA 1
ATOM 2935 C C . LYS A 1 388 ? -14.966 2.027 -5.893 1.00 96.88 388 LYS A C 1
ATOM 2937 O O . LYS A 1 388 ? -15.807 2.920 -6.002 1.00 96.88 388 LYS A O 1
ATOM 2942 N N . ALA A 1 389 ? -13.766 2.210 -5.356 1.00 97.19 389 ALA A N 1
ATOM 2943 C CA . ALA A 1 389 ? -13.170 3.516 -5.136 1.00 97.19 389 ALA A CA 1
ATOM 2944 C C . ALA A 1 389 ? -12.617 4.060 -6.463 1.00 97.19 389 ALA A C 1
ATOM 2946 O O . ALA A 1 389 ? -11.941 3.360 -7.218 1.00 97.19 389 ALA A O 1
ATOM 2947 N N . ASN A 1 390 ? -12.882 5.328 -6.745 1.00 94.56 390 ASN A N 1
ATOM 2948 C CA . ASN A 1 390 ? -12.386 6.039 -7.918 1.00 94.56 390 ASN A CA 1
ATOM 2949 C C . ASN A 1 390 ? -10.966 6.555 -7.657 1.00 94.56 390 ASN A C 1
ATOM 2951 O O . ASN A 1 390 ? -10.750 7.754 -7.481 1.00 94.56 390 ASN A O 1
ATOM 2955 N N . ILE A 1 391 ? -10.016 5.625 -7.606 1.00 91.81 391 ILE A N 1
ATOM 2956 C CA . ILE A 1 391 ? -8.579 5.898 -7.527 1.00 91.81 391 ILE A CA 1
ATOM 2957 C C . ILE A 1 391 ? -7.941 5.812 -8.921 1.00 91.81 391 ILE A C 1
ATOM 2959 O O . ILE A 1 391 ? -8.500 5.193 -9.827 1.00 91.81 391 ILE A O 1
ATOM 2963 N N . GLY A 1 392 ? -6.775 6.433 -9.118 1.00 84.94 392 GLY A N 1
ATOM 2964 C CA . GLY A 1 392 ? -6.049 6.322 -10.389 1.00 84.94 392 GLY A CA 1
ATOM 2965 C C . GLY A 1 392 ? -5.500 4.906 -10.642 1.00 84.94 392 GLY A C 1
ATOM 2966 O O . GLY A 1 392 ? -5.384 4.104 -9.712 1.00 84.94 392 GLY A O 1
ATOM 2967 N N . GLY A 1 393 ? -5.046 4.642 -11.870 1.00 85.56 393 GLY A N 1
ATOM 2968 C CA . GLY A 1 393 ? -4.306 3.421 -12.230 1.00 85.56 393 GLY A CA 1
ATOM 2969 C C . GLY A 1 393 ? -2.886 3.364 -11.644 1.00 85.56 393 GLY A C 1
ATOM 2970 O O . GLY A 1 393 ? -2.381 4.383 -11.183 1.00 85.56 393 GLY A O 1
ATOM 2971 N N . GLY A 1 394 ? -2.241 2.196 -11.674 1.00 85.56 394 GLY A N 1
ATOM 2972 C CA . GLY A 1 394 ? -0.872 1.990 -11.180 1.00 85.56 394 GLY A CA 1
ATOM 2973 C C . GLY A 1 394 ? -0.803 1.256 -9.838 1.00 85.56 394 GLY A C 1
ATOM 2974 O O . GLY A 1 394 ? -1.817 1.076 -9.149 1.00 85.56 394 GLY A O 1
ATOM 2975 N N . CYS A 1 395 ? 0.400 0.805 -9.490 1.00 84.00 395 CYS A N 1
ATOM 2976 C CA . CYS A 1 395 ? 0.665 0.108 -8.236 1.00 84.00 395 CYS A CA 1
ATOM 2977 C C . CYS A 1 395 ? 0.666 1.107 -7.075 1.00 84.00 395 CYS A C 1
ATOM 2979 O O . CYS A 1 395 ? 1.447 2.056 -7.083 1.00 84.00 395 CYS A O 1
ATOM 2981 N N . LYS A 1 396 ? -0.244 0.940 -6.111 1.00 88.38 396 LYS A N 1
ATOM 2982 C CA . LYS A 1 396 ? -0.484 1.931 -5.049 1.00 88.38 396 LYS A CA 1
ATOM 2983 C C . LYS A 1 396 ? -0.723 1.284 -3.716 1.00 88.38 396 LYS A C 1
ATOM 2985 O O . LYS A 1 396 ? -1.386 0.247 -3.638 1.00 88.38 396 LYS A O 1
ATOM 2990 N N . HIS A 1 397 ? -0.321 2.010 -2.684 1.00 90.56 397 HIS A N 1
ATOM 2991 C CA . HIS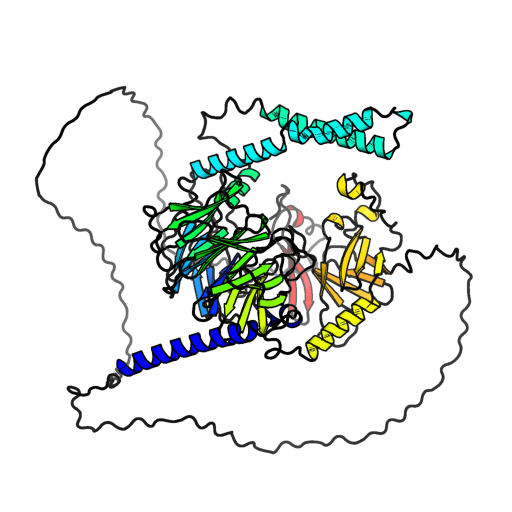 A 1 397 ? -0.747 1.711 -1.338 1.00 90.56 397 HIS A CA 1
ATOM 2992 C C . HIS A 1 397 ? -2.237 2.028 -1.209 1.00 90.56 397 HIS A C 1
ATOM 2994 O O . HIS A 1 397 ? -2.695 3.130 -1.513 1.00 90.56 397 HIS A O 1
ATOM 3000 N N . CYS A 1 398 ? -3.001 1.021 -0.799 1.00 94.31 398 CYS A N 1
ATOM 3001 C CA . CYS A 1 398 ? -4.457 1.055 -0.746 1.00 94.31 398 CYS A CA 1
ATOM 3002 C C . CYS A 1 398 ? -4.962 0.725 0.663 1.00 94.31 398 CYS A C 1
ATOM 3004 O O . CYS A 1 398 ? -5.866 -0.094 0.811 1.00 94.31 398 CYS A O 1
ATOM 3006 N N . ALA A 1 399 ? -4.354 1.333 1.686 1.00 97.50 399 ALA A N 1
ATOM 3007 C CA . ALA A 1 399 ? -4.745 1.141 3.079 1.00 97.50 399 ALA A CA 1
ATOM 3008 C C . ALA A 1 399 ? -6.255 1.362 3.279 1.00 97.50 399 ALA A C 1
ATOM 3010 O O . ALA A 1 399 ? -6.846 2.267 2.672 1.00 97.50 399 ALA A O 1
ATOM 3011 N N . MET A 1 400 ? -6.870 0.518 4.107 1.00 97.69 400 MET A N 1
ATOM 3012 C CA . MET A 1 400 ? -8.308 0.521 4.367 1.00 97.69 400 MET A CA 1
ATOM 3013 C C . MET A 1 400 ? -8.641 0.840 5.822 1.00 97.69 400 MET A C 1
ATOM 3015 O O . MET A 1 400 ? -7.824 0.692 6.726 1.00 97.69 400 MET A O 1
ATOM 3019 N N . GLY A 1 401 ? -9.887 1.251 6.030 1.00 97.69 401 GLY A N 1
ATOM 3020 C CA . GLY A 1 401 ? -10.503 1.372 7.343 1.00 97.69 401 GLY A CA 1
ATOM 3021 C C . GLY A 1 401 ? -11.999 1.089 7.255 1.00 97.69 401 GLY A C 1
ATOM 3022 O O . GLY A 1 401 ? -12.578 1.117 6.162 1.00 97.69 401 GLY A O 1
ATOM 3023 N N . TYR A 1 402 ? -12.633 0.849 8.400 1.00 97.81 402 TYR A N 1
ATOM 3024 C CA . TYR A 1 402 ? -14.061 0.554 8.466 1.00 97.81 402 TYR A CA 1
ATOM 3025 C C . TYR A 1 402 ? -14.720 1.184 9.694 1.00 97.81 402 TYR A C 1
ATOM 3027 O O . TYR A 1 402 ? -14.283 0.985 10.825 1.00 97.81 402 TYR A O 1
ATOM 3035 N N . ASP A 1 403 ? -15.808 1.913 9.462 1.00 97.56 403 ASP A N 1
ATOM 3036 C CA . ASP A 1 403 ? -16.696 2.422 10.503 1.00 97.56 403 ASP A CA 1
ATOM 3037 C C . ASP A 1 403 ? -17.975 1.578 10.526 1.00 97.56 403 ASP A C 1
ATOM 3039 O O . ASP A 1 403 ? -18.900 1.765 9.728 1.00 97.56 403 ASP A O 1
ATOM 3043 N N . ALA A 1 404 ? -18.024 0.649 11.482 1.00 95.25 404 ALA A N 1
ATOM 3044 C CA . ALA A 1 404 ? -19.146 -0.260 11.673 1.00 95.25 404 ALA A CA 1
ATOM 3045 C C . ALA A 1 404 ? -20.437 0.444 12.119 1.00 95.25 404 ALA A C 1
ATOM 3047 O O . ALA A 1 404 ? -21.530 -0.064 11.866 1.00 95.25 404 ALA A O 1
ATOM 3048 N N . ALA A 1 405 ? -20.342 1.596 12.792 1.00 94.94 405 ALA A N 1
ATOM 3049 C CA . ALA A 1 405 ? -21.516 2.304 13.292 1.00 94.94 405 ALA A CA 1
ATOM 3050 C C . ALA A 1 405 ? -22.303 2.951 12.145 1.00 94.94 405 ALA A C 1
ATOM 3052 O O . ALA A 1 405 ? -23.537 2.990 12.178 1.00 94.94 405 ALA A O 1
ATOM 3053 N N . ASN A 1 406 ? -21.595 3.436 11.123 1.00 95.69 406 ASN A N 1
ATOM 3054 C CA . ASN A 1 406 ? -22.203 4.096 9.971 1.00 95.69 406 ASN A CA 1
ATOM 3055 C C . ASN A 1 406 ? -22.255 3.243 8.696 1.00 95.69 406 ASN A C 1
ATOM 3057 O O . ASN A 1 406 ? -22.889 3.698 7.734 1.00 95.69 406 ASN A O 1
ATOM 3061 N N . ASP A 1 407 ? -21.655 2.046 8.721 1.00 96.94 407 ASP A N 1
ATOM 3062 C CA . ASP A 1 407 ? -21.434 1.152 7.573 1.00 96.94 407 ASP A CA 1
ATOM 3063 C C . ASP A 1 407 ? -20.690 1.894 6.450 1.00 96.94 407 ASP A C 1
ATOM 3065 O O . ASP A 1 407 ? -21.178 2.065 5.328 1.00 96.94 407 ASP A O 1
ATOM 3069 N N . LEU A 1 408 ? -19.531 2.460 6.812 1.00 98.00 408 LEU A N 1
ATOM 3070 C CA . LEU A 1 408 ? -18.674 3.221 5.905 1.00 98.00 408 LEU A CA 1
ATOM 3071 C C . LEU A 1 408 ? -17.325 2.533 5.737 1.00 98.00 408 LEU A C 1
ATOM 3073 O O . LEU A 1 408 ? -16.672 2.153 6.707 1.00 98.00 408 LEU A O 1
ATOM 3077 N N . TYR A 1 409 ? -16.889 2.442 4.486 1.00 98.44 409 TYR A N 1
ATOM 3078 C CA . TYR A 1 409 ? -15.611 1.855 4.105 1.00 98.44 409 TYR A CA 1
ATOM 3079 C C . TYR A 1 409 ? -14.695 2.961 3.614 1.00 98.44 409 TYR A C 1
ATOM 3081 O O . TYR A 1 409 ? -15.102 3.820 2.824 1.00 98.44 409 TYR A O 1
ATOM 3089 N N . PHE A 1 410 ? -13.450 2.918 4.057 1.00 98.50 410 PHE A N 1
ATOM 3090 C CA . PHE A 1 410 ? -12.437 3.893 3.700 1.00 98.50 410 PHE A CA 1
ATOM 3091 C C . PHE A 1 410 ? -11.347 3.216 2.889 1.00 98.50 410 PHE A C 1
ATOM 3093 O O . PHE A 1 410 ? -10.917 2.113 3.215 1.00 98.50 410 PHE A O 1
ATOM 3100 N N . MET A 1 411 ? -10.892 3.887 1.838 1.00 98.38 411 MET A N 1
ATOM 3101 C CA . MET A 1 411 ? -9.770 3.426 1.030 1.00 98.38 411 MET A CA 1
ATOM 3102 C C . MET A 1 411 ? -8.861 4.598 0.701 1.00 98.38 411 MET A C 1
ATOM 3104 O O . MET A 1 411 ? -9.321 5.662 0.277 1.00 98.38 411 MET A O 1
ATOM 3108 N N . MET A 1 412 ? -7.563 4.396 0.882 1.00 97.56 412 MET A N 1
ATOM 3109 C CA . MET A 1 412 ? -6.564 5.406 0.585 1.00 97.56 412 MET A CA 1
ATOM 3110 C C . MET A 1 412 ? -6.539 5.758 -0.908 1.00 97.56 412 MET A C 1
ATOM 3112 O O . MET A 1 412 ? -6.512 4.889 -1.777 1.00 97.56 412 MET A O 1
ATOM 3116 N N . TYR A 1 413 ? -6.505 7.056 -1.200 1.00 95.06 413 TYR A N 1
ATOM 3117 C CA . TYR A 1 413 ? -6.325 7.627 -2.528 1.00 95.06 413 TYR A CA 1
ATOM 3118 C C . TYR A 1 413 ? -4.982 8.365 -2.581 1.00 95.06 413 TYR A C 1
ATOM 3120 O O . TYR A 1 413 ? -4.924 9.598 -2.549 1.00 95.06 413 TYR A O 1
ATOM 3128 N N . GLN A 1 414 ? -3.909 7.573 -2.671 1.00 90.00 414 GLN A N 1
ATOM 3129 C CA . GLN A 1 414 ? -2.519 8.024 -2.566 1.00 90.00 414 GLN A CA 1
ATOM 3130 C C . GLN A 1 414 ? -2.195 9.213 -3.489 1.00 90.00 414 GLN A C 1
ATOM 3132 O O . GLN A 1 414 ? -1.782 10.255 -2.994 1.00 90.00 414 GLN A O 1
ATOM 3137 N N . ASP A 1 415 ? -2.479 9.134 -4.797 1.00 85.50 415 ASP A N 1
ATOM 3138 C CA . ASP A 1 415 ? -2.120 10.200 -5.761 1.00 85.50 415 ASP A CA 1
ATOM 3139 C C . ASP A 1 415 ? -2.713 11.573 -5.442 1.00 85.50 415 ASP A C 1
ATOM 3141 O O . ASP A 1 415 ? -2.232 12.603 -5.915 1.00 85.50 415 ASP A O 1
ATOM 3145 N N . LYS A 1 416 ? -3.844 11.587 -4.734 1.00 88.94 416 LYS A N 1
ATOM 3146 C CA . LYS A 1 416 ? -4.600 12.806 -4.438 1.00 88.94 416 LYS A CA 1
ATOM 3147 C C . LYS A 1 416 ? -4.531 13.173 -2.965 1.00 88.94 416 LYS A C 1
ATOM 3149 O O . LYS A 1 416 ? -5.288 14.056 -2.561 1.00 88.94 416 LYS A O 1
ATOM 3154 N N . ASN A 1 417 ? -3.675 12.499 -2.189 1.00 93.56 417 ASN A N 1
ATOM 3155 C CA . ASN A 1 417 ? -3.586 12.638 -0.737 1.00 93.56 417 ASN A CA 1
ATOM 3156 C C . ASN A 1 417 ? -4.976 12.626 -0.082 1.00 93.56 417 ASN A C 1
ATOM 3158 O O . ASN A 1 417 ? -5.315 13.484 0.731 1.00 93.56 417 ASN A O 1
ATOM 3162 N N . GLY A 1 418 ? -5.829 11.707 -0.536 1.00 96.19 418 GLY A N 1
ATOM 3163 C CA . GLY A 1 418 ? -7.233 11.653 -0.155 1.00 96.19 418 GLY A CA 1
ATOM 3164 C C . GLY A 1 418 ? -7.639 10.288 0.373 1.00 96.19 418 GLY A C 1
ATOM 3165 O O . GLY A 1 418 ? -6.893 9.320 0.296 1.00 96.19 418 GLY A O 1
ATOM 3166 N N . ILE A 1 419 ? -8.860 10.207 0.882 1.00 98.25 419 ILE A N 1
ATOM 3167 C CA . ILE A 1 419 ? -9.470 8.979 1.382 1.00 98.25 419 ILE A CA 1
ATOM 3168 C C . ILE A 1 419 ? -10.840 8.868 0.726 1.00 98.25 419 ILE A C 1
ATOM 3170 O O . ILE A 1 419 ? -11.717 9.706 0.950 1.00 98.25 419 ILE A O 1
ATOM 3174 N N . CYS A 1 420 ? -11.024 7.860 -0.119 1.00 98.38 420 CYS A N 1
ATOM 3175 C CA . CYS A 1 420 ? -12.325 7.549 -0.686 1.00 98.38 420 CYS A CA 1
ATOM 3176 C C . CYS A 1 420 ? -13.223 6.975 0.409 1.00 98.38 420 CYS A C 1
ATOM 3178 O O . CYS A 1 420 ? -12.833 6.037 1.099 1.00 98.38 420 CYS A O 1
ATOM 3180 N N . VAL A 1 421 ? -14.431 7.525 0.539 1.00 98.56 421 VAL A N 1
ATOM 3181 C CA . VAL A 1 421 ? -15.450 7.035 1.474 1.00 98.56 421 VAL A CA 1
ATOM 3182 C C . VAL A 1 421 ? -16.541 6.347 0.675 1.00 98.56 421 VAL A C 1
ATOM 3184 O O . VAL A 1 421 ? -17.149 6.978 -0.200 1.00 98.56 421 VAL A O 1
ATOM 3187 N N . LEU A 1 422 ? -16.801 5.076 0.970 1.00 98.56 422 LEU A N 1
ATOM 3188 C CA . LEU A 1 422 ? -17.882 4.305 0.377 1.00 98.56 422 LEU A CA 1
ATOM 3189 C C . LEU A 1 422 ? -18.997 4.096 1.402 1.00 98.56 422 LEU A C 1
ATOM 3191 O O . LEU A 1 422 ? -18.737 3.665 2.520 1.00 98.56 422 LEU A O 1
ATOM 3195 N N . GLY A 1 423 ? -20.230 4.402 1.002 1.00 98.00 423 GLY A N 1
ATOM 3196 C CA . GLY A 1 423 ? -21.427 4.248 1.827 1.00 98.00 423 GLY A CA 1
ATOM 3197 C C . GLY A 1 423 ? -22.505 3.428 1.126 1.00 98.00 423 GLY A C 1
ATOM 3198 O O . GLY A 1 423 ? -22.496 3.299 -0.104 1.00 98.00 423 GLY A O 1
ATOM 3199 N N . ASP A 1 424 ? -23.416 2.870 1.923 1.00 97.38 424 ASP A N 1
ATOM 3200 C CA . ASP A 1 424 ? -24.532 2.043 1.461 1.00 97.38 424 ASP A CA 1
ATOM 3201 C C . ASP A 1 424 ? -25.344 2.775 0.376 1.00 97.38 424 ASP A C 1
ATOM 3203 O O . ASP A 1 424 ? -25.690 3.954 0.508 1.00 97.38 424 ASP A O 1
ATOM 3207 N N . ARG A 1 425 ? -25.629 2.088 -0.734 1.00 96.56 425 ARG A N 1
ATOM 3208 C CA . ARG A 1 425 ? -26.291 2.698 -1.900 1.00 96.56 425 ARG A CA 1
ATOM 3209 C C . ARG A 1 425 ? -27.742 3.097 -1.648 1.00 96.56 425 ARG A C 1
ATOM 3211 O O . ARG A 1 425 ? -28.227 4.004 -2.324 1.00 96.56 425 ARG A O 1
ATOM 3218 N N . GLU A 1 426 ? -28.432 2.425 -0.735 1.00 95.44 426 GLU A N 1
ATOM 3219 C CA . GLU A 1 426 ? -29.800 2.756 -0.338 1.00 95.44 426 GLU A CA 1
ATOM 3220 C C . GLU A 1 426 ? -29.809 3.979 0.584 1.00 95.44 426 GLU A C 1
ATOM 3222 O O . GLU A 1 426 ? -30.632 4.878 0.405 1.00 95.44 426 GLU A O 1
ATOM 3227 N N . LYS A 1 427 ? -28.857 4.055 1.526 1.00 96.38 427 LYS A N 1
ATOM 3228 C CA . LYS A 1 427 ? -28.696 5.203 2.438 1.00 96.38 427 LYS A CA 1
ATOM 3229 C C . LYS A 1 427 ? -28.189 6.454 1.716 1.00 96.38 427 LYS A C 1
ATOM 3231 O O . LYS A 1 427 ? -28.597 7.566 2.049 1.00 96.38 427 LYS A O 1
ATOM 3236 N N . TYR A 1 428 ? -27.328 6.274 0.717 1.00 95.38 428 TYR A N 1
ATOM 3237 C CA . TYR A 1 428 ? -26.733 7.345 -0.080 1.00 95.38 428 TYR A CA 1
ATOM 3238 C C . TYR A 1 428 ? -27.077 7.166 -1.570 1.00 95.38 428 TYR A C 1
ATOM 3240 O O . TYR A 1 428 ? -26.206 6.823 -2.382 1.00 95.38 428 TYR A O 1
ATOM 3248 N N . PRO A 1 429 ? -28.346 7.391 -1.964 1.00 94.06 429 PRO A N 1
ATOM 3249 C CA . PRO A 1 429 ? -28.785 7.214 -3.343 1.00 94.06 429 PRO A CA 1
ATOM 3250 C C . PRO A 1 429 ? -28.137 8.242 -4.274 1.00 94.06 429 PRO A C 1
ATOM 3252 O O . PRO A 1 429 ? -27.682 9.307 -3.849 1.00 94.06 429 PRO A O 1
ATOM 3255 N N . VAL A 1 430 ? -28.059 7.917 -5.568 1.00 92.06 430 VAL A N 1
ATOM 3256 C CA . VAL A 1 430 ? -27.511 8.844 -6.572 1.00 92.06 430 VAL A CA 1
ATOM 3257 C C . VAL A 1 430 ? -28.434 10.044 -6.662 1.00 92.06 430 VAL A C 1
ATOM 3259 O O . VAL A 1 430 ? -29.633 9.905 -6.905 1.00 92.06 430 VAL A O 1
ATOM 3262 N N . THR A 1 431 ? -27.881 11.227 -6.422 1.00 92.44 431 THR A N 1
ATOM 3263 C CA . THR A 1 431 ? -28.656 12.461 -6.472 1.00 92.44 431 THR A CA 1
ATOM 3264 C C . THR A 1 431 ? -29.029 12.783 -7.918 1.00 92.44 431 THR A C 1
ATOM 3266 O O . THR A 1 431 ? -28.340 12.399 -8.865 1.00 92.44 431 THR A O 1
ATOM 3269 N N . ALA A 1 432 ? -30.108 13.543 -8.115 1.00 91.94 432 ALA A N 1
ATOM 3270 C CA . ALA A 1 432 ? -30.488 14.005 -9.451 1.00 91.94 432 ALA A CA 1
ATOM 3271 C C . ALA A 1 432 ? -29.367 14.823 -10.126 1.00 91.94 432 ALA A C 1
ATOM 3273 O O . ALA A 1 432 ? -29.209 14.756 -11.342 1.00 91.94 432 ALA A O 1
ATOM 3274 N N . ALA A 1 433 ? -28.566 15.552 -9.340 1.00 88.25 433 ALA A N 1
ATOM 3275 C CA . ALA A 1 433 ? -27.412 16.302 -9.827 1.00 88.25 433 ALA A CA 1
ATOM 3276 C C . ALA A 1 433 ? -26.294 15.375 -10.330 1.00 88.25 433 ALA A C 1
ATOM 3278 O O . ALA A 1 433 ? -25.767 15.591 -11.418 1.00 88.25 433 ALA A O 1
ATOM 3279 N N . GLU A 1 434 ? -25.977 14.313 -9.587 1.00 87.12 434 GLU A N 1
ATOM 3280 C CA . GLU A 1 434 ? -24.999 13.304 -10.009 1.00 87.12 434 GLU A CA 1
ATOM 3281 C C . GLU A 1 434 ? -25.475 12.531 -11.241 1.00 87.12 434 GLU A C 1
ATOM 3283 O O . GLU A 1 434 ? -24.694 12.331 -12.165 1.00 87.12 434 GLU A O 1
ATOM 3288 N N . LEU A 1 435 ? -26.758 12.154 -11.308 1.00 89.19 435 LEU A N 1
ATOM 3289 C CA . LEU A 1 435 ? -27.339 11.536 -12.506 1.00 89.19 435 LEU A CA 1
ATOM 3290 C C . LEU A 1 435 ? -27.273 12.477 -13.712 1.00 89.19 435 LEU A C 1
ATOM 3292 O O . LEU A 1 435 ? -26.956 12.038 -14.814 1.00 89.19 435 LEU A O 1
ATOM 3296 N N . ALA A 1 436 ? -27.549 13.769 -13.519 1.00 87.94 436 ALA A N 1
ATOM 3297 C CA . ALA A 1 436 ? -27.436 14.764 -14.578 1.00 87.94 436 ALA A CA 1
ATOM 3298 C C . ALA A 1 436 ? -25.981 14.956 -15.029 1.00 87.94 436 ALA A C 1
ATOM 3300 O O . ALA A 1 436 ? -25.736 15.081 -16.227 1.00 87.94 436 ALA A O 1
ATOM 3301 N N . LEU A 1 437 ? -25.018 14.947 -14.102 1.00 84.69 437 LEU A N 1
ATOM 3302 C CA . LEU A 1 437 ? -23.593 15.018 -14.421 1.00 84.69 437 LEU A CA 1
ATOM 3303 C C . LEU A 1 437 ? -23.121 13.762 -15.161 1.00 84.69 437 LEU A C 1
ATOM 3305 O O . LEU A 1 437 ? -22.486 13.887 -16.202 1.00 84.69 437 LEU A O 1
ATOM 3309 N N . ALA A 1 438 ? -23.488 12.573 -14.683 1.00 84.75 438 ALA A N 1
ATOM 3310 C CA . ALA A 1 438 ? -23.177 11.305 -15.335 1.00 84.75 438 ALA A CA 1
ATOM 3311 C C . ALA A 1 438 ? -23.793 11.239 -16.737 1.00 84.75 438 ALA A C 1
ATOM 3313 O O . ALA A 1 438 ? -23.115 10.890 -17.695 1.00 84.75 438 ALA A O 1
ATOM 3314 N N . LYS A 1 439 ? -25.049 11.674 -16.896 1.00 88.25 439 LYS A N 1
ATOM 3315 C CA . LYS A 1 439 ? -25.681 11.786 -18.214 1.00 88.25 439 LYS A CA 1
ATOM 3316 C C . LYS A 1 439 ? -24.932 12.768 -19.114 1.00 88.25 439 LYS A C 1
ATOM 3318 O O . LYS A 1 439 ? -24.697 12.448 -20.269 1.00 88.25 439 LYS A O 1
ATOM 3323 N N . ARG A 1 440 ? -24.523 13.938 -18.607 1.00 85.50 440 ARG A N 1
ATOM 3324 C CA . ARG A 1 440 ? -23.696 14.890 -19.373 1.00 85.50 440 ARG A CA 1
ATOM 3325 C C . ARG A 1 440 ? -22.361 14.272 -19.783 1.00 85.50 440 ARG A C 1
ATOM 3327 O O . ARG A 1 440 ? -21.918 14.523 -20.895 1.00 85.50 440 ARG A O 1
ATOM 3334 N N . GLN A 1 441 ? -21.748 13.465 -18.917 1.00 83.31 441 GLN A N 1
ATOM 3335 C CA . GLN A 1 441 ? -20.541 12.698 -19.230 1.00 83.31 441 GLN A CA 1
ATOM 3336 C C . GLN A 1 441 ? -20.788 11.687 -20.343 1.00 83.31 441 GLN A C 1
ATOM 3338 O O . GLN A 1 441 ? -20.046 11.683 -21.317 1.00 83.31 441 GLN A O 1
ATOM 3343 N N . THR A 1 442 ? -21.851 10.891 -20.258 1.00 85.62 442 THR A N 1
ATOM 3344 C CA . THR A 1 442 ? -22.217 9.939 -21.312 1.00 85.62 442 THR A CA 1
ATOM 3345 C C . THR A 1 442 ? -22.540 10.645 -22.627 1.00 85.62 442 THR A C 1
ATOM 3347 O O . THR A 1 442 ? -21.925 10.326 -23.637 1.00 85.62 442 THR A O 1
ATOM 3350 N N . ASP A 1 443 ? -23.416 11.656 -22.614 1.00 86.62 443 ASP A N 1
ATOM 3351 C CA . ASP A 1 443 ? -23.775 12.450 -23.797 1.00 86.62 443 ASP A CA 1
ATOM 3352 C C . ASP A 1 443 ? -22.515 13.076 -24.438 1.00 86.62 443 ASP A C 1
ATOM 3354 O O . ASP A 1 443 ? -22.389 13.160 -25.662 1.00 86.62 443 ASP A O 1
ATOM 3358 N N . PHE A 1 444 ? -21.562 13.517 -23.609 1.00 86.06 444 PHE A N 1
ATOM 3359 C CA . PHE A 1 444 ? -20.277 14.043 -24.055 1.00 86.06 444 PHE A CA 1
ATOM 3360 C C . PHE A 1 444 ? -19.418 12.965 -24.720 1.00 86.06 444 PHE A C 1
ATOM 3362 O O . PHE A 1 444 ? -18.961 13.160 -25.847 1.00 86.06 444 PHE A O 1
ATOM 3369 N N . ILE A 1 445 ? -19.209 11.833 -24.047 1.00 86.88 445 ILE A N 1
ATOM 3370 C CA . ILE A 1 445 ? -18.408 10.721 -24.564 1.00 86.88 445 ILE A CA 1
ATOM 3371 C C . ILE A 1 445 ? -19.006 10.232 -25.881 1.00 86.88 445 ILE A C 1
ATOM 3373 O O . ILE A 1 445 ? -18.287 10.134 -26.866 1.00 86.88 445 ILE A O 1
ATOM 3377 N N . GLU A 1 446 ? -20.318 10.026 -25.959 1.00 88.94 446 GLU A N 1
ATOM 3378 C CA . GLU A 1 446 ? -20.992 9.614 -27.194 1.00 88.94 446 GLU A CA 1
ATOM 3379 C C . GLU A 1 446 ? -20.784 10.622 -28.333 1.00 88.94 446 GLU A C 1
ATOM 3381 O O . GLU A 1 446 ? -20.510 10.239 -29.473 1.00 88.94 446 GLU A O 1
ATOM 3386 N N . LYS A 1 447 ? -20.856 11.925 -28.038 1.00 89.56 447 LYS A N 1
ATOM 3387 C CA . LYS A 1 447 ? -20.665 12.983 -29.038 1.00 89.56 447 LYS A CA 1
ATOM 3388 C C . LYS A 1 447 ? -19.213 13.085 -29.521 1.00 89.56 447 LYS A C 1
ATOM 3390 O O . LYS A 1 447 ? -18.958 13.316 -30.710 1.00 89.56 447 LYS A O 1
ATOM 3395 N N . TYR A 1 448 ? -18.248 12.931 -28.619 1.00 88.31 448 TYR A N 1
ATOM 3396 C CA . TYR A 1 448 ? -16.845 13.267 -28.874 1.00 88.31 448 TYR A CA 1
ATOM 3397 C C . TYR A 1 448 ? -15.892 12.067 -28.918 1.00 88.31 448 TYR A C 1
ATOM 3399 O O . TYR A 1 448 ? -14.726 12.253 -29.273 1.00 88.31 448 TYR A O 1
ATOM 3407 N N . ALA A 1 449 ? -16.380 10.846 -28.687 1.00 90.25 449 ALA A N 1
ATOM 3408 C CA . ALA A 1 449 ? -15.618 9.618 -28.885 1.00 90.25 449 ALA A CA 1
ATOM 3409 C C . ALA A 1 449 ? -15.027 9.562 -30.300 1.00 90.25 449 ALA A C 1
ATOM 3411 O O . ALA A 1 449 ? -15.676 9.941 -31.286 1.00 90.25 449 ALA A O 1
ATOM 3412 N N . GLY A 1 450 ? -13.776 9.115 -30.383 1.00 92.38 450 GLY A N 1
ATOM 3413 C CA . GLY A 1 450 ? -12.987 9.063 -31.609 1.00 92.38 450 GLY A CA 1
ATOM 3414 C C . GLY A 1 450 ? -11.558 9.565 -31.426 1.00 92.38 450 GLY A C 1
ATOM 3415 O O . GLY A 1 450 ? -11.159 10.006 -30.345 1.00 92.38 450 GLY A O 1
ATOM 3416 N N . THR A 1 451 ? -10.788 9.487 -32.509 1.00 91.75 451 THR A N 1
ATOM 3417 C CA . THR A 1 451 ? -9.399 9.943 -32.563 1.00 91.75 451 THR A CA 1
ATOM 3418 C C . THR A 1 451 ? -9.330 11.392 -33.040 1.00 91.75 451 THR A C 1
ATOM 3420 O O . THR A 1 451 ? -9.960 11.771 -34.027 1.00 91.75 451 THR A O 1
ATOM 3423 N N . TRP A 1 452 ? -8.553 12.205 -32.336 1.00 91.56 452 TRP A N 1
ATOM 3424 C CA . TRP A 1 452 ? -8.348 13.627 -32.584 1.00 91.56 452 TRP A CA 1
ATOM 3425 C C . TRP A 1 452 ? -6.872 13.851 -32.877 1.00 91.56 452 TRP A C 1
ATOM 3427 O O . TRP A 1 452 ? -6.034 13.401 -32.104 1.00 91.56 452 TRP A O 1
ATOM 3437 N N . THR A 1 453 ? -6.532 14.523 -33.974 1.00 91.25 453 THR A N 1
ATOM 3438 C CA . THR A 1 453 ? -5.129 14.755 -34.364 1.00 91.25 453 THR A CA 1
ATOM 3439 C C . THR A 1 453 ? -4.904 16.191 -34.802 1.00 91.25 453 THR A C 1
ATOM 3441 O O . THR A 1 453 ? -5.794 16.814 -35.381 1.00 91.25 453 THR A O 1
ATOM 3444 N N . LYS A 1 454 ? -3.703 16.719 -34.559 1.00 89.12 454 LYS A N 1
ATOM 3445 C CA . LYS A 1 454 ? -3.282 18.029 -35.069 1.00 89.12 454 LYS A CA 1
ATOM 3446 C C . LYS A 1 454 ? -3.376 18.037 -36.608 1.00 89.12 454 LYS A C 1
ATOM 3448 O O . LYS A 1 454 ? -2.858 17.118 -37.242 1.00 89.12 454 LYS A O 1
ATOM 3453 N N . PRO A 1 455 ? -4.010 19.037 -37.244 1.00 86.94 455 PRO A N 1
ATOM 3454 C CA . PRO A 1 455 ? -4.039 19.138 -38.700 1.00 86.94 455 PRO A CA 1
ATOM 3455 C C . PRO A 1 455 ? -2.636 19.064 -39.309 1.00 86.94 455 PRO A C 1
ATOM 3457 O O . PRO A 1 455 ? -1.736 19.795 -38.903 1.00 86.94 455 PRO A O 1
ATOM 3460 N N . GLY A 1 456 ? -2.457 18.176 -40.287 1.00 84.56 456 GLY A N 1
ATOM 3461 C CA . GLY A 1 456 ? -1.178 17.979 -40.971 1.00 84.56 456 GLY A CA 1
ATOM 3462 C C . GLY A 1 456 ? -0.196 17.036 -40.269 1.00 84.56 456 GLY A C 1
ATOM 3463 O O . GLY A 1 456 ? 0.790 16.661 -40.904 1.00 84.56 456 GLY A O 1
ATOM 3464 N N . SER A 1 457 ? -0.467 16.586 -39.034 1.00 81.75 457 SER A N 1
ATOM 3465 C CA . SER A 1 457 ? 0.345 15.530 -38.430 1.00 81.75 457 SER A CA 1
ATOM 3466 C C . SER A 1 457 ? 0.083 14.214 -39.162 1.00 81.75 457 SER A C 1
ATOM 3468 O O . SER A 1 457 ? -1.058 13.808 -39.402 1.00 81.75 457 SER A O 1
ATOM 3470 N N . LYS A 1 458 ? 1.153 13.541 -39.587 1.00 74.88 458 LYS A N 1
ATOM 3471 C CA . LYS A 1 458 ? 1.018 12.186 -40.124 1.00 74.88 458 LYS A CA 1
ATOM 3472 C C . LYS A 1 458 ? 0.739 11.259 -38.942 1.00 74.88 458 LYS A C 1
ATOM 3474 O O . LYS A 1 458 ? 1.459 11.368 -37.949 1.00 74.88 458 LYS A O 1
ATOM 3479 N N . PRO A 1 459 ? -0.253 10.352 -39.022 1.00 63.09 459 PRO A N 1
ATOM 3480 C CA . PRO A 1 459 ? -0.427 9.339 -37.995 1.00 63.09 459 PRO A CA 1
ATOM 3481 C C . PRO A 1 459 ? 0.895 8.589 -37.861 1.00 63.09 459 PRO A C 1
ATOM 3483 O O . PRO A 1 459 ? 1.374 7.970 -38.815 1.00 63.09 459 PRO A O 1
ATOM 3486 N N . GLN A 1 460 ? 1.522 8.721 -36.696 1.00 62.84 460 GLN A N 1
ATOM 3487 C CA . GLN A 1 460 ? 2.733 7.991 -36.385 1.00 62.84 460 GLN A CA 1
ATOM 3488 C C . GLN A 1 460 ? 2.291 6.532 -36.299 1.00 62.84 460 GLN A C 1
ATOM 3490 O O . GLN A 1 460 ? 1.584 6.150 -35.369 1.00 62.84 460 GLN A O 1
ATOM 3495 N N . GLN A 1 461 ? 2.588 5.736 -37.329 1.00 56.34 461 GLN A N 1
ATOM 3496 C CA . GLN A 1 461 ? 2.357 4.302 -37.246 1.00 56.34 461 GLN A CA 1
ATOM 3497 C C . GLN A 1 461 ? 3.270 3.800 -36.137 1.00 56.34 461 GLN A C 1
ATOM 3499 O O . GLN A 1 461 ? 4.479 3.682 -36.329 1.00 56.34 461 GLN A O 1
ATOM 3504 N N . SER A 1 462 ? 2.696 3.551 -34.964 1.00 51.34 462 SER A N 1
ATOM 3505 C CA . SER A 1 462 ? 3.342 2.801 -33.903 1.00 51.34 462 SER A CA 1
ATOM 3506 C C . SER A 1 462 ? 3.492 1.366 -34.395 1.00 51.34 462 SER A C 1
ATOM 3508 O O . SER A 1 462 ? 2.706 0.473 -34.089 1.00 51.34 462 SER A O 1
ATOM 3510 N N . GLY A 1 463 ? 4.497 1.137 -35.239 1.00 46.75 463 GLY A N 1
ATOM 3511 C CA . GLY A 1 463 ? 4.989 -0.208 -35.456 1.00 46.75 463 GLY A CA 1
ATOM 3512 C C . GLY A 1 463 ? 5.368 -0.767 -34.089 1.00 46.75 463 GLY A C 1
ATOM 3513 O O . GLY A 1 463 ? 6.057 -0.093 -33.329 1.00 46.75 463 GLY A O 1
ATOM 3514 N N . PHE A 1 464 ? 4.915 -1.982 -33.783 1.00 44.41 464 PHE A N 1
ATOM 3515 C CA . PHE A 1 464 ? 5.199 -2.716 -32.542 1.00 44.41 464 PHE A CA 1
ATOM 3516 C C . PHE A 1 464 ? 6.686 -2.669 -32.119 1.00 44.41 464 PHE A C 1
ATOM 3518 O O . PHE A 1 464 ? 7.002 -2.720 -30.936 1.00 44.41 464 PHE A O 1
ATOM 3525 N N . PHE A 1 465 ? 7.595 -2.504 -33.084 1.00 44.78 465 PHE A N 1
ATOM 3526 C CA . PHE A 1 465 ? 9.032 -2.349 -32.863 1.00 44.78 465 PHE A CA 1
ATOM 3527 C C . PHE A 1 465 ? 9.457 -0.959 -32.346 1.00 44.78 465 PHE A C 1
ATOM 3529 O O . PHE A 1 465 ? 10.340 -0.881 -31.499 1.00 44.78 465 PHE A O 1
ATOM 3536 N N . GLY A 1 466 ? 8.817 0.136 -32.768 1.00 48.09 466 GLY A N 1
ATOM 3537 C CA . GLY A 1 466 ? 9.223 1.495 -32.376 1.00 48.09 466 GLY A CA 1
ATOM 3538 C C . GLY A 1 466 ? 8.990 1.810 -30.893 1.00 48.09 466 GLY A C 1
ATOM 3539 O O . GLY A 1 466 ? 9.729 2.595 -30.308 1.00 48.09 466 GLY A O 1
ATOM 3540 N N . SER A 1 467 ? 8.005 1.164 -30.256 1.00 45.44 467 SER A N 1
ATOM 3541 C CA . SER A 1 467 ? 7.762 1.297 -28.811 1.00 45.44 467 SER A CA 1
ATOM 3542 C C . SER A 1 467 ? 8.684 0.435 -27.949 1.00 45.44 467 SER A C 1
ATOM 3544 O O . SER A 1 467 ? 8.780 0.686 -26.754 1.00 45.44 467 SER A O 1
ATOM 3546 N N . LEU A 1 468 ? 9.321 -0.591 -28.525 1.00 41.66 468 LEU A N 1
ATOM 3547 C CA . LEU A 1 468 ? 10.183 -1.515 -27.784 1.00 41.66 468 LEU A CA 1
ATOM 3548 C C . LEU A 1 468 ? 11.666 -1.113 -27.842 1.00 41.66 468 LEU A C 1
ATOM 3550 O O . LEU A 1 468 ? 12.412 -1.453 -26.932 1.00 41.66 468 LEU A O 1
ATOM 3554 N N . PHE A 1 469 ? 12.086 -0.404 -28.898 1.00 43.84 469 PHE A N 1
ATOM 3555 C CA . PHE A 1 469 ? 13.507 -0.185 -29.204 1.00 43.84 469 PHE A CA 1
ATOM 3556 C C . PHE A 1 469 ? 13.966 1.278 -29.223 1.00 43.84 469 PHE A C 1
ATOM 3558 O O . PHE A 1 469 ? 15.127 1.521 -29.525 1.00 43.84 469 PHE A O 1
ATOM 3565 N N . GLY A 1 470 ? 13.109 2.242 -28.865 1.00 41.81 470 GLY A N 1
ATOM 3566 C CA . GLY A 1 470 ? 13.530 3.633 -28.667 1.00 41.81 470 GLY A CA 1
ATOM 3567 C C . GLY A 1 470 ? 14.269 4.221 -29.873 1.00 41.81 470 GLY A C 1
ATOM 3568 O O . GLY A 1 470 ? 15.433 4.596 -29.761 1.00 41.81 470 GLY A O 1
ATOM 3569 N N . ASP A 1 471 ? 13.608 4.301 -31.030 1.00 43.56 471 ASP A N 1
ATOM 3570 C CA . ASP A 1 471 ? 14.193 4.988 -32.184 1.00 43.56 471 ASP A CA 1
ATOM 3571 C C . ASP A 1 471 ? 14.506 6.450 -31.822 1.00 43.56 471 ASP A C 1
ATOM 3573 O O . ASP A 1 471 ? 13.640 7.194 -31.346 1.00 43.56 471 ASP A O 1
ATOM 3577 N N . ALA A 1 472 ? 15.747 6.875 -32.074 1.00 41.34 472 ALA A N 1
ATOM 3578 C CA . ALA A 1 472 ? 16.156 8.265 -31.920 1.00 41.34 472 ALA A CA 1
ATOM 3579 C C . ALA A 1 472 ? 15.241 9.177 -32.766 1.00 41.34 472 ALA A C 1
ATOM 3581 O O . ALA A 1 472 ? 14.973 8.864 -33.933 1.00 41.34 472 ALA A O 1
ATOM 3582 N N . PRO A 1 473 ? 14.751 10.305 -32.219 1.00 42.62 473 PRO A N 1
ATOM 3583 C CA . PRO A 1 473 ? 13.786 11.146 -32.908 1.00 42.62 473 PRO A CA 1
ATOM 3584 C C . PRO A 1 473 ? 14.409 11.717 -34.183 1.00 42.62 473 PRO A C 1
ATOM 3586 O O . PRO A 1 473 ? 15.290 12.575 -34.145 1.00 42.62 473 PRO A O 1
ATOM 3589 N N . VAL A 1 474 ? 13.930 11.254 -35.338 1.00 42.88 474 VAL A N 1
ATOM 3590 C CA . VAL A 1 474 ? 14.197 11.919 -36.614 1.00 42.88 474 VAL A CA 1
ATOM 3591 C C . VAL A 1 474 ? 13.544 13.297 -36.536 1.00 42.88 474 VAL A C 1
ATOM 3593 O O . VAL A 1 474 ? 12.333 13.399 -36.344 1.00 42.88 474 VAL A O 1
ATOM 3596 N N . SER A 1 475 ? 14.358 14.347 -36.642 1.00 39.12 475 SER A N 1
ATOM 3597 C CA . SER A 1 475 ? 13.977 15.757 -36.523 1.00 39.12 475 SER A CA 1
ATOM 3598 C C . SER A 1 475 ? 12.921 16.169 -37.562 1.00 39.12 475 SER A C 1
ATOM 3600 O O . SER A 1 475 ? 13.246 16.693 -38.627 1.00 39.12 475 SER A O 1
ATOM 3602 N N . ASN A 1 476 ? 11.648 15.933 -37.262 1.00 50.12 476 ASN A N 1
ATOM 3603 C CA . ASN A 1 476 ? 10.525 16.609 -37.901 1.00 50.12 476 ASN A CA 1
ATOM 3604 C C . ASN A 1 476 ? 10.010 17.664 -36.918 1.00 50.12 476 ASN A C 1
ATOM 3606 O O . ASN A 1 476 ? 9.934 17.387 -35.727 1.00 50.12 476 ASN A O 1
ATOM 3610 N N . ASP A 1 477 ? 9.619 18.836 -37.421 1.00 56.94 477 ASP A N 1
ATOM 3611 C CA . ASP A 1 477 ? 9.133 20.011 -36.660 1.00 56.94 477 ASP A CA 1
ATOM 3612 C C . ASP A 1 477 ? 8.021 19.690 -35.627 1.00 56.94 477 ASP A C 1
ATOM 3614 O O . ASP A 1 477 ? 7.808 20.412 -34.656 1.00 56.94 477 ASP A O 1
ATOM 3618 N N . ASP A 1 478 ? 7.323 18.563 -35.797 1.00 51.69 478 ASP A N 1
ATOM 3619 C CA . ASP A 1 478 ? 6.328 18.059 -34.846 1.00 51.69 478 ASP A CA 1
ATOM 3620 C C . ASP A 1 478 ? 6.927 17.509 -33.531 1.00 51.69 478 ASP A C 1
ATOM 3622 O O . ASP A 1 478 ? 6.177 17.315 -32.574 1.00 51.69 478 ASP A O 1
ATOM 3626 N N . SER A 1 479 ? 8.249 17.301 -33.432 1.00 53.25 479 SER A N 1
ATOM 3627 C CA . SER A 1 479 ? 8.920 16.813 -32.213 1.00 53.25 479 SER A CA 1
ATOM 3628 C C . SER A 1 479 ? 8.952 17.832 -31.070 1.00 53.25 479 SER A C 1
ATOM 3630 O O . SER A 1 479 ? 9.333 17.476 -29.960 1.00 53.25 479 SER A O 1
ATOM 3632 N N . MET A 1 480 ? 8.576 19.091 -31.324 1.00 55.22 480 MET A N 1
ATOM 3633 C CA . MET A 1 480 ? 8.474 20.129 -30.291 1.00 55.22 480 MET A CA 1
ATOM 3634 C C . MET A 1 480 ? 7.108 20.176 -29.597 1.00 55.22 480 MET A C 1
ATOM 3636 O O . MET A 1 480 ? 6.960 20.895 -28.610 1.00 55.22 480 MET A O 1
ATOM 3640 N N . TYR A 1 481 ? 6.102 19.445 -30.093 1.00 63.41 481 TYR A N 1
ATOM 3641 C CA . TYR A 1 481 ? 4.781 19.454 -29.472 1.00 63.41 481 TYR A CA 1
ATOM 3642 C C . TYR A 1 481 ? 4.643 18.315 -28.457 1.00 63.41 481 TYR A C 1
ATOM 3644 O O . TYR A 1 481 ? 4.861 17.148 -28.806 1.00 63.41 481 TYR A O 1
ATOM 3652 N N . PRO A 1 482 ? 4.207 18.623 -27.220 1.00 70.62 482 PRO A N 1
ATOM 3653 C CA . PRO A 1 482 ? 4.063 17.624 -26.167 1.00 70.62 482 PRO A CA 1
ATOM 3654 C C . PRO A 1 482 ? 3.108 16.497 -26.591 1.00 70.62 482 PRO A C 1
ATOM 3656 O O . PRO A 1 482 ? 3.334 15.326 -26.278 1.00 70.62 482 PRO A O 1
ATOM 3659 N N . MET A 1 483 ? 2.058 16.840 -27.346 1.00 78.56 483 MET A N 1
ATOM 3660 C CA . MET A 1 483 ? 1.014 15.924 -27.800 1.00 78.56 483 MET A CA 1
ATOM 3661 C C . MET A 1 483 ? 0.459 16.351 -29.157 1.00 78.56 483 MET A C 1
ATOM 3663 O O . MET A 1 483 ? 0.179 17.527 -29.381 1.00 78.56 483 MET A O 1
ATOM 3667 N N . THR A 1 484 ? 0.259 15.393 -30.060 1.00 84.56 484 THR A N 1
ATOM 3668 C CA . THR A 1 484 ? -0.284 15.642 -31.409 1.00 84.56 484 THR A CA 1
ATOM 3669 C C . THR A 1 484 ? -1.511 14.792 -31.738 1.00 84.56 484 THR A C 1
ATOM 3671 O O . THR A 1 484 ? -2.114 14.996 -32.797 1.00 84.56 484 THR A O 1
ATOM 3674 N N . GLY A 1 485 ? -1.906 13.873 -30.848 1.00 86.38 485 GLY A N 1
ATOM 3675 C CA . GLY A 1 485 ? -3.019 12.961 -31.085 1.00 86.38 485 GLY A CA 1
ATOM 3676 C C . GLY A 1 485 ? -3.617 12.359 -29.815 1.00 86.38 485 GLY A C 1
ATOM 3677 O O . GLY A 1 485 ? -2.895 11.953 -28.908 1.00 86.38 485 GLY A O 1
ATOM 3678 N N . TRP A 1 486 ? -4.944 12.275 -29.779 1.00 87.81 486 TRP A N 1
ATOM 3679 C CA . TRP A 1 486 ? -5.758 11.819 -28.653 1.00 87.81 486 TRP A CA 1
ATOM 3680 C C . TRP A 1 486 ? -6.812 10.822 -29.129 1.00 87.81 486 TRP A C 1
ATOM 3682 O O . TRP A 1 486 ? -7.244 10.865 -30.277 1.00 87.81 486 TRP A O 1
ATOM 3692 N N . THR A 1 487 ? -7.273 9.933 -28.261 1.00 88.25 487 THR A N 1
ATOM 3693 C CA . THR A 1 487 ? -8.489 9.144 -28.471 1.00 88.25 487 THR A CA 1
ATOM 3694 C C . THR A 1 487 ? -9.341 9.181 -27.225 1.00 88.25 487 THR A C 1
ATOM 3696 O O . THR A 1 487 ? -8.874 8.831 -26.147 1.00 88.25 487 THR A O 1
ATOM 3699 N N . ILE A 1 488 ? -10.591 9.603 -27.401 1.00 88.81 488 ILE A N 1
ATOM 3700 C CA . ILE A 1 488 ? -11.640 9.452 -26.398 1.00 88.81 488 ILE A CA 1
ATOM 3701 C C . ILE A 1 488 ? -12.343 8.137 -26.727 1.00 88.81 488 ILE A C 1
ATOM 3703 O O . ILE A 1 488 ? -12.977 8.018 -27.781 1.00 88.81 488 ILE A O 1
ATOM 3707 N N . ASN A 1 489 ? -12.181 7.137 -25.869 1.00 85.44 489 ASN A N 1
ATOM 3708 C CA . ASN A 1 489 ? -12.803 5.831 -26.039 1.00 85.44 489 ASN A CA 1
ATOM 3709 C C . ASN A 1 489 ? -14.294 5.881 -25.654 1.00 85.44 489 ASN A C 1
ATOM 3711 O O . ASN A 1 489 ? -14.702 6.751 -24.880 1.00 85.44 489 ASN A O 1
ATOM 3715 N N . PRO A 1 490 ? -15.124 4.938 -26.142 1.00 85.62 490 PRO A N 1
ATOM 3716 C CA . PRO A 1 490 ? -16.542 4.864 -25.776 1.00 85.62 490 PRO A CA 1
ATOM 3717 C C . PRO A 1 490 ? -16.815 4.672 -24.276 1.00 85.62 490 PRO A C 1
ATOM 3719 O O . PRO A 1 490 ? -17.914 4.959 -23.818 1.00 85.62 490 PRO A O 1
ATOM 3722 N N . ASP A 1 491 ? -15.833 4.192 -23.511 1.00 79.56 491 ASP A N 1
ATOM 3723 C CA . ASP A 1 491 ? -15.910 4.049 -22.052 1.00 79.56 491 ASP A CA 1
ATOM 3724 C C . ASP A 1 491 ? -15.504 5.328 -21.290 1.00 79.56 491 ASP A C 1
ATOM 3726 O O . ASP A 1 491 ? -15.477 5.338 -20.060 1.00 79.56 491 ASP A O 1
ATOM 3730 N N . GLY A 1 492 ? -15.183 6.409 -22.010 1.00 81.31 492 GLY A N 1
ATOM 3731 C CA . GLY A 1 492 ? -14.744 7.689 -21.456 1.00 81.31 492 GLY A CA 1
ATOM 3732 C C . GLY A 1 492 ? -13.265 7.766 -21.094 1.00 81.31 492 GLY A C 1
ATOM 3733 O O . GLY A 1 492 ? -12.799 8.841 -20.709 1.00 81.31 492 GLY A O 1
ATOM 3734 N N . SER A 1 493 ? -12.512 6.671 -21.234 1.00 80.31 493 SER A N 1
ATOM 3735 C CA . SER A 1 493 ? -11.061 6.712 -21.074 1.00 80.31 493 SER A CA 1
ATOM 3736 C C . SER A 1 493 ? -10.421 7.513 -22.204 1.00 80.31 493 SER A C 1
ATOM 3738 O O . SER A 1 493 ? -10.889 7.521 -23.348 1.00 80.31 493 SER A O 1
ATOM 3740 N N . VAL A 1 494 ? -9.341 8.213 -21.873 1.00 80.88 494 VAL A N 1
ATOM 3741 C CA . VAL A 1 494 ? -8.622 9.057 -22.816 1.00 80.88 494 VAL A CA 1
ATOM 3742 C C . VAL A 1 494 ? -7.204 8.538 -22.974 1.00 80.88 494 VAL A C 1
ATOM 3744 O O . VAL A 1 494 ? -6.462 8.406 -22.001 1.00 80.88 494 VAL A O 1
ATOM 3747 N N . ARG A 1 495 ? -6.828 8.248 -24.219 1.00 83.38 495 ARG A N 1
ATOM 3748 C CA . ARG A 1 495 ? -5.492 7.787 -24.592 1.00 83.38 495 ARG A CA 1
ATOM 3749 C C . ARG A 1 495 ? -4.783 8.857 -25.406 1.00 83.38 495 ARG A C 1
ATOM 3751 O O . ARG A 1 495 ? -5.350 9.370 -26.371 1.00 83.38 495 ARG A O 1
ATOM 3758 N N . VAL A 1 496 ? -3.536 9.156 -25.064 1.00 83.75 496 VAL A N 1
ATOM 3759 C CA . VAL A 1 496 ? -2.680 9.991 -25.912 1.00 83.75 496 VAL A CA 1
ATOM 3760 C C . VAL A 1 496 ? -1.960 9.076 -26.896 1.00 83.75 496 VAL A C 1
ATOM 3762 O O . VAL A 1 496 ? -1.248 8.155 -26.509 1.00 83.75 496 VAL A O 1
ATOM 3765 N N . ASN A 1 497 ? -2.205 9.284 -28.187 1.00 83.00 497 ASN A N 1
ATOM 3766 C CA . ASN A 1 497 ? -1.743 8.379 -29.240 1.00 83.00 497 ASN A CA 1
ATOM 3767 C C . ASN A 1 497 ? -0.435 8.828 -29.894 1.00 83.00 497 ASN A C 1
ATOM 3769 O O . ASN A 1 497 ? 0.234 8.004 -30.511 1.00 83.00 497 ASN A O 1
ATOM 3773 N N . SER A 1 498 ? -0.095 10.119 -29.828 1.00 81.19 498 SER A N 1
ATOM 3774 C CA . SER A 1 498 ? 1.104 10.656 -30.478 1.00 81.19 498 SER A CA 1
ATOM 3775 C C . SER A 1 498 ? 1.603 11.954 -29.837 1.00 81.19 498 SER A C 1
ATOM 3777 O O . SER A 1 498 ? 0.837 12.690 -29.209 1.00 81.19 498 SER A O 1
ATOM 3779 N N . GLY A 1 499 ? 2.890 12.244 -30.039 1.00 81.81 499 GLY A N 1
ATOM 3780 C CA . GLY A 1 499 ? 3.627 13.354 -29.423 1.00 81.81 499 GLY A CA 1
ATOM 3781 C C . GLY A 1 499 ? 4.672 12.864 -28.420 1.00 81.81 499 GLY A C 1
ATOM 3782 O O . GLY A 1 499 ? 4.720 11.674 -28.108 1.00 81.81 499 GLY A O 1
ATOM 3783 N N . GLN A 1 500 ? 5.510 13.779 -27.929 1.00 75.94 500 GLN A N 1
ATOM 3784 C CA . GLN A 1 500 ? 6.650 13.459 -27.059 1.00 75.94 500 GLN A CA 1
ATOM 3785 C C . GLN A 1 500 ? 6.247 12.688 -25.793 1.00 75.94 500 GLN A C 1
ATOM 3787 O O . GLN A 1 500 ? 7.010 11.854 -25.315 1.00 75.94 500 GLN A O 1
ATOM 3792 N N . TYR A 1 501 ? 5.040 12.931 -25.279 1.00 69.94 501 TYR A N 1
ATOM 3793 C CA . TYR A 1 501 ? 4.583 12.326 -24.031 1.00 69.94 501 TYR A CA 1
ATOM 3794 C C . TYR A 1 501 ? 3.689 11.087 -24.203 1.00 69.94 501 TYR A C 1
ATOM 3796 O O . TYR A 1 501 ? 3.269 10.495 -23.210 1.00 69.94 501 TYR A O 1
ATOM 3804 N N . ALA A 1 502 ? 3.381 10.659 -25.433 1.00 71.44 502 ALA A N 1
ATOM 3805 C CA . ALA A 1 502 ? 2.426 9.568 -25.665 1.00 71.44 502 ALA A CA 1
ATOM 3806 C C . ALA A 1 502 ? 2.839 8.237 -25.002 1.00 71.44 502 ALA A C 1
ATOM 3808 O O . ALA A 1 502 ? 1.979 7.475 -24.567 1.00 71.44 502 ALA A O 1
ATOM 3809 N N . SER A 1 503 ? 4.144 7.973 -24.872 1.00 60.09 503 SER A N 1
ATOM 3810 C CA . SER A 1 503 ? 4.678 6.796 -24.171 1.00 60.09 503 SER A CA 1
ATOM 3811 C C . SER A 1 503 ? 4.453 6.826 -22.658 1.00 60.09 503 SER A C 1
ATOM 3813 O O . SER A 1 503 ? 4.382 5.769 -22.041 1.00 60.09 503 SER A O 1
ATOM 3815 N N . PHE A 1 504 ? 4.314 8.013 -22.066 1.00 59.03 504 PHE A N 1
ATOM 3816 C CA . PHE A 1 504 ? 4.173 8.204 -20.619 1.00 59.03 504 PHE A CA 1
ATOM 3817 C C . PHE A 1 504 ? 2.708 8.338 -20.176 1.00 59.03 504 PHE A C 1
ATOM 3819 O O . PHE A 1 504 ? 2.409 8.269 -18.990 1.00 59.03 504 PHE A O 1
ATOM 3826 N N . MET A 1 505 ? 1.774 8.508 -21.120 1.00 62.34 505 MET A N 1
ATOM 3827 C CA . MET A 1 505 ? 0.373 8.849 -20.843 1.00 62.34 505 MET A CA 1
ATOM 3828 C C . MET A 1 505 ? -0.573 7.800 -21.428 1.00 62.34 505 MET A C 1
ATOM 3830 O O . MET A 1 505 ? -1.281 8.030 -22.413 1.00 62.34 505 MET A O 1
ATOM 3834 N N . THR A 1 506 ? -0.570 6.611 -20.826 1.00 55.22 506 THR A N 1
ATOM 3835 C CA . THR A 1 506 ? -1.337 5.471 -21.345 1.00 55.22 506 THR A CA 1
ATOM 3836 C C . THR A 1 506 ? -2.813 5.504 -20.953 1.00 55.22 506 THR A C 1
ATOM 3838 O O . THR A 1 506 ? -3.622 4.985 -21.719 1.00 55.22 506 THR A O 1
ATOM 3841 N N . ASN A 1 507 ? -3.183 6.149 -19.836 1.00 58.66 507 ASN A N 1
ATOM 3842 C CA . ASN A 1 507 ? -4.566 6.220 -19.351 1.00 58.66 507 ASN A CA 1
ATOM 3843 C C . ASN A 1 507 ? -4.848 7.531 -18.592 1.00 58.66 507 ASN A C 1
ATOM 3845 O O . ASN A 1 507 ? -4.444 7.683 -17.441 1.00 58.66 507 ASN A O 1
ATOM 3849 N N . ALA A 1 508 ? -5.586 8.457 -19.208 1.00 61.03 508 ALA A N 1
ATOM 3850 C CA . ALA A 1 508 ? -6.148 9.623 -18.527 1.00 61.03 508 ALA A CA 1
ATOM 3851 C C . ALA A 1 508 ? -7.665 9.460 -18.348 1.00 61.03 508 ALA A C 1
ATOM 3853 O O . ALA A 1 508 ? -8.357 8.903 -19.205 1.00 61.03 508 ALA A O 1
ATOM 3854 N N . THR A 1 509 ? -8.195 9.970 -17.237 1.00 62.34 509 THR A N 1
ATOM 3855 C CA . THR A 1 509 ? -9.643 10.075 -17.011 1.00 62.34 509 THR A CA 1
ATOM 3856 C C . THR A 1 509 ? -10.093 11.505 -17.253 1.00 62.34 509 THR A C 1
ATOM 3858 O O . THR A 1 509 ? -9.486 12.451 -16.744 1.00 62.34 509 THR A O 1
ATOM 3861 N N . LEU A 1 510 ? -11.166 11.662 -18.024 1.00 63.75 510 LEU A N 1
ATOM 3862 C CA . LEU A 1 510 ? -11.753 12.963 -18.304 1.00 63.75 510 LEU A CA 1
ATOM 3863 C C . LEU A 1 510 ? -12.718 13.341 -17.177 1.00 63.75 510 LEU A C 1
ATOM 3865 O O . LEU A 1 510 ? -13.713 12.655 -16.945 1.00 63.75 510 LEU A O 1
ATOM 3869 N N . GLU A 1 511 ? -12.430 14.434 -16.478 1.00 68.75 511 GLU A N 1
ATOM 3870 C CA . GLU A 1 511 ? -13.321 14.997 -15.472 1.00 68.75 511 GLU A CA 1
ATOM 3871 C C . GLU A 1 511 ? -14.074 16.185 -16.083 1.00 68.75 511 GLU A C 1
ATOM 3873 O O . GLU A 1 511 ? -13.494 17.192 -16.504 1.00 68.75 511 GLU A O 1
ATOM 3878 N N . ILE A 1 512 ? -15.401 16.057 -16.165 1.00 62.97 512 ILE A N 1
ATOM 3879 C CA . ILE A 1 512 ? -16.259 17.172 -16.568 1.00 62.97 512 ILE A CA 1
ATOM 3880 C C . ILE A 1 512 ? -16.415 18.101 -15.374 1.00 62.97 512 ILE A C 1
ATOM 3882 O O . ILE A 1 512 ? -17.066 17.746 -14.391 1.00 62.97 512 ILE A O 1
ATOM 3886 N N . LEU A 1 513 ? -15.869 19.308 -15.491 1.00 60.62 513 LEU A N 1
ATOM 3887 C CA . LEU A 1 513 ? -16.199 20.386 -14.577 1.00 60.62 513 LEU A CA 1
ATOM 3888 C C . LEU A 1 513 ? -17.621 20.857 -14.878 1.00 60.62 513 LEU A C 1
ATOM 3890 O O . LEU A 1 513 ? -17.952 21.182 -16.019 1.00 60.62 513 LEU A O 1
ATOM 3894 N N . ALA A 1 514 ? -18.485 20.886 -13.866 1.00 51.47 514 ALA A N 1
ATOM 3895 C CA . ALA A 1 514 ? -19.755 21.581 -14.009 1.00 51.47 514 ALA A CA 1
ATOM 3896 C C . ALA A 1 514 ? -19.459 23.083 -14.183 1.00 51.47 514 ALA A C 1
ATOM 3898 O O . ALA A 1 514 ? -18.736 23.636 -13.353 1.00 51.47 514 ALA A O 1
ATOM 3899 N N . PRO A 1 515 ? -19.982 23.758 -15.223 1.00 50.47 515 PRO A N 1
ATOM 3900 C CA . PRO A 1 515 ? -19.892 25.209 -15.282 1.00 50.47 515 PRO A CA 1
ATOM 3901 C C . PRO A 1 515 ? -20.677 25.790 -14.100 1.00 50.47 515 PRO A C 1
ATOM 3903 O O . PRO A 1 515 ? -21.842 25.433 -13.908 1.00 50.47 515 PRO A O 1
ATOM 3906 N N . GLU A 1 516 ? -20.035 26.646 -13.298 1.00 48.03 516 GLU A N 1
ATOM 3907 C CA . GLU A 1 516 ? -20.691 27.329 -12.171 1.00 48.03 516 GLU A CA 1
ATOM 3908 C C . GLU A 1 516 ? -21.761 28.320 -12.657 1.00 48.03 516 GLU A C 1
ATOM 3910 O O . GLU A 1 516 ? -22.765 28.508 -11.978 1.00 48.03 516 GLU A O 1
ATOM 3915 N N . ASP A 1 517 ? -21.623 28.839 -13.880 1.00 41.84 517 ASP A N 1
ATOM 3916 C CA . ASP A 1 517 ? -22.555 29.776 -14.501 1.00 41.84 517 ASP A CA 1
ATOM 3917 C C . ASP A 1 517 ? -22.822 29.353 -15.951 1.00 41.84 517 ASP A C 1
ATOM 3919 O O . ASP A 1 517 ? -21.893 29.072 -16.704 1.00 41.84 517 ASP A O 1
ATOM 3923 N N . GLY A 1 518 ? -24.098 29.251 -16.333 1.00 45.53 518 GLY A N 1
ATOM 3924 C CA . GLY A 1 518 ? -24.588 28.597 -17.554 1.00 45.53 518 GLY A CA 1
ATOM 3925 C C . GLY A 1 518 ? -24.263 29.264 -18.896 1.00 45.53 518 GLY A C 1
ATOM 3926 O O . GLY A 1 518 ? -25.152 29.324 -19.743 1.00 45.53 518 GLY A O 1
ATOM 3927 N N . ASP A 1 519 ? -23.029 29.721 -19.110 1.00 44.44 519 ASP A N 1
ATOM 3928 C CA . ASP A 1 519 ? -22.563 30.265 -20.384 1.00 44.44 519 ASP A CA 1
ATOM 3929 C C . ASP A 1 519 ? -21.449 29.415 -21.018 1.00 44.44 519 ASP A C 1
ATOM 3931 O O . ASP A 1 519 ? -20.586 28.836 -20.356 1.00 44.44 519 ASP A O 1
ATOM 3935 N N . ALA A 1 520 ? -21.553 29.258 -22.333 1.00 47.56 520 ALA A N 1
ATOM 3936 C CA . ALA A 1 520 ? -21.049 28.115 -23.076 1.00 47.56 520 ALA A CA 1
ATOM 3937 C C . ALA A 1 520 ? -19.549 28.183 -23.401 1.00 47.56 520 ALA A C 1
ATOM 3939 O O . ALA A 1 520 ? -19.129 28.781 -24.388 1.00 47.56 520 ALA A O 1
ATOM 3940 N N . ALA A 1 521 ? -18.765 27.415 -22.655 1.00 50.53 521 ALA A N 1
ATOM 3941 C CA . ALA A 1 521 ? -17.662 26.646 -23.209 1.00 50.53 521 ALA A CA 1
ATOM 3942 C C . ALA A 1 521 ? -17.657 25.285 -22.510 1.00 50.53 521 ALA A C 1
ATOM 3944 O O . ALA A 1 521 ? -17.741 25.194 -21.286 1.00 50.53 521 ALA A O 1
ATOM 3945 N N . ASN A 1 522 ? -17.614 24.211 -23.293 1.00 61.34 522 ASN A N 1
ATOM 3946 C CA . ASN A 1 522 ? -17.409 22.863 -22.782 1.00 61.34 522 ASN A CA 1
ATOM 3947 C C . ASN A 1 522 ? -15.950 22.766 -22.309 1.00 61.34 522 ASN A C 1
ATOM 3949 O O . ASN A 1 522 ? -15.083 22.369 -23.083 1.00 61.34 522 ASN A O 1
ATOM 3953 N N . VAL A 1 523 ? -15.691 23.249 -21.092 1.00 57.22 523 VAL A N 1
ATOM 3954 C CA . VAL A 1 523 ? -14.379 23.285 -20.440 1.00 57.22 523 VAL A CA 1
ATOM 3955 C C . VAL A 1 523 ? -14.204 21.988 -19.657 1.00 57.22 523 VAL A C 1
ATOM 3957 O O . VAL A 1 523 ? -14.976 21.698 -18.743 1.00 57.22 523 VAL A O 1
ATOM 3960 N N . PHE A 1 524 ? -13.187 21.206 -20.004 1.00 67.00 524 PHE A N 1
ATOM 3961 C CA . PHE A 1 524 ? -12.894 19.933 -19.339 1.00 67.00 524 PHE A CA 1
ATOM 3962 C C . PHE A 1 524 ? -11.563 19.978 -18.627 1.00 67.00 524 PHE A C 1
ATOM 3964 O O . PHE A 1 524 ? -10.634 20.596 -19.136 1.00 67.00 524 PHE A O 1
ATOM 3971 N N . ARG A 1 525 ? -11.447 19.235 -17.523 1.00 62.75 525 ARG A N 1
ATOM 3972 C CA . ARG A 1 525 ? -10.144 18.876 -16.967 1.00 62.75 525 ARG A CA 1
ATOM 3973 C C . ARG A 1 525 ? -9.828 17.440 -17.339 1.00 62.75 525 ARG A C 1
ATOM 3975 O O . ARG A 1 525 ? -10.526 16.513 -16.939 1.00 62.75 525 ARG A O 1
ATOM 3982 N N . ALA A 1 526 ? -8.757 17.244 -18.094 1.00 57.56 526 ALA A N 1
ATOM 3983 C CA . ALA A 1 526 ? -8.123 15.936 -18.145 1.00 57.56 526 ALA A CA 1
ATOM 3984 C C . ALA A 1 526 ? -7.107 15.879 -17.003 1.00 57.56 526 ALA A C 1
ATOM 3986 O O . ALA A 1 526 ? -6.173 16.681 -16.969 1.00 57.56 526 ALA A O 1
ATOM 3987 N N . ALA A 1 527 ? -7.307 14.957 -16.063 1.00 53.75 527 ALA A N 1
ATOM 3988 C CA . ALA A 1 527 ? -6.294 14.638 -15.070 1.00 53.75 527 ALA A CA 1
ATOM 3989 C C . ALA A 1 527 ? -5.450 13.491 -15.624 1.00 53.75 527 ALA A C 1
ATOM 3991 O O . ALA A 1 527 ? -5.937 12.369 -15.787 1.00 53.75 527 ALA A O 1
ATOM 3992 N N . ILE A 1 528 ? -4.195 13.791 -15.943 1.00 55.00 528 ILE A N 1
ATOM 3993 C CA . ILE A 1 528 ? -3.238 12.804 -16.429 1.00 55.00 528 ILE A CA 1
ATOM 3994 C C . ILE A 1 528 ? -2.386 12.368 -15.239 1.00 55.00 528 ILE A C 1
ATOM 3996 O O . ILE A 1 528 ? -1.734 13.199 -14.604 1.00 55.00 528 ILE A O 1
ATOM 4000 N N . ALA A 1 529 ? -2.432 11.078 -14.911 1.00 47.41 529 ALA A N 1
ATOM 4001 C CA . ALA A 1 529 ? -1.511 10.487 -13.953 1.00 47.41 529 ALA A CA 1
ATOM 4002 C C . ALA A 1 529 ? -0.216 10.145 -14.698 1.00 47.41 529 ALA A C 1
ATOM 4004 O O . ALA A 1 529 ? -0.196 9.220 -15.507 1.00 47.41 529 ALA A O 1
ATOM 4005 N N . GLU A 1 530 ? 0.835 10.925 -14.462 1.00 48.25 530 GLU A N 1
ATOM 4006 C CA . GLU A 1 530 ? 2.198 10.544 -14.820 1.00 48.25 530 GLU A CA 1
ATOM 4007 C C . GLU A 1 530 ? 2.801 9.796 -13.629 1.00 48.25 530 GLU A C 1
ATOM 4009 O O . GLU A 1 530 ? 2.601 10.188 -12.480 1.00 48.25 530 GLU A O 1
ATOM 4014 N N . GLU A 1 531 ? 3.524 8.710 -13.892 1.00 43.50 531 GLU A N 1
ATOM 4015 C CA . GLU A 1 531 ? 4.059 7.838 -12.841 1.00 43.50 531 GLU A CA 1
ATOM 4016 C C . GLU A 1 531 ? 5.126 8.544 -11.973 1.00 43.50 531 GLU A C 1
ATOM 4018 O O . GLU A 1 531 ? 5.434 8.045 -10.895 1.00 43.50 531 GLU A O 1
ATOM 4023 N N . GLN A 1 532 ? 5.660 9.713 -12.387 1.00 36.84 532 GLN A N 1
ATOM 4024 C CA . GLN A 1 532 ? 6.764 10.396 -11.684 1.00 36.84 532 GLN A CA 1
ATOM 4025 C C . GLN A 1 532 ? 6.774 11.949 -11.650 1.00 36.84 532 GLN A C 1
ATOM 4027 O O . GLN A 1 532 ? 7.691 12.515 -11.055 1.00 36.84 532 GLN A O 1
ATOM 4032 N N . VAL A 1 533 ? 5.791 12.688 -12.193 1.00 36.94 533 VAL A N 1
ATOM 4033 C CA . VAL A 1 533 ? 5.755 14.175 -12.111 1.00 36.94 533 VAL A CA 1
ATOM 4034 C C . VAL A 1 533 ? 4.330 14.686 -11.840 1.00 36.94 533 VAL A C 1
ATOM 4036 O O . VAL A 1 533 ? 3.348 14.007 -12.126 1.00 36.94 533 VAL A O 1
ATOM 4039 N N . ARG A 1 534 ? 4.215 15.875 -11.216 1.00 46.94 534 ARG A N 1
ATOM 4040 C CA . ARG A 1 534 ? 2.950 16.577 -10.906 1.00 46.94 534 ARG A CA 1
ATOM 4041 C C . ARG A 1 534 ? 1.925 16.436 -12.035 1.00 46.94 534 ARG A C 1
ATOM 4043 O O . ARG A 1 534 ? 2.264 16.595 -13.200 1.00 46.94 534 ARG A O 1
ATOM 4050 N N . MET A 1 535 ? 0.656 16.273 -11.656 1.00 48.31 535 MET A N 1
ATOM 4051 C CA . MET A 1 535 ? -0.464 16.277 -12.596 1.00 48.31 535 MET A CA 1
ATOM 4052 C C . MET A 1 535 ? -0.395 17.457 -13.565 1.00 48.31 535 MET A C 1
ATOM 4054 O O . MET A 1 535 ? -0.428 18.616 -13.144 1.00 48.31 535 MET A O 1
ATOM 4058 N N . ILE A 1 536 ? -0.371 17.156 -14.860 1.00 57.56 536 ILE A N 1
ATOM 4059 C CA . ILE A 1 536 ? -0.647 18.148 -15.892 1.00 57.56 536 ILE A CA 1
ATOM 4060 C C . ILE A 1 536 ? -2.164 18.341 -15.901 1.00 57.56 536 ILE A C 1
ATOM 4062 O O . ILE A 1 536 ? -2.906 17.492 -16.395 1.00 57.56 536 ILE A O 1
ATOM 4066 N N . GLU A 1 537 ? -2.634 19.441 -15.312 1.00 59.50 537 GLU A N 1
ATOM 4067 C CA . GLU A 1 537 ? -4.002 19.896 -15.546 1.00 59.50 537 GLU A CA 1
ATOM 4068 C C . GLU A 1 537 ? -4.065 20.492 -16.950 1.00 59.50 537 GLU A C 1
ATOM 4070 O O . GLU A 1 537 ? -3.421 21.499 -17.244 1.00 59.50 537 GLU A O 1
ATOM 4075 N N . MET A 1 538 ? -4.841 19.856 -17.820 1.00 69.06 538 MET A N 1
ATOM 4076 C CA . MET A 1 538 ? -5.112 20.370 -19.155 1.00 69.06 538 MET A CA 1
ATOM 4077 C C . MET A 1 538 ? -6.573 20.778 -19.246 1.00 69.06 538 MET A C 1
ATOM 4079 O O . MET A 1 538 ? -7.465 20.004 -18.877 1.00 69.06 538 MET A O 1
ATOM 4083 N N . THR A 1 539 ? -6.798 21.968 -19.800 1.00 75.19 539 THR A N 1
ATOM 4084 C CA . THR A 1 539 ? -8.140 22.409 -20.158 1.00 75.19 539 THR A CA 1
ATOM 4085 C C . THR A 1 539 ? -8.428 22.060 -21.612 1.00 75.19 539 THR A C 1
ATOM 4087 O O . THR A 1 539 ? -7.727 22.520 -22.513 1.00 75.19 539 THR A O 1
ATOM 4090 N N . LEU A 1 540 ? -9.463 21.255 -21.856 1.00 75.06 540 LEU A N 1
ATOM 4091 C CA . LEU A 1 540 ? -9.970 21.023 -23.211 1.00 75.06 540 LEU A CA 1
ATOM 4092 C C . LEU A 1 540 ? -11.164 21.934 -23.455 1.00 75.06 540 LEU A C 1
ATOM 4094 O O . LEU A 1 540 ? -12.103 21.932 -22.664 1.00 75.06 540 LEU A O 1
ATOM 4098 N N . THR A 1 541 ? -11.147 22.663 -24.567 1.00 80.31 541 THR A N 1
ATOM 4099 C CA . THR A 1 541 ? -12.324 23.366 -25.087 1.00 80.31 541 THR A CA 1
ATOM 4100 C C . THR A 1 541 ? -12.690 22.759 -26.428 1.00 80.31 541 THR A C 1
ATOM 4102 O O . THR A 1 541 ? -11.884 22.789 -27.355 1.00 80.31 541 THR A O 1
ATOM 4105 N N . ILE A 1 542 ? -13.892 22.196 -26.542 1.00 78.81 542 ILE A N 1
ATOM 4106 C CA . ILE A 1 542 ? -14.340 21.557 -27.785 1.00 78.81 542 ILE A CA 1
ATOM 4107 C C . ILE A 1 542 ? -15.474 22.362 -28.413 1.00 78.81 542 ILE A C 1
ATOM 4109 O O . ILE A 1 542 ? -16.549 22.491 -27.821 1.00 78.81 542 ILE A O 1
ATOM 4113 N N . ASP A 1 543 ? -15.238 22.835 -29.635 1.00 81.31 543 ASP A N 1
ATOM 4114 C CA . ASP A 1 543 ? -16.203 23.549 -30.468 1.00 81.31 543 ASP A CA 1
ATOM 4115 C C . ASP A 1 543 ? -16.349 22.841 -31.824 1.00 81.31 543 ASP A C 1
ATOM 4117 O O . ASP A 1 543 ? -15.425 22.773 -32.636 1.00 81.31 543 ASP A O 1
ATOM 4121 N N . GLY A 1 544 ? -17.514 22.233 -32.057 1.00 85.50 544 GLY A N 1
ATOM 4122 C CA . GLY A 1 544 ? -17.759 21.415 -33.247 1.00 85.50 544 GLY A CA 1
ATOM 4123 C C . GLY A 1 544 ? -16.761 20.257 -33.397 1.00 85.50 544 GLY A C 1
ATOM 4124 O O . GLY A 1 544 ? -16.774 19.317 -32.600 1.00 85.50 544 GLY A O 1
ATOM 4125 N N . ASN A 1 545 ? -15.933 20.324 -34.445 1.00 83.62 545 ASN A N 1
ATOM 4126 C CA . ASN A 1 545 ? -14.900 19.333 -34.781 1.00 83.62 545 ASN A CA 1
ATOM 4127 C C . ASN A 1 545 ? -13.488 19.763 -34.356 1.00 83.62 545 ASN A C 1
ATOM 4129 O O . ASN A 1 545 ? -12.527 19.067 -34.686 1.00 83.62 545 ASN A O 1
ATOM 4133 N N . GLU A 1 546 ? -13.362 20.886 -33.652 1.00 83.75 546 GLU A N 1
ATOM 4134 C CA . GLU A 1 546 ? -12.098 21.400 -33.142 1.00 83.75 546 GLU A CA 1
ATOM 4135 C C . GLU A 1 546 ? -12.025 21.207 -31.628 1.00 83.75 546 GLU A C 1
ATOM 4137 O O . GLU A 1 546 ? -12.946 21.548 -30.885 1.00 83.75 546 GLU A O 1
ATOM 4142 N N . MET A 1 547 ? -10.907 20.661 -31.167 1.00 81.69 547 MET A N 1
ATOM 4143 C CA . MET A 1 547 ? -10.555 20.548 -29.758 1.00 81.69 547 MET A CA 1
ATOM 4144 C C . MET A 1 547 ? -9.317 21.402 -29.520 1.00 81.69 547 MET A C 1
ATOM 4146 O O . MET A 1 547 ? -8.268 21.148 -30.104 1.00 81.69 547 MET A O 1
ATOM 4150 N N . LYS A 1 548 ? -9.437 22.413 -28.666 1.00 83.31 548 LYS A N 1
ATOM 4151 C CA . LYS A 1 548 ? -8.320 23.245 -28.222 1.00 83.31 548 LYS A CA 1
ATOM 4152 C C . LYS A 1 548 ? -7.822 22.737 -26.881 1.00 83.31 548 LYS A C 1
ATOM 4154 O O . LYS A 1 548 ? -8.624 22.546 -25.966 1.00 83.31 548 LYS A O 1
ATOM 4159 N N . THR A 1 549 ? -6.519 22.519 -26.783 1.00 79.44 549 THR A N 1
ATOM 4160 C CA . THR A 1 549 ? -5.851 22.123 -25.544 1.00 79.44 549 THR A CA 1
ATOM 4161 C C . THR A 1 549 ? -5.072 23.313 -24.995 1.00 79.44 549 THR A C 1
ATOM 4163 O O . THR A 1 549 ? -4.163 23.794 -25.674 1.00 79.44 549 THR A O 1
ATOM 4166 N N . ASP A 1 550 ? -5.401 23.757 -23.786 1.00 77.94 550 ASP A N 1
ATOM 4167 C CA . ASP A 1 550 ? -4.609 24.741 -23.045 1.00 77.94 550 ASP A CA 1
ATOM 4168 C C . ASP A 1 550 ? -3.742 24.004 -22.017 1.00 77.94 550 ASP A C 1
ATOM 4170 O O . ASP A 1 550 ? -4.240 23.358 -21.085 1.00 77.94 550 ASP A O 1
ATOM 4174 N N . PHE A 1 551 ? -2.433 24.083 -22.243 1.00 68.75 551 PHE A N 1
ATOM 4175 C CA . PHE A 1 551 ? -1.402 23.715 -21.290 1.00 68.75 551 PHE A CA 1
ATOM 4176 C C . PHE A 1 551 ? -0.820 25.034 -20.815 1.00 68.75 551 PHE A C 1
ATOM 4178 O O . PHE A 1 551 ? -0.131 25.674 -21.604 1.00 68.75 551 PHE A O 1
ATOM 4185 N N . GLY A 1 552 ? -1.035 25.427 -19.557 1.00 62.72 552 GLY A N 1
ATOM 4186 C CA . GLY A 1 552 ? -0.683 26.756 -19.022 1.00 62.72 552 GLY A CA 1
ATOM 4187 C C . GLY A 1 552 ? 0.791 27.209 -19.129 1.00 62.72 552 GLY A C 1
ATOM 4188 O O . GLY A 1 552 ? 1.163 28.212 -18.522 1.00 62.72 552 GLY A O 1
ATOM 4189 N N . TYR A 1 553 ? 1.633 26.487 -19.876 1.00 52.00 553 TYR A N 1
ATOM 4190 C CA . TYR A 1 553 ? 3.028 26.769 -20.196 1.00 52.00 553 TYR A CA 1
ATOM 4191 C C . TYR A 1 553 ? 3.409 26.591 -21.692 1.00 52.00 553 TYR A C 1
ATOM 4193 O O . TYR A 1 553 ? 4.572 26.817 -22.023 1.00 52.00 553 TYR A O 1
ATOM 4201 N N . SER A 1 554 ? 2.502 26.212 -22.612 1.00 56.00 554 SER A N 1
ATOM 4202 C CA . SER A 1 554 ? 2.812 26.026 -24.049 1.00 56.00 554 SER A CA 1
ATOM 4203 C C . SER A 1 554 ? 1.770 26.638 -24.996 1.00 56.00 554 SER A C 1
ATOM 4205 O O . SER A 1 554 ? 0.708 27.066 -24.569 1.00 56.00 554 SER A O 1
ATOM 4207 N N . GLN A 1 555 ? 2.076 26.677 -26.300 1.00 64.56 555 GLN A N 1
ATOM 4208 C CA . GLN A 1 555 ? 1.131 27.120 -27.335 1.00 64.56 555 GLN A CA 1
ATOM 4209 C C . GLN A 1 555 ? -0.120 26.230 -27.367 1.00 64.56 555 GLN A C 1
ATOM 4211 O O . GLN A 1 555 ? 0.000 25.004 -27.307 1.00 64.56 555 GLN A O 1
ATOM 4216 N N . ASP A 1 556 ? -1.290 26.850 -27.535 1.00 73.69 556 ASP A N 1
ATOM 4217 C CA . ASP A 1 556 ? -2.556 26.156 -27.771 1.00 73.69 556 ASP A CA 1
ATOM 4218 C C . ASP A 1 556 ? -2.434 25.214 -28.974 1.00 73.69 556 ASP A C 1
ATOM 4220 O O . ASP A 1 556 ? -2.073 25.629 -30.081 1.00 73.69 556 ASP A O 1
ATOM 4224 N N . VAL A 1 557 ? -2.780 23.940 -28.786 1.00 76.31 557 VAL A N 1
ATOM 4225 C CA . VAL A 1 557 ? -2.876 22.984 -29.895 1.00 76.31 557 VAL A CA 1
ATOM 4226 C C . VAL A 1 557 ? -4.340 22.834 -30.272 1.00 76.31 557 VAL A C 1
ATOM 4228 O O . VAL A 1 557 ? -5.186 22.513 -29.440 1.00 76.31 557 VAL A O 1
ATOM 4231 N N . THR A 1 558 ? -4.645 23.064 -31.550 1.00 83.94 558 THR A N 1
ATOM 4232 C CA . THR A 1 558 ? -5.953 22.732 -32.122 1.00 83.94 558 THR A CA 1
ATOM 4233 C C . THR A 1 558 ? -5.872 21.352 -32.762 1.00 83.94 558 THR A C 1
ATOM 4235 O O . THR A 1 558 ? -5.089 21.122 -33.685 1.00 83.94 558 THR A O 1
ATOM 4238 N N . LEU A 1 559 ? -6.676 20.424 -32.260 1.00 83.12 559 LEU A N 1
ATOM 4239 C CA . LEU A 1 559 ? -6.853 19.079 -32.785 1.00 83.12 559 LEU A CA 1
ATOM 4240 C C . LEU A 1 559 ? -8.169 19.016 -33.554 1.00 83.12 559 LEU A C 1
ATOM 4242 O O . LEU A 1 559 ? -9.157 19.633 -33.160 1.00 83.12 559 LEU A O 1
ATOM 4246 N N . VAL A 1 560 ? -8.197 18.232 -34.626 1.00 86.12 560 VAL A N 1
ATOM 4247 C CA . VAL A 1 560 ? -9.406 18.000 -35.419 1.00 86.12 560 VAL A CA 1
ATOM 4248 C C . VAL A 1 560 ? -9.806 16.535 -35.308 1.00 86.12 560 VAL A C 1
ATOM 4250 O O . VAL A 1 560 ? -8.950 15.644 -35.350 1.00 86.12 560 VAL A O 1
ATOM 4253 N N . LYS A 1 561 ? -11.109 16.277 -35.148 1.00 89.81 561 LYS A N 1
ATOM 4254 C CA . LYS A 1 561 ? -11.656 14.914 -35.114 1.00 89.81 561 LYS A CA 1
ATOM 4255 C C . LYS A 1 561 ? -11.399 14.228 -36.456 1.00 89.81 561 LYS A C 1
ATOM 4257 O O . LYS A 1 561 ? -11.801 14.748 -37.497 1.00 89.81 561 LYS A O 1
ATOM 4262 N N . GLN A 1 562 ? -10.761 13.061 -36.447 1.00 86.25 562 GLN A N 1
ATOM 4263 C CA . GLN A 1 562 ? -10.590 12.275 -37.664 1.00 86.25 562 GLN A CA 1
ATOM 4264 C C . GLN A 1 562 ? -11.956 11.750 -38.114 1.00 86.25 562 GLN A C 1
ATOM 4266 O O . GLN A 1 562 ? -12.609 10.981 -37.406 1.00 86.25 562 GLN A O 1
ATOM 4271 N N . SER A 1 563 ? -12.409 12.179 -39.291 1.00 74.81 563 SER A N 1
ATOM 4272 C CA . SER A 1 563 ? -13.506 11.514 -39.995 1.00 74.81 563 SER A CA 1
ATOM 4273 C C . SER A 1 563 ? -13.050 10.111 -40.393 1.00 74.81 563 SER A C 1
ATOM 4275 O O . SER A 1 563 ? -11.934 9.997 -40.887 1.00 74.81 563 SER A O 1
ATOM 4277 N N . ASP A 1 564 ? -13.893 9.102 -40.145 1.00 67.69 564 ASP A N 1
ATOM 4278 C CA . ASP A 1 564 ? -13.672 7.652 -40.316 1.00 67.69 564 ASP A CA 1
ATOM 4279 C C . ASP A 1 564 ? -12.255 7.244 -40.788 1.00 67.69 564 ASP A C 1
ATOM 4281 O O . ASP A 1 564 ? -11.935 7.424 -41.965 1.00 67.69 564 ASP A O 1
ATOM 4285 N N . PRO A 1 565 ? -11.412 6.645 -39.923 1.00 55.28 565 PRO A N 1
ATOM 4286 C CA . PRO A 1 565 ? -10.043 6.270 -40.282 1.00 55.28 565 PRO A CA 1
ATOM 4287 C C . PRO A 1 565 ? -9.961 5.244 -41.428 1.00 55.28 565 PRO A C 1
ATOM 4289 O O . PRO A 1 565 ? -8.884 5.060 -41.994 1.00 55.28 565 PRO A O 1
ATOM 4292 N N . ASN A 1 566 ? -11.077 4.599 -41.795 1.00 54.81 566 ASN A N 1
ATOM 4293 C CA . ASN A 1 566 ? -11.167 3.680 -42.931 1.00 54.81 566 ASN A CA 1
ATOM 4294 C C . ASN A 1 566 ? -11.733 4.324 -44.209 1.00 54.81 566 ASN A C 1
ATOM 4296 O O . ASN A 1 566 ? -11.709 3.694 -45.271 1.00 54.81 566 ASN A O 1
ATOM 4300 N N . ALA A 1 567 ? -12.228 5.562 -44.151 1.00 49.28 567 ALA A N 1
ATOM 4301 C CA . ALA A 1 567 ? -12.652 6.280 -45.342 1.00 49.28 567 ALA A CA 1
ATOM 4302 C C . ALA A 1 567 ? -11.411 6.704 -46.140 1.00 49.28 567 ALA A C 1
ATOM 4304 O O . ALA A 1 567 ? -10.643 7.573 -45.726 1.00 49.28 567 ALA A O 1
ATOM 4305 N N . GLN A 1 568 ? -11.202 6.091 -47.310 1.00 33.81 568 GLN A N 1
ATOM 4306 C CA . GLN A 1 568 ? -10.182 6.567 -48.243 1.00 33.81 568 GLN A CA 1
ATOM 4307 C C . GLN A 1 568 ? -10.437 8.046 -48.569 1.00 33.81 568 GLN A C 1
ATOM 4309 O O . GLN A 1 568 ? -11.591 8.409 -48.820 1.00 33.81 568 GLN A O 1
ATOM 4314 N N . PRO A 1 569 ? -9.401 8.906 -48.590 1.00 35.34 569 PRO A N 1
ATOM 4315 C CA . PRO A 1 569 ? -9.589 10.319 -48.874 1.00 35.34 569 PRO A CA 1
ATOM 4316 C C . PRO A 1 569 ? -10.214 10.472 -50.262 1.00 35.34 569 PRO A C 1
ATOM 4318 O O . PRO A 1 569 ? -9.596 10.159 -51.282 1.00 35.34 569 PRO A O 1
ATOM 4321 N N . ALA A 1 570 ? -11.463 10.940 -50.304 1.00 34.88 570 ALA A N 1
ATOM 4322 C CA . ALA A 1 570 ? -12.097 11.317 -51.552 1.00 34.88 570 ALA A CA 1
ATOM 4323 C C . ALA A 1 570 ? -11.276 12.457 -52.165 1.00 34.88 570 ALA A C 1
ATOM 4325 O O . ALA A 1 570 ? -11.053 13.493 -51.538 1.00 34.88 570 ALA A O 1
ATOM 4326 N N . ASN A 1 571 ? -10.801 12.247 -53.389 1.00 35.88 571 ASN A N 1
ATOM 4327 C CA . ASN A 1 571 ? -10.011 13.216 -54.134 1.00 35.88 571 ASN A CA 1
ATOM 4328 C C . ASN A 1 571 ? -10.928 14.375 -54.577 1.00 35.88 571 ASN A C 1
ATOM 4330 O O . ASN A 1 571 ? -11.473 14.363 -55.680 1.00 35.88 571 ASN A O 1
ATOM 4334 N N . VAL A 1 572 ? -11.184 15.335 -53.684 1.00 29.81 572 VAL A N 1
ATOM 4335 C CA . VAL A 1 572 ? -12.046 16.493 -53.951 1.00 29.81 572 VAL A CA 1
ATOM 4336 C C . VAL A 1 572 ? -11.183 17.659 -54.428 1.00 29.81 572 VAL A C 1
ATOM 4338 O O . VAL A 1 572 ? -10.469 18.291 -53.655 1.00 29.81 572 VAL A O 1
ATOM 4341 N N . GLN A 1 573 ? -11.265 17.955 -55.726 1.00 32.06 573 GLN A N 1
ATOM 4342 C CA . GLN A 1 573 ? -10.799 19.222 -56.292 1.00 32.06 573 GLN A CA 1
ATOM 4343 C C . GLN A 1 573 ? -11.746 20.362 -55.869 1.00 32.06 573 GLN A C 1
ATOM 4345 O O . GLN A 1 573 ? -12.965 20.173 -55.885 1.00 32.06 573 GLN A O 1
ATOM 4350 N N . PRO A 1 574 ? -11.232 21.556 -55.524 1.00 31.16 574 PRO A N 1
ATOM 4351 C CA . PRO A 1 574 ? -12.064 22.655 -55.055 1.00 31.16 574 PRO A CA 1
ATOM 4352 C C . PRO A 1 574 ? -12.823 23.303 -56.222 1.00 31.16 574 PRO A C 1
ATOM 4354 O O . PRO A 1 574 ? -12.241 23.998 -57.054 1.00 31.16 574 PRO A O 1
ATOM 4357 N N . THR A 1 575 ? -14.144 23.132 -56.270 1.00 32.19 575 THR A N 1
ATOM 4358 C CA . THR A 1 575 ? -15.019 23.966 -57.106 1.00 32.19 575 THR A CA 1
ATOM 4359 C C . THR A 1 575 ? -15.561 25.143 -56.303 1.00 32.19 575 THR A C 1
ATOM 4361 O O . THR A 1 575 ? -16.280 24.961 -55.322 1.00 32.19 575 THR A O 1
ATOM 4364 N N . ASN A 1 576 ? -15.250 26.355 -56.765 1.00 38.75 576 ASN A N 1
ATOM 4365 C CA . ASN A 1 576 ? -15.852 27.610 -56.317 1.00 38.75 576 ASN A CA 1
ATOM 4366 C C . ASN A 1 576 ? -17.377 27.587 -56.512 1.00 38.75 576 ASN A C 1
ATOM 4368 O O . ASN A 1 576 ? -17.848 27.559 -57.650 1.00 38.75 576 ASN A O 1
ATOM 4372 N N . VAL A 1 577 ? -18.145 27.694 -55.425 1.00 30.95 577 VAL A N 1
ATOM 4373 C CA . VAL A 1 577 ? -19.590 27.953 -55.480 1.00 30.95 577 VAL A CA 1
ATOM 4374 C C . VAL A 1 577 ? -19.887 29.294 -54.815 1.00 30.95 577 VAL A C 1
ATOM 4376 O O . VAL A 1 577 ? -19.580 29.522 -53.649 1.00 30.95 577 VAL A O 1
ATOM 4379 N N . LYS A 1 578 ? -20.471 30.195 -55.613 1.00 32.53 578 LYS A N 1
ATOM 4380 C CA . LYS A 1 578 ? -20.973 31.512 -55.215 1.00 32.53 578 LYS A CA 1
ATOM 4381 C C . LYS A 1 578 ? -22.181 31.369 -54.289 1.00 32.53 578 LYS A C 1
ATOM 4383 O O . LYS A 1 578 ? -23.065 30.552 -54.538 1.00 32.53 578 LYS A O 1
ATOM 4388 N N . SER A 1 579 ? -22.227 32.219 -53.270 1.00 32.03 579 SER A N 1
ATOM 4389 C CA . SER A 1 579 ? -23.353 32.388 -52.358 1.00 32.03 579 SER A CA 1
ATOM 4390 C C . SER A 1 579 ? -24.595 32.904 -53.092 1.00 32.03 579 SER A C 1
ATOM 4392 O O . SER A 1 579 ? -24.553 33.935 -53.759 1.00 32.03 579 SER A O 1
ATOM 4394 N N . ASN A 1 580 ? -25.720 32.209 -52.921 1.00 29.25 580 ASN A N 1
ATOM 4395 C CA . ASN A 1 580 ? -27.051 32.744 -53.192 1.00 29.25 580 ASN A CA 1
ATOM 4396 C C . ASN A 1 580 ? -27.843 32.745 -51.884 1.00 29.25 580 ASN A C 1
ATOM 4398 O O . ASN A 1 580 ? -28.000 31.710 -51.239 1.00 29.25 580 ASN A O 1
ATOM 4402 N N . ALA A 1 581 ? -28.318 33.928 -51.501 1.00 34.28 581 ALA A N 1
ATOM 4403 C CA . ALA A 1 581 ? -29.208 34.152 -50.373 1.00 34.28 581 ALA A CA 1
ATOM 4404 C C . ALA A 1 581 ? -30.649 33.735 -50.717 1.00 34.28 581 ALA A C 1
ATOM 4406 O O . ALA A 1 581 ? -31.124 34.007 -51.820 1.00 34.28 581 ALA A O 1
ATOM 4407 N N . ILE A 1 582 ? -31.354 33.130 -49.757 1.00 27.95 582 ILE A N 1
ATOM 4408 C CA . ILE A 1 582 ? -32.804 32.857 -49.783 1.00 27.95 582 ILE A CA 1
ATOM 4409 C C . ILE A 1 582 ? -33.372 33.198 -48.383 1.00 27.95 582 ILE A C 1
ATOM 4411 O O . ILE A 1 582 ? -32.652 33.040 -47.396 1.00 27.95 582 ILE A O 1
ATOM 4415 N N . PRO A 1 583 ? -34.592 33.770 -48.281 1.00 29.77 583 PRO A N 1
ATOM 4416 C CA . PRO A 1 583 ? -34.937 34.763 -47.265 1.00 29.77 583 PRO A CA 1
ATOM 4417 C C . PRO A 1 583 ? -35.513 34.182 -45.967 1.00 29.77 583 PRO A C 1
ATOM 4419 O O . PRO A 1 583 ? -36.095 33.100 -45.940 1.00 29.77 583 PRO A O 1
ATOM 4422 N N . MET A 1 584 ? -35.396 34.975 -44.897 1.00 26.86 584 MET A N 1
ATOM 4423 C CA . MET A 1 584 ? -35.984 34.705 -43.585 1.00 26.86 584 MET A CA 1
ATOM 4424 C C . MET A 1 584 ? -37.515 34.633 -43.649 1.00 26.86 584 MET A C 1
ATOM 4426 O O . MET A 1 584 ? -38.179 35.606 -44.012 1.00 26.86 584 MET A O 1
ATOM 4430 N N . ALA A 1 585 ? -38.069 33.500 -43.221 1.00 26.66 585 ALA A N 1
ATOM 4431 C CA . ALA A 1 585 ? -39.475 33.372 -42.869 1.00 26.66 585 ALA A CA 1
ATOM 4432 C C . ALA A 1 585 ? -39.678 33.791 -41.403 1.00 26.66 585 ALA A C 1
ATOM 4434 O O . ALA A 1 585 ? -39.020 33.280 -40.497 1.00 26.66 585 ALA A O 1
ATOM 4435 N N . LYS A 1 586 ? -40.600 34.736 -41.192 1.00 26.56 586 LYS A N 1
ATOM 4436 C CA . LYS A 1 586 ? -41.143 35.135 -39.888 1.00 26.56 586 LYS A CA 1
ATOM 4437 C C . LYS A 1 586 ? -41.718 33.920 -39.153 1.00 26.56 586 LYS A C 1
ATOM 4439 O O . LYS A 1 586 ? -42.609 33.261 -39.682 1.00 26.56 586 LYS A O 1
ATOM 4444 N N . ILE A 1 587 ? -41.305 33.719 -37.905 1.00 25.52 587 ILE A N 1
ATOM 4445 C CA . ILE A 1 587 ? -42.057 32.937 -36.921 1.00 25.52 587 ILE A CA 1
ATOM 4446 C C . ILE A 1 587 ? -42.558 33.929 -35.868 1.00 25.52 587 ILE A C 1
ATOM 4448 O O . ILE A 1 587 ? -41.781 34.472 -35.087 1.00 25.52 587 ILE A O 1
ATOM 4452 N N . GLU A 1 588 ? -43.860 34.209 -35.896 1.00 27.14 588 GLU A N 1
ATOM 4453 C CA . GLU A 1 588 ? -44.572 34.929 -34.840 1.00 27.14 588 GLU A CA 1
ATOM 4454 C C . GLU A 1 588 ? -44.992 33.907 -33.774 1.00 27.14 588 GLU A C 1
ATOM 4456 O O . GLU A 1 588 ? -45.813 33.031 -34.041 1.00 27.14 588 GLU A O 1
ATOM 4461 N N . VAL A 1 589 ? -44.422 34.002 -32.568 1.00 27.09 589 VAL A N 1
ATOM 4462 C CA . VAL A 1 589 ? -44.909 33.274 -31.386 1.00 27.09 589 VAL A CA 1
ATOM 4463 C C . VAL A 1 589 ? -45.610 34.270 -30.472 1.00 27.09 589 VAL A C 1
ATOM 4465 O O . VAL A 1 589 ? -45.004 35.216 -29.969 1.00 27.09 589 VAL A O 1
ATOM 4468 N N . ALA A 1 590 ? -46.910 34.055 -30.285 1.00 26.86 590 ALA A N 1
ATOM 4469 C CA . ALA A 1 590 ? -47.753 34.813 -29.376 1.00 26.86 590 ALA A CA 1
ATOM 4470 C C . ALA A 1 590 ? -47.369 34.517 -27.916 1.00 26.86 590 ALA A C 1
ATOM 4472 O O . ALA A 1 590 ? -47.431 33.376 -27.462 1.00 26.86 590 ALA A O 1
ATOM 4473 N N . VAL A 1 591 ? -46.997 35.562 -27.176 1.00 27.83 591 VAL A N 1
ATOM 4474 C CA . VAL A 1 591 ? -46.763 35.506 -25.729 1.00 27.83 591 VAL A CA 1
ATOM 4475 C C . VAL A 1 591 ? -48.094 35.755 -25.022 1.00 27.83 591 VAL A C 1
ATOM 4477 O O . VAL A 1 591 ? -48.598 36.876 -25.009 1.00 27.83 591 VAL A O 1
ATOM 4480 N N . GLN A 1 592 ? -48.670 34.712 -24.426 1.00 27.56 592 GLN A N 1
ATOM 4481 C CA . GLN A 1 592 ? -49.816 34.829 -23.528 1.00 27.56 592 GLN A CA 1
ATOM 4482 C C . GLN A 1 592 ? -49.284 34.942 -22.091 1.00 27.56 592 GLN A C 1
ATOM 4484 O O . GLN A 1 592 ? -48.870 33.956 -21.488 1.00 27.56 592 GLN A O 1
ATOM 4489 N N . GLN A 1 593 ? -49.231 36.166 -21.561 1.00 29.86 593 GLN A N 1
ATOM 4490 C CA . GLN A 1 593 ? -48.833 36.428 -20.176 1.00 29.86 593 GLN A CA 1
ATOM 4491 C C . GLN A 1 593 ? -49.967 36.017 -19.225 1.00 29.86 593 GLN A C 1
ATOM 4493 O O . GLN A 1 593 ? -51.068 36.561 -19.306 1.00 29.86 593 GLN A O 1
ATOM 4498 N N . GLN A 1 594 ? -49.699 35.082 -18.310 1.00 31.50 594 GLN A N 1
ATOM 4499 C CA . GLN A 1 594 ? -50.502 34.911 -17.097 1.00 31.50 594 GLN A CA 1
ATOM 4500 C C . GLN A 1 594 ? -49.826 35.638 -15.923 1.00 31.50 594 GLN A C 1
ATOM 4502 O O . GLN A 1 594 ? -48.598 35.597 -15.817 1.00 31.50 594 GLN A O 1
ATOM 4507 N N . PRO A 1 595 ? -50.589 36.328 -15.056 1.00 33.94 595 PRO A N 1
ATOM 4508 C CA . PRO A 1 595 ? -50.024 37.113 -13.967 1.00 33.94 595 PRO A CA 1
ATOM 4509 C C . PRO A 1 595 ? -49.516 36.229 -12.819 1.00 33.94 595 PRO A C 1
ATOM 4511 O O . PRO A 1 595 ? -50.199 35.321 -12.349 1.00 33.94 595 PRO A O 1
ATOM 4514 N N . VAL A 1 596 ? -48.313 36.559 -12.353 1.00 32.88 596 VAL A N 1
ATOM 4515 C CA . VAL A 1 596 ? -47.664 36.021 -11.150 1.00 32.88 596 VAL A CA 1
ATOM 4516 C C . VAL A 1 596 ? -48.385 36.556 -9.900 1.00 32.88 596 VAL A C 1
ATOM 4518 O O . VAL A 1 596 ? -48.622 37.766 -9.831 1.00 32.88 596 VAL A O 1
ATOM 4521 N N . PRO A 1 597 ? -48.717 35.730 -8.888 1.00 34.97 597 PRO A N 1
ATOM 4522 C CA . PRO A 1 597 ? -49.245 36.237 -7.630 1.00 34.97 597 PRO A CA 1
ATOM 4523 C C . PRO A 1 597 ? -48.127 36.862 -6.790 1.00 34.97 597 PRO A C 1
ATOM 4525 O O . PRO A 1 597 ? -47.125 36.225 -6.471 1.00 34.97 597 PRO A O 1
ATOM 4528 N N . VAL A 1 598 ? -48.338 38.119 -6.407 1.00 35.94 598 VAL A N 1
ATOM 4529 C CA . VAL A 1 598 ? -47.547 38.852 -5.415 1.00 35.94 598 VAL A CA 1
ATOM 4530 C C . VAL A 1 598 ? -47.864 38.290 -4.027 1.00 35.94 598 VAL A C 1
ATOM 4532 O O . VAL A 1 598 ? -49.007 38.370 -3.580 1.00 35.94 598 VAL A O 1
ATOM 4535 N N . LEU A 1 599 ? -46.862 37.745 -3.333 1.00 31.41 599 LEU A N 1
ATOM 4536 C CA . LEU A 1 599 ? -46.968 37.385 -1.917 1.00 31.41 599 LEU A CA 1
ATOM 4537 C C . LEU A 1 599 ? -46.469 38.547 -1.049 1.00 31.41 599 LEU A C 1
ATOM 4539 O O . LEU A 1 599 ? -45.320 38.974 -1.145 1.00 31.41 599 LEU A O 1
ATOM 4543 N N . THR A 1 600 ? -47.362 39.067 -0.210 1.00 37.62 600 THR A N 1
ATOM 4544 C CA . THR A 1 600 ? -47.097 40.097 0.802 1.00 37.62 600 THR A CA 1
ATOM 4545 C C . THR A 1 600 ? -46.481 39.501 2.076 1.00 37.62 600 THR A C 1
ATOM 4547 O O . THR A 1 600 ? -46.870 38.403 2.477 1.00 37.62 600 THR A O 1
ATOM 4550 N N . PRO A 1 601 ? -45.586 40.226 2.775 1.00 36.00 601 PRO A N 1
ATOM 4551 C CA . PRO A 1 601 ? -44.946 39.750 3.996 1.00 36.00 601 PRO A CA 1
ATOM 4552 C C . PRO A 1 601 ? -45.835 40.033 5.210 1.00 36.00 601 PRO A C 1
ATOM 4554 O O . PRO A 1 601 ? -45.922 41.167 5.675 1.00 36.00 601 PRO A O 1
ATOM 4557 N N . SER A 1 602 ? -46.536 39.020 5.716 1.00 36.78 602 SER A N 1
ATOM 4558 C CA . SER A 1 602 ? -47.091 39.024 7.082 1.00 36.78 602 SER A CA 1
ATOM 4559 C C . SER A 1 602 ? -47.746 37.688 7.408 1.00 36.78 602 SER A C 1
ATOM 4561 O O . SER A 1 602 ? -48.963 37.598 7.421 1.00 36.78 602 SER A O 1
ATOM 4563 N N . GLN A 1 603 ? -46.949 36.664 7.726 1.00 33.59 603 GLN A N 1
ATOM 4564 C CA . GLN A 1 603 ? -47.374 35.612 8.654 1.00 33.59 603 GLN A CA 1
ATOM 4565 C C . GLN A 1 603 ? -46.187 35.187 9.521 1.00 33.59 603 GLN A C 1
ATOM 4567 O O . GLN A 1 603 ? -45.195 34.629 9.060 1.00 33.59 603 GLN A O 1
ATOM 4572 N N . VAL A 1 604 ? -46.318 35.565 10.790 1.00 34.62 604 VAL A N 1
ATOM 4573 C CA . VAL A 1 604 ? -45.567 35.097 11.949 1.00 34.62 604 VAL A CA 1
ATOM 4574 C C . VAL A 1 604 ? -45.739 33.582 12.028 1.00 34.62 604 VAL A C 1
ATOM 4576 O O . VAL A 1 604 ? -46.869 33.105 12.088 1.00 34.62 604 VAL A O 1
ATOM 4579 N N . PHE A 1 605 ? -44.636 32.838 12.008 1.00 32.78 605 PHE A N 1
ATOM 4580 C CA . PHE A 1 605 ? -44.636 31.428 12.380 1.00 32.78 605 PHE A CA 1
ATOM 4581 C C . PHE A 1 605 ? -44.276 31.313 13.859 1.00 32.78 605 PHE A C 1
ATOM 4583 O O . PHE A 1 605 ? -43.239 31.814 14.297 1.00 32.78 605 PHE A O 1
ATOM 4590 N N . ASP A 1 606 ? -45.163 30.659 14.605 1.00 33.81 606 ASP A N 1
ATOM 4591 C CA . ASP A 1 606 ? -44.934 30.210 15.972 1.00 33.81 606 ASP A CA 1
ATOM 4592 C C . ASP A 1 606 ? -43.684 29.314 16.044 1.00 33.81 606 ASP A C 1
ATOM 4594 O O . ASP A 1 606 ? -43.494 28.446 15.183 1.00 33.81 606 ASP A O 1
ATOM 4598 N N . PRO A 1 607 ? -42.826 29.469 17.066 1.00 35.62 607 PRO A N 1
ATOM 4599 C CA . PRO A 1 607 ? -41.719 28.556 17.272 1.00 35.62 607 PRO A CA 1
ATOM 4600 C C . PRO A 1 607 ? -42.243 27.178 17.689 1.00 35.62 607 PRO A C 1
ATOM 4602 O O . PRO A 1 607 ? -42.957 27.021 18.682 1.00 35.62 607 PRO A O 1
ATOM 4605 N N . VAL A 1 608 ? -41.831 26.167 16.927 1.00 30.05 608 VAL A N 1
ATOM 4606 C CA . VAL A 1 608 ? -41.963 24.748 17.256 1.00 30.05 608 VAL A CA 1
ATOM 4607 C C . VAL A 1 608 ? -41.369 24.502 18.646 1.00 30.05 608 VAL A C 1
ATOM 4609 O O . VAL A 1 608 ? -40.168 24.647 18.869 1.00 30.05 608 VAL A O 1
ATOM 4612 N N . GLN A 1 609 ? -42.234 24.134 19.590 1.00 29.34 609 GLN A N 1
ATOM 4613 C CA . GLN A 1 609 ? -41.866 23.643 20.914 1.00 29.34 609 GLN A CA 1
ATOM 4614 C C . GLN A 1 609 ? -41.155 22.292 20.771 1.00 29.34 609 GLN A C 1
ATOM 4616 O O . GLN A 1 609 ? -41.792 21.254 20.601 1.00 29.34 609 GLN A O 1
ATOM 4621 N N . ILE A 1 610 ? -39.826 22.301 20.862 1.00 31.16 610 ILE A N 1
ATOM 4622 C CA . ILE A 1 610 ? -39.047 21.099 21.155 1.00 31.16 610 ILE A CA 1
ATOM 4623 C C . ILE A 1 610 ? -39.185 20.856 22.661 1.00 31.16 610 ILE A C 1
ATOM 4625 O O . ILE A 1 610 ? -38.625 21.595 23.469 1.00 31.16 610 ILE A O 1
ATOM 4629 N N . GLN A 1 611 ? -39.955 19.837 23.045 1.00 29.34 611 GLN A N 1
ATOM 4630 C CA . GLN A 1 611 ? -39.967 19.340 24.418 1.00 29.34 611 GLN A CA 1
ATOM 4631 C C . GLN A 1 611 ? -38.643 18.620 24.698 1.00 29.34 611 GLN A C 1
ATOM 4633 O O . GLN A 1 611 ? -38.470 17.447 24.377 1.00 29.34 611 GLN A O 1
ATOM 4638 N N . THR A 1 612 ? -37.698 19.326 25.308 1.00 33.09 612 THR A N 1
ATOM 4639 C CA . THR A 1 612 ? -36.625 18.709 26.087 1.00 33.09 612 THR A CA 1
ATOM 4640 C C . THR A 1 612 ? -37.200 18.243 27.430 1.00 33.09 612 THR A C 1
ATOM 4642 O O . THR A 1 612 ? -37.966 18.980 28.055 1.00 33.09 612 THR A O 1
ATOM 4645 N N . PRO A 1 613 ? -36.871 17.035 27.925 1.00 28.64 613 PRO A N 1
ATOM 4646 C CA . PRO A 1 613 ? -37.251 16.641 29.273 1.00 28.64 613 PRO A CA 1
ATOM 4647 C C . PRO A 1 613 ? -36.396 17.423 30.277 1.00 28.64 613 PRO A C 1
ATOM 4649 O O . PRO A 1 613 ? -35.283 17.031 30.624 1.00 28.64 613 PRO A O 1
ATOM 4652 N N . THR A 1 614 ? -36.920 18.552 30.746 1.00 29.50 614 THR A N 1
ATOM 4653 C CA . THR A 1 614 ? -36.352 19.322 31.853 1.00 29.50 614 THR A CA 1
ATOM 4654 C C . THR A 1 614 ? -36.597 18.555 33.152 1.00 29.50 614 THR A C 1
ATOM 4656 O O . THR A 1 614 ? -37.662 18.665 33.759 1.00 29.50 614 THR A O 1
ATOM 4659 N N . GLN A 1 615 ? -35.626 17.754 33.595 1.00 33.53 615 GLN A N 1
ATOM 4660 C CA . GLN A 1 615 ? -35.607 17.303 34.985 1.00 33.53 615 GLN A CA 1
ATOM 4661 C C . GLN A 1 615 ? -35.312 18.514 35.872 1.00 33.53 615 GLN A C 1
ATOM 4663 O O . GLN A 1 615 ? -34.239 19.112 35.817 1.00 33.53 615 GLN A O 1
ATOM 4668 N N . THR A 1 616 ? -36.301 18.902 36.666 1.00 33.31 616 THR A N 1
ATOM 4669 C CA . THR A 1 616 ? -36.163 19.904 37.721 1.00 33.31 616 THR A CA 1
ATOM 4670 C C . THR A 1 616 ? -35.242 19.330 38.805 1.00 33.31 616 THR A C 1
ATOM 4672 O O . THR A 1 616 ? -35.525 18.232 39.288 1.00 33.31 616 THR A O 1
ATOM 4675 N N . PRO A 1 617 ? -34.156 20.007 39.219 1.00 33.75 617 PRO A N 1
ATOM 4676 C CA . PRO A 1 617 ? -33.391 19.550 40.366 1.00 33.75 617 PRO A CA 1
ATOM 4677 C C . PRO A 1 617 ? -34.233 19.769 41.624 1.00 33.75 617 PRO A C 1
ATOM 4679 O O . PRO A 1 617 ? -34.640 20.888 41.939 1.00 33.75 617 PRO A O 1
ATOM 4682 N N . THR A 1 618 ? -34.525 18.677 42.323 1.00 39.62 618 THR A N 1
ATOM 4683 C CA . THR A 1 618 ? -35.176 18.672 43.630 1.00 39.62 618 THR A CA 1
ATOM 4684 C C . THR A 1 618 ? -34.364 19.548 44.585 1.00 39.62 618 THR A C 1
ATOM 4686 O O . THR A 1 618 ? -33.165 19.331 44.759 1.00 39.62 618 THR A O 1
ATOM 4689 N N . GLN A 1 619 ? -35.003 20.553 45.187 1.00 34.78 619 GLN A N 1
ATOM 4690 C CA . GLN A 1 619 ? -34.395 21.363 46.242 1.00 34.78 619 GLN A CA 1
ATOM 4691 C C . GLN A 1 619 ? -33.978 20.461 47.411 1.00 34.78 619 GLN A C 1
ATOM 4693 O O . GLN A 1 619 ? -34.788 19.682 47.916 1.00 34.78 619 GLN A O 1
ATOM 4698 N N . CYS A 1 620 ? -32.723 20.575 47.844 1.00 41.47 620 CYS A N 1
ATOM 4699 C CA . CYS A 1 620 ? -32.264 19.980 49.094 1.00 41.47 620 CYS A CA 1
ATOM 4700 C C . CYS A 1 620 ? -32.850 20.740 50.290 1.00 41.47 620 CYS A C 1
ATOM 4702 O O . CYS A 1 620 ? -32.929 21.970 50.287 1.00 41.47 620 CYS A O 1
ATOM 4704 N N . ASP A 1 621 ? -33.221 19.982 51.319 1.00 50.50 621 ASP A N 1
ATOM 4705 C CA . ASP A 1 621 ? -33.619 20.474 52.635 1.00 50.50 621 ASP A CA 1
ATOM 4706 C C . ASP A 1 621 ? -32.491 21.342 53.251 1.00 50.50 621 ASP A C 1
ATOM 4708 O O . ASP A 1 621 ? -31.338 20.891 53.284 1.00 50.50 621 ASP A O 1
ATOM 4712 N N . PRO A 1 622 ? -32.776 22.564 53.750 1.00 44.75 622 PRO A N 1
ATOM 4713 C CA . PRO A 1 622 ? -31.785 23.446 54.378 1.00 44.75 622 PRO A CA 1
ATOM 4714 C C . PRO A 1 622 ? -31.111 22.887 55.645 1.00 44.75 622 PRO A C 1
ATOM 4716 O O . PRO A 1 622 ? -30.216 23.535 56.181 1.00 44.75 622 PRO A O 1
ATOM 4719 N N . SER A 1 623 ? -31.530 21.722 56.147 1.00 47.09 623 SER A N 1
ATOM 4720 C CA . SER A 1 623 ? -30.997 21.101 57.367 1.00 47.09 623 SER A CA 1
ATOM 4721 C C . SER A 1 623 ? -29.876 20.068 57.152 1.00 47.09 623 SER A C 1
ATOM 4723 O O . SER A 1 623 ? -29.398 19.480 58.120 1.00 47.09 623 SER A O 1
ATOM 4725 N N . CYS A 1 624 ? -29.413 19.840 55.916 1.00 49.28 624 CYS A N 1
ATOM 4726 C CA . CYS A 1 624 ? -28.376 18.838 55.635 1.00 49.28 624 CYS A CA 1
ATOM 4727 C C . CYS A 1 624 ? -26.950 19.356 55.940 1.00 49.28 624 CYS A C 1
ATOM 4729 O O . CYS A 1 624 ? -26.440 20.235 55.246 1.00 49.28 624 CYS A O 1
ATOM 4731 N N . ASP A 1 625 ? -26.279 18.781 56.946 1.00 57.03 625 ASP A N 1
ATOM 4732 C CA . ASP A 1 625 ? -24.939 19.183 57.425 1.00 57.03 625 ASP A CA 1
ATOM 4733 C C . ASP A 1 625 ? -23.748 18.542 56.675 1.00 57.03 625 ASP A C 1
ATOM 4735 O O . ASP A 1 625 ? -22.591 18.684 57.073 1.00 57.03 625 ASP A O 1
ATOM 4739 N N . GLY A 1 626 ? -24.007 17.871 55.551 1.00 50.06 626 GLY A N 1
ATOM 4740 C CA . GLY A 1 626 ? -22.970 17.450 54.607 1.00 50.06 626 GLY A CA 1
ATOM 4741 C C . GLY A 1 626 ? -22.108 16.254 55.024 1.00 50.06 626 GLY A C 1
ATOM 4742 O O . GLY A 1 626 ? -21.196 15.911 54.278 1.00 50.06 626 GLY A O 1
ATOM 4743 N N . THR A 1 627 ? -22.389 15.572 56.141 1.00 46.19 627 THR A N 1
ATOM 4744 C CA . THR A 1 627 ? -21.583 14.403 56.559 1.00 46.19 627 THR A CA 1
ATOM 4745 C C . THR A 1 627 ? -22.194 13.041 56.226 1.00 46.19 627 THR A C 1
ATOM 4747 O O . THR A 1 627 ? -21.526 12.024 56.389 1.00 46.19 627 THR A O 1
ATOM 4750 N N . ASN A 1 628 ? -23.424 12.985 55.696 1.00 51.41 628 ASN A N 1
ATOM 4751 C CA . ASN A 1 628 ? -24.100 11.706 55.439 1.00 51.41 628 ASN A CA 1
ATOM 4752 C C . ASN A 1 628 ? -25.048 11.698 54.220 1.00 51.41 628 ASN A C 1
ATOM 4754 O O . ASN A 1 628 ? -26.145 11.144 54.270 1.00 51.41 628 ASN A O 1
ATOM 4758 N N . CYS A 1 629 ? -24.642 12.302 53.097 1.00 41.09 629 CYS A N 1
ATOM 4759 C CA . CYS A 1 629 ? -25.406 12.220 51.847 1.00 41.09 629 CYS A CA 1
ATOM 4760 C C . CYS A 1 629 ? -24.708 11.290 50.837 1.00 41.09 629 CYS A C 1
ATOM 4762 O O . CYS A 1 629 ? -23.646 11.587 50.304 1.00 41.09 629 CYS A O 1
ATOM 4764 N N . GLY A 1 630 ? -25.312 10.132 50.557 1.00 44.81 630 GLY A N 1
ATOM 4765 C CA . GLY A 1 630 ? -24.812 9.137 49.596 1.00 44.81 630 GLY A CA 1
ATOM 4766 C C . GLY A 1 630 ? -24.952 9.542 48.119 1.00 44.81 630 GLY A C 1
ATOM 4767 O O . GLY A 1 630 ? -25.189 8.677 47.278 1.00 44.81 630 GLY A O 1
ATOM 4768 N N . ASN A 1 631 ? -24.853 10.837 47.799 1.00 51.47 631 ASN A N 1
ATOM 4769 C CA . ASN A 1 631 ? -25.014 11.379 46.451 1.00 51.47 631 ASN A CA 1
ATOM 4770 C C . ASN A 1 631 ? -23.722 12.095 45.992 1.00 51.47 631 ASN A C 1
ATOM 4772 O O . ASN A 1 631 ? -23.396 13.148 46.537 1.00 51.47 631 ASN A O 1
ATOM 4776 N N . PRO A 1 632 ? -22.987 11.575 44.987 1.00 44.16 632 PRO A N 1
ATOM 4777 C CA . PRO A 1 632 ? -21.686 12.113 44.574 1.00 44.16 632 PRO A CA 1
ATOM 4778 C C . PRO A 1 632 ? -21.745 13.439 43.788 1.00 44.16 632 PRO A C 1
ATOM 4780 O O . PRO A 1 632 ? -20.707 13.918 43.347 1.00 44.16 632 PRO A O 1
ATOM 4783 N N . PHE A 1 633 ? -22.923 14.052 43.620 1.00 44.06 633 PHE A N 1
ATOM 4784 C CA . PHE A 1 633 ? -23.097 15.330 42.907 1.00 44.06 633 PHE A CA 1
ATOM 4785 C C . PHE A 1 633 ? -23.410 16.527 43.821 1.00 44.06 633 PHE A C 1
ATOM 4787 O O . PHE A 1 633 ? -23.786 17.596 43.343 1.00 44.06 633 PHE A O 1
ATOM 4794 N N . CYS A 1 634 ? -23.247 16.382 45.138 1.00 39.53 634 CYS A N 1
ATOM 4795 C CA . CYS A 1 634 ? -23.439 17.483 46.079 1.00 39.53 634 CYS A CA 1
ATOM 4796 C C . CYS A 1 634 ? -22.158 18.335 46.169 1.00 39.53 634 CYS A C 1
ATOM 4798 O O . CYS A 1 634 ? -21.300 18.097 47.015 1.00 39.53 634 CYS A O 1
ATOM 4800 N N . VAL A 1 635 ? -22.005 19.315 45.273 1.00 43.34 635 VAL A N 1
ATOM 4801 C CA . VAL A 1 635 ? -20.867 20.250 45.283 1.00 43.34 635 VAL A CA 1
ATOM 4802 C C . VAL A 1 635 ? -21.297 21.567 45.926 1.00 43.34 635 VAL A C 1
ATOM 4804 O O . VAL A 1 635 ? -22.257 22.204 45.495 1.00 43.34 635 VAL A O 1
ATOM 4807 N N . LYS A 1 636 ? -20.582 21.980 46.975 1.00 38.53 636 LYS A N 1
ATOM 4808 C CA . LYS A 1 636 ? -20.744 23.294 47.608 1.00 38.53 636 LYS A CA 1
ATOM 4809 C C . LYS A 1 636 ? -20.306 24.368 46.594 1.00 38.53 636 LYS A C 1
ATOM 4811 O O . LYS A 1 636 ? -19.192 24.252 46.082 1.00 38.53 636 LYS A O 1
ATOM 4816 N N . PRO A 1 637 ? -21.124 25.384 46.265 1.00 35.53 637 PRO A N 1
ATOM 4817 C CA . PRO A 1 637 ? -20.707 26.410 45.313 1.00 35.53 637 PRO A CA 1
ATOM 4818 C C . PRO A 1 637 ? -19.503 27.193 45.871 1.00 35.53 637 PRO A C 1
ATOM 4820 O O . PRO A 1 637 ? -19.484 27.487 47.072 1.00 35.53 637 PRO A O 1
ATOM 4823 N N . PRO A 1 638 ? -18.491 27.517 45.046 1.00 34.31 638 PRO A N 1
ATOM 4824 C CA . PRO A 1 638 ? -17.315 28.239 45.507 1.00 34.31 638 PRO A CA 1
ATOM 4825 C C . PRO A 1 638 ? -17.666 29.687 45.857 1.00 34.31 638 PRO A C 1
ATOM 4827 O O . PRO A 1 638 ? -18.392 30.379 45.142 1.00 34.31 638 PRO A O 1
ATOM 4830 N N . THR A 1 639 ? -17.119 30.142 46.979 1.00 36.62 639 THR A N 1
ATOM 4831 C CA . THR A 1 639 ? -17.194 31.520 47.454 1.00 36.62 639 THR A CA 1
ATOM 4832 C C . THR A 1 639 ? -16.479 32.439 46.461 1.00 36.62 639 THR A C 1
ATOM 4834 O O . THR A 1 639 ? -15.281 32.295 46.227 1.00 36.62 639 THR A O 1
ATOM 4837 N N . VAL A 1 640 ? -17.208 33.390 45.880 1.00 31.31 640 VAL A N 1
ATOM 4838 C CA . VAL A 1 640 ? -16.647 34.431 45.009 1.00 31.31 640 VAL A CA 1
ATOM 4839 C C . VAL A 1 640 ? -15.831 35.399 45.869 1.00 31.31 640 VAL A C 1
ATOM 4841 O O . VAL A 1 640 ? -16.397 36.143 46.669 1.00 31.31 640 VAL A O 1
ATOM 4844 N N . ALA A 1 641 ? -14.507 35.388 45.707 1.00 30.61 641 ALA A N 1
ATOM 4845 C CA . ALA A 1 641 ? -13.608 36.405 46.241 1.00 30.61 641 ALA A CA 1
ATOM 4846 C C . ALA A 1 641 ? -13.209 37.378 45.121 1.00 30.61 641 ALA A C 1
ATOM 4848 O O . ALA A 1 641 ? -12.852 36.984 44.014 1.00 30.61 641 ALA A O 1
ATOM 4849 N N . THR A 1 642 ? -13.326 38.665 45.420 1.00 30.91 642 THR A N 1
ATOM 4850 C CA . THR A 1 642 ? -13.082 39.815 44.545 1.00 30.91 642 THR A CA 1
ATOM 4851 C C . THR A 1 642 ? -11.601 39.982 44.187 1.00 30.91 642 THR A C 1
ATOM 4853 O O . THR A 1 642 ? -10.756 40.015 45.079 1.00 30.91 642 THR A O 1
ATOM 4856 N N . ASN A 1 643 ? -11.304 40.160 42.894 1.00 30.14 643 ASN A N 1
ATOM 4857 C CA . ASN A 1 643 ? -9.963 40.421 42.359 1.00 30.14 643 ASN A CA 1
ATOM 4858 C C . ASN A 1 643 ? -9.435 41.823 42.724 1.00 30.14 643 ASN A C 1
ATOM 4860 O O . ASN A 1 643 ? -10.071 42.832 42.421 1.00 30.14 643 ASN A O 1
ATOM 4864 N N . GLN A 1 644 ? -8.217 41.870 43.267 1.00 30.02 644 GLN A N 1
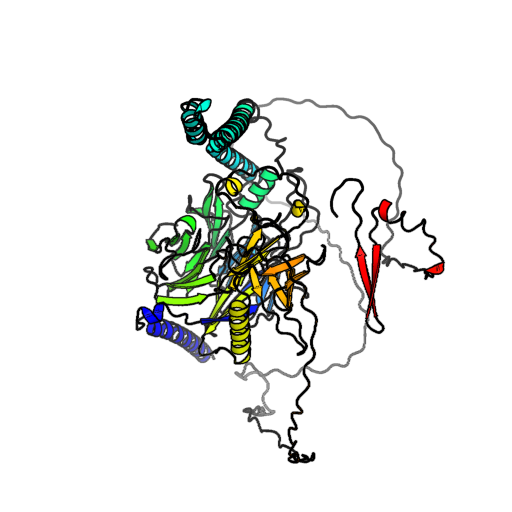ATOM 4865 C CA . GLN A 1 644 ? -7.267 42.984 43.151 1.00 30.02 644 GLN A CA 1
ATOM 4866 C C . GLN A 1 644 ? -5.930 42.416 42.637 1.00 30.02 644 GLN A C 1
ATOM 4868 O O . GLN A 1 644 ? -5.584 41.297 43.019 1.00 30.02 644 GLN A O 1
ATOM 4873 N N . PRO A 1 645 ? -5.185 43.135 41.778 1.00 31.02 645 PRO A N 1
ATOM 4874 C CA . PRO A 1 645 ? -3.973 42.609 41.160 1.00 31.02 645 PRO A CA 1
ATOM 4875 C C . PRO A 1 645 ? -2.774 42.711 42.113 1.00 31.02 645 PRO A C 1
ATOM 4877 O O . PRO A 1 645 ? -2.575 43.741 42.758 1.00 31.02 645 PRO A O 1
ATOM 4880 N N . ARG A 1 646 ? -1.954 41.658 42.177 1.00 27.77 646 ARG A N 1
ATOM 4881 C CA . ARG A 1 646 ? -0.591 41.717 42.721 1.00 27.77 646 ARG A CA 1
ATOM 4882 C C . ARG A 1 646 ? 0.400 41.123 41.729 1.00 27.77 646 ARG A C 1
ATOM 4884 O O . ARG A 1 646 ? 0.096 40.146 41.050 1.00 27.77 646 ARG A O 1
ATOM 4891 N N . GLU A 1 647 ? 1.541 41.795 41.677 1.00 27.53 647 GLU A N 1
ATOM 4892 C CA . GLU A 1 647 ? 2.753 41.509 40.918 1.00 27.53 647 GLU A CA 1
ATOM 4893 C C . GLU A 1 647 ? 3.289 40.096 41.185 1.00 27.53 647 GLU A C 1
ATOM 4895 O O . GLU A 1 647 ? 3.170 39.569 42.293 1.00 27.53 647 GLU A O 1
ATOM 4900 N N . ILE A 1 648 ? 3.878 39.499 40.149 1.00 24.47 648 ILE A N 1
ATOM 4901 C CA . ILE A 1 648 ? 4.607 38.232 40.215 1.00 24.47 648 ILE A CA 1
ATOM 4902 C C . ILE A 1 648 ? 6.099 38.570 40.181 1.00 24.47 648 ILE A C 1
ATOM 4904 O O . ILE A 1 648 ? 6.603 39.015 39.152 1.00 24.47 648 ILE A O 1
ATOM 4908 N N . ASP A 1 649 ? 6.779 38.323 41.299 1.00 24.27 649 ASP A N 1
ATOM 4909 C CA . ASP A 1 649 ? 8.235 38.207 41.373 1.00 24.27 649 ASP A CA 1
ATOM 4910 C C . ASP A 1 649 ? 8.649 36.789 40.948 1.00 24.27 649 ASP A C 1
ATOM 4912 O O . ASP A 1 649 ? 8.127 35.792 41.456 1.00 24.27 649 ASP A O 1
ATOM 4916 N N . ILE A 1 650 ? 9.597 36.698 40.014 1.00 24.11 650 ILE A N 1
ATOM 4917 C CA . ILE A 1 650 ? 10.231 35.446 39.586 1.00 24.11 650 ILE A CA 1
ATOM 4918 C C . ILE A 1 650 ? 11.519 35.271 40.400 1.00 24.11 650 ILE A C 1
ATOM 4920 O O . ILE A 1 650 ? 12.435 36.084 40.299 1.00 24.11 650 ILE A O 1
ATOM 4924 N N . LEU A 1 651 ? 11.598 34.195 41.187 1.00 23.62 651 LEU A N 1
ATOM 4925 C CA . LEU A 1 651 ? 12.808 33.744 41.879 1.00 23.62 651 LEU A CA 1
ATOM 4926 C C . LEU A 1 651 ? 13.371 32.504 41.170 1.00 23.62 651 LEU A C 1
ATOM 4928 O O . LEU A 1 651 ? 12.690 31.486 41.058 1.00 23.62 651 LEU A O 1
ATOM 4932 N N . PHE A 1 652 ? 14.624 32.601 40.719 1.00 24.22 652 PHE A N 1
ATOM 4933 C CA . PHE A 1 652 ? 15.462 31.469 40.318 1.00 24.22 652 PHE A CA 1
ATOM 4934 C C . PHE A 1 652 ? 15.999 30.759 41.568 1.00 24.22 652 PHE A C 1
ATOM 4936 O O . PHE A 1 652 ? 16.452 31.419 42.503 1.00 24.22 652 PHE A O 1
ATOM 4943 N N . SER A 1 653 ? 16.003 29.425 41.574 1.00 26.78 653 SER A N 1
ATOM 4944 C CA . SER A 1 653 ? 16.721 28.627 42.573 1.00 26.78 653 SER A CA 1
ATOM 4945 C C . SER A 1 653 ? 17.686 27.659 41.892 1.00 26.78 653 SER A C 1
ATOM 4947 O O . SER A 1 653 ? 17.260 26.715 41.226 1.00 26.78 653 SER A O 1
ATOM 4949 N N . GLU A 1 654 ? 18.978 27.905 42.096 1.00 27.86 654 GLU A N 1
ATOM 4950 C CA . GLU A 1 654 ? 20.070 26.946 41.945 1.00 27.86 654 GLU A CA 1
ATOM 4951 C C . GLU A 1 654 ? 20.029 25.934 43.100 1.00 27.86 654 GLU A C 1
ATOM 4953 O O . GLU A 1 654 ? 19.760 26.303 44.244 1.00 27.86 654 GLU A O 1
ATOM 4958 N N . LEU A 1 655 ? 20.343 24.668 42.821 1.00 25.77 655 LEU A N 1
ATOM 4959 C CA . LEU A 1 655 ? 20.652 23.669 43.844 1.00 25.77 655 LEU A CA 1
ATOM 4960 C C . LEU A 1 655 ? 21.860 22.837 43.395 1.00 25.77 655 LEU A C 1
ATOM 4962 O O . LEU A 1 655 ? 21.743 21.939 42.567 1.00 25.77 655 LEU A O 1
ATOM 4966 N N . PHE A 1 656 ? 23.011 23.139 43.994 1.00 27.23 656 PHE A N 1
ATOM 4967 C CA . PHE A 1 656 ? 24.041 22.155 44.319 1.00 27.23 656 PHE A CA 1
ATOM 4968 C C . PHE A 1 656 ? 23.749 21.616 45.724 1.00 27.23 656 PHE A C 1
ATOM 4970 O O . PHE A 1 656 ? 23.356 22.379 46.605 1.00 27.23 656 PHE A O 1
ATOM 4977 N N . THR A 1 657 ? 23.993 20.329 45.966 1.00 29.34 657 THR A N 1
ATOM 4978 C CA . THR A 1 657 ? 24.532 19.857 47.252 1.00 29.34 657 THR A CA 1
ATOM 4979 C C . THR A 1 657 ? 25.139 18.467 47.111 1.00 29.34 657 THR A C 1
ATOM 4981 O O . THR A 1 657 ? 24.583 17.571 46.480 1.00 29.34 657 THR A O 1
ATOM 4984 N N . GLU A 1 658 ? 26.317 18.356 47.711 1.00 30.80 658 GLU A N 1
ATOM 4985 C CA . GLU A 1 658 ? 27.121 17.170 47.971 1.00 30.80 658 GLU A CA 1
ATOM 4986 C C . GLU A 1 658 ? 26.399 16.179 48.899 1.00 30.80 658 GLU A C 1
ATOM 4988 O O . GLU A 1 658 ? 25.548 16.574 49.698 1.00 30.80 658 GLU A O 1
ATOM 4993 N N . ASN A 1 659 ? 26.811 14.908 48.868 1.00 28.97 659 ASN A N 1
ATOM 4994 C CA . ASN A 1 659 ? 27.067 14.169 50.105 1.00 28.97 659 ASN A CA 1
ATOM 4995 C C . ASN A 1 659 ? 27.971 12.952 49.874 1.00 28.97 659 ASN A C 1
ATOM 4997 O O . ASN A 1 659 ? 27.792 12.173 48.937 1.00 28.97 659 ASN A O 1
ATOM 5001 N N . GLU A 1 660 ? 28.933 12.830 50.783 1.00 31.47 660 GLU A N 1
ATOM 5002 C CA . GLU A 1 660 ? 29.894 11.748 50.948 1.00 31.47 660 GLU A CA 1
ATOM 5003 C C . GLU A 1 660 ? 29.318 10.532 51.710 1.00 31.47 660 GLU A C 1
ATOM 5005 O O . GLU A 1 660 ? 28.330 10.627 52.438 1.00 31.47 660 GLU A O 1
ATOM 5010 N N . HIS A 1 661 ? 30.092 9.444 51.611 1.00 31.61 661 HIS A N 1
ATOM 5011 C CA . HIS A 1 661 ? 30.410 8.416 52.615 1.00 31.61 661 HIS A CA 1
ATOM 5012 C C . HIS A 1 661 ? 29.686 7.045 52.682 1.00 31.61 661 HIS A C 1
ATOM 5014 O O . HIS A 1 661 ? 28.533 6.907 53.074 1.00 31.61 661 HIS A O 1
ATOM 5020 N N . ASP A 1 662 ? 30.547 6.038 52.437 1.00 32.53 662 ASP A N 1
ATOM 5021 C CA . ASP A 1 662 ? 30.783 4.761 53.136 1.00 32.53 662 ASP A CA 1
ATOM 5022 C C . ASP A 1 662 ? 29.882 3.531 52.937 1.00 32.53 662 ASP A C 1
ATOM 5024 O O . ASP A 1 662 ? 28.688 3.527 53.217 1.00 32.53 662 ASP A O 1
ATOM 5028 N N . GLY A 1 663 ? 30.528 2.400 52.597 1.00 29.45 663 GLY A N 1
ATOM 5029 C CA . GLY A 1 663 ? 29.920 1.072 52.746 1.00 29.45 663 GLY A CA 1
ATOM 5030 C C . GLY A 1 663 ? 30.585 -0.098 52.011 1.00 29.45 663 GLY A C 1
ATOM 5031 O O . GLY A 1 663 ? 30.039 -0.627 51.056 1.00 29.45 663 GLY A O 1
ATOM 5032 N N . VAL A 1 664 ? 31.747 -0.529 52.498 1.00 31.59 664 VAL A N 1
ATOM 5033 C CA . VAL A 1 664 ? 32.502 -1.768 52.202 1.00 31.59 664 VAL A CA 1
ATOM 5034 C C . VAL A 1 664 ? 31.650 -3.038 51.951 1.00 31.59 664 VAL A C 1
ATOM 5036 O O . VAL A 1 664 ? 30.818 -3.383 52.782 1.00 31.59 664 VAL A O 1
ATOM 5039 N N . THR A 1 665 ? 31.960 -3.828 50.904 1.00 32.06 665 THR A N 1
ATOM 5040 C CA . THR A 1 665 ? 32.349 -5.272 50.972 1.00 32.06 665 THR A CA 1
ATOM 5041 C C . THR A 1 665 ? 32.666 -5.882 49.585 1.00 32.06 665 THR A C 1
ATOM 5043 O O . THR A 1 665 ? 31.905 -5.747 48.636 1.00 32.06 665 THR A O 1
ATOM 5046 N N . LYS A 1 666 ? 33.816 -6.576 49.484 1.00 34.88 666 LYS A N 1
ATOM 5047 C CA . LYS A 1 666 ? 34.227 -7.495 48.389 1.00 34.88 666 LYS A CA 1
ATOM 5048 C C . LYS A 1 666 ? 33.632 -8.905 48.617 1.00 34.88 666 LYS A C 1
ATOM 5050 O O . LYS A 1 666 ? 33.275 -9.195 49.760 1.00 34.88 666 LYS A O 1
ATOM 5055 N N . PRO A 1 667 ? 33.568 -9.796 47.600 1.00 46.41 667 PRO A N 1
ATOM 5056 C CA . PRO A 1 667 ? 34.689 -10.714 47.274 1.00 46.41 667 PRO A CA 1
ATOM 5057 C C . PRO A 1 667 ? 34.928 -10.871 45.748 1.00 46.41 667 PRO A C 1
ATOM 5059 O O . PRO A 1 667 ? 33.992 -10.995 44.972 1.00 46.41 667 PRO A O 1
ATOM 5062 N N . THR A 1 668 ? 36.149 -10.664 45.241 1.00 34.06 668 THR A N 1
ATOM 5063 C CA . THR A 1 668 ? 37.111 -11.698 44.768 1.00 34.06 668 THR A CA 1
ATOM 5064 C C . THR A 1 668 ? 36.541 -12.822 43.890 1.00 34.06 668 THR A C 1
ATOM 5066 O O . THR A 1 668 ? 35.925 -13.748 44.411 1.00 34.06 668 THR A O 1
ATOM 5069 N N . ASN A 1 669 ? 36.914 -12.830 42.604 1.00 32.88 669 ASN A N 1
ATOM 5070 C CA . ASN A 1 669 ? 37.640 -13.968 42.036 1.00 32.88 669 ASN A CA 1
ATOM 5071 C C . ASN A 1 669 ? 38.426 -13.599 40.771 1.00 32.88 669 ASN A C 1
ATOM 5073 O O . ASN A 1 669 ? 37.948 -12.893 39.888 1.00 32.88 669 ASN A O 1
ATOM 5077 N N . ASP A 1 670 ? 39.655 -14.102 40.760 1.00 32.03 670 ASP A N 1
ATOM 5078 C CA . ASP A 1 670 ? 40.681 -14.000 39.735 1.00 32.03 670 ASP A CA 1
ATOM 5079 C C . ASP A 1 670 ? 40.301 -14.717 38.430 1.00 32.03 670 ASP A C 1
ATOM 5081 O O . ASP A 1 670 ? 39.771 -15.826 38.447 1.00 32.03 670 ASP A O 1
ATOM 5085 N N . SER A 1 671 ? 40.734 -14.182 37.288 1.00 33.56 671 SER A N 1
ATOM 5086 C CA . SER A 1 671 ? 41.613 -14.943 36.388 1.00 33.56 671 SER A CA 1
ATOM 5087 C C . SER A 1 671 ? 42.303 -14.040 35.365 1.00 33.56 671 SER A C 1
ATOM 5089 O O . SER A 1 671 ? 41.706 -13.272 34.622 1.00 33.56 671 SER A O 1
ATOM 5091 N N . LYS A 1 672 ? 43.627 -14.165 35.403 1.00 32.62 672 LYS A N 1
ATOM 5092 C CA . LYS A 1 672 ? 44.663 -13.627 34.527 1.00 32.62 672 LYS A CA 1
ATOM 5093 C C . LYS A 1 672 ? 44.469 -14.040 33.061 1.00 32.62 672 LYS A C 1
ATOM 5095 O O . LYS A 1 672 ? 44.275 -15.224 32.812 1.00 32.62 672 LYS A O 1
ATOM 5100 N N . SER A 1 673 ? 44.798 -13.143 32.132 1.00 35.06 673 SER A N 1
ATOM 5101 C CA . SER A 1 673 ? 45.930 -13.356 31.213 1.00 35.06 673 SER A CA 1
ATOM 5102 C C . SER A 1 673 ? 46.282 -12.079 30.446 1.00 35.06 673 SER A C 1
ATOM 5104 O O . SER A 1 673 ? 45.416 -11.398 29.911 1.00 35.06 673 SER A O 1
ATOM 5106 N N . ASN A 1 674 ? 47.583 -11.797 30.432 1.00 32.66 674 ASN A N 1
ATOM 5107 C CA . ASN A 1 674 ? 48.270 -10.675 29.806 1.00 32.66 674 ASN A CA 1
ATOM 5108 C C . ASN A 1 674 ? 48.219 -10.718 28.271 1.00 32.66 674 ASN A C 1
ATOM 5110 O O . ASN A 1 674 ? 48.380 -11.797 27.705 1.00 32.66 674 ASN A O 1
ATOM 5114 N N . GLN A 1 675 ? 48.255 -9.546 27.629 1.00 33.41 675 GLN A N 1
ATOM 5115 C CA . GLN A 1 675 ? 49.337 -9.245 26.683 1.00 33.41 675 GLN A CA 1
ATOM 5116 C C . GLN A 1 675 ? 49.529 -7.730 26.504 1.00 33.41 675 GLN A C 1
ATOM 5118 O O . GLN A 1 675 ? 48.630 -7.012 26.080 1.00 33.41 675 GLN A O 1
ATOM 5123 N N . GLU A 1 676 ? 50.724 -7.271 26.877 1.00 33.91 676 GLU A N 1
ATOM 5124 C CA . GLU A 1 676 ? 51.293 -5.948 26.618 1.00 33.91 676 GLU A CA 1
ATOM 5125 C C . GLU A 1 676 ? 51.825 -5.877 25.182 1.00 33.91 676 GLU A C 1
ATOM 5127 O O . GLU A 1 676 ? 52.564 -6.784 24.814 1.00 33.91 676 GLU A O 1
ATOM 5132 N N . ILE A 1 677 ? 51.540 -4.792 24.451 1.00 33.31 677 ILE A N 1
ATOM 5133 C CA . ILE A 1 677 ? 52.414 -4.019 23.529 1.00 33.31 677 ILE A CA 1
ATOM 5134 C C . ILE A 1 677 ? 51.671 -2.675 23.354 1.00 33.31 677 ILE A C 1
ATOM 5136 O O . ILE A 1 677 ? 50.471 -2.697 23.131 1.00 33.31 677 ILE A O 1
ATOM 5140 N N . GLY A 1 678 ? 52.194 -1.456 23.442 1.00 28.81 678 GLY A N 1
ATOM 5141 C CA . GLY A 1 678 ? 53.514 -0.879 23.646 1.00 28.81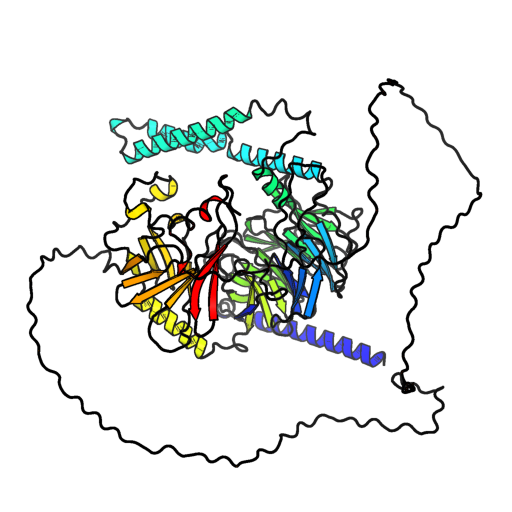 678 GLY A CA 1
ATOM 5142 C C . GLY A 1 678 ? 53.337 0.640 23.457 1.00 28.81 678 GLY A C 1
ATOM 5143 O O . GLY A 1 678 ? 52.629 1.076 22.554 1.00 28.81 678 GLY A O 1
ATOM 5144 N N . ASN A 1 679 ? 53.918 1.439 24.351 1.00 33.12 679 ASN A N 1
ATOM 5145 C CA . ASN A 1 679 ? 53.869 2.904 24.335 1.00 33.12 679 ASN A CA 1
ATOM 5146 C C . ASN A 1 679 ? 54.561 3.508 23.102 1.00 33.12 679 ASN A C 1
ATOM 5148 O O . ASN A 1 679 ? 55.676 3.108 22.773 1.00 33.12 679 ASN A O 1
ATOM 5152 N N . ALA A 1 680 ? 53.991 4.583 22.554 1.00 30.00 680 ALA A N 1
ATOM 5153 C CA . ALA A 1 680 ? 54.754 5.648 21.907 1.00 30.00 680 ALA A CA 1
ATOM 5154 C C . ALA A 1 680 ? 54.065 7.001 22.142 1.00 30.00 680 ALA A C 1
ATOM 5156 O O . ALA A 1 680 ? 52.989 7.292 21.632 1.00 30.00 680 ALA A O 1
ATOM 5157 N N . SER A 1 681 ? 54.707 7.801 22.983 1.00 32.72 681 SER A N 1
ATOM 5158 C CA . SER A 1 681 ? 54.396 9.186 23.311 1.00 32.72 681 SER A CA 1
ATOM 5159 C C . SER A 1 681 ? 55.097 10.165 22.366 1.00 32.72 681 SER A C 1
ATOM 5161 O O . SER A 1 681 ? 56.178 9.861 21.866 1.00 32.72 681 SER A O 1
ATOM 5163 N N . ALA A 1 682 ? 54.556 11.387 22.346 1.00 30.45 682 ALA A N 1
ATOM 5164 C CA . ALA A 1 682 ? 55.173 12.668 21.986 1.00 30.45 682 ALA A CA 1
ATOM 5165 C C . ALA A 1 682 ? 55.021 13.140 20.531 1.00 30.45 682 ALA A C 1
ATOM 5167 O O . ALA A 1 682 ? 55.759 12.731 19.645 1.00 30.45 682 ALA A O 1
ATOM 5168 N N . GLN A 1 683 ? 54.171 14.155 20.348 1.00 27.83 683 GLN A N 1
ATOM 5169 C CA . GLN A 1 683 ? 54.651 15.492 19.989 1.00 27.83 683 GLN A CA 1
ATOM 5170 C C . GLN A 1 683 ? 53.627 16.557 20.410 1.00 27.83 683 GLN A C 1
ATOM 5172 O O . GLN A 1 683 ? 52.456 16.516 20.049 1.00 27.83 683 GLN A O 1
ATOM 5177 N N . GLN A 1 684 ? 54.110 17.489 21.222 1.00 30.83 684 GLN A N 1
ATOM 5178 C CA . GLN A 1 684 ? 53.481 18.730 21.645 1.00 30.83 684 GLN A CA 1
ATOM 5179 C C . GLN A 1 684 ? 54.379 19.828 21.074 1.00 30.83 684 GLN A C 1
ATOM 5181 O O . GLN A 1 684 ? 55.566 19.786 21.378 1.00 30.83 684 GLN A O 1
ATOM 5186 N N . GLU A 1 685 ? 53.851 20.760 20.272 1.00 29.50 685 GLU A N 1
ATOM 5187 C CA . GLU A 1 685 ? 54.200 22.189 20.357 1.00 29.50 685 GLU A CA 1
ATOM 5188 C C . GLU A 1 685 ? 53.450 23.090 19.351 1.00 29.50 685 GLU A C 1
ATOM 5190 O O . GLU A 1 685 ? 53.363 22.801 18.164 1.00 29.50 685 GLU A O 1
ATOM 5195 N N . MET A 1 686 ? 53.016 24.237 19.895 1.00 27.42 686 MET A N 1
ATOM 5196 C CA . MET A 1 686 ? 52.851 25.565 19.280 1.00 27.42 686 MET A CA 1
ATOM 5197 C C . MET A 1 686 ? 51.694 25.822 18.295 1.00 27.42 686 MET A C 1
ATOM 5199 O O . MET A 1 686 ? 51.793 25.564 17.104 1.00 27.42 686 MET A O 1
ATOM 5203 N N . LEU A 1 687 ? 50.674 26.558 18.758 1.00 28.52 687 LEU A N 1
ATOM 5204 C CA . LEU A 1 687 ? 50.622 28.023 18.605 1.00 28.52 687 LEU A CA 1
ATOM 5205 C C . LEU A 1 687 ? 49.483 28.621 19.448 1.00 28.52 687 LEU A C 1
ATOM 5207 O O . LEU A 1 687 ? 48.316 28.264 19.324 1.00 28.52 687 LEU A O 1
ATOM 5211 N N . SER A 1 688 ? 49.869 29.542 20.321 1.00 31.38 688 SER A N 1
ATOM 5212 C CA . SER A 1 688 ? 49.022 30.454 21.080 1.00 31.38 688 SER A CA 1
ATOM 5213 C C . SER A 1 688 ? 48.860 31.769 20.315 1.00 31.38 688 SER A C 1
ATOM 5215 O O . SER A 1 688 ? 49.876 32.382 19.987 1.00 31.38 688 SER A O 1
ATOM 5217 N N . ASP A 1 689 ? 47.631 32.250 20.136 1.00 26.27 689 ASP A N 1
ATOM 5218 C CA . ASP A 1 689 ? 47.344 33.689 20.044 1.00 26.27 689 ASP A CA 1
ATOM 5219 C C . ASP A 1 689 ? 45.954 33.985 20.654 1.00 26.27 689 ASP A C 1
ATOM 5221 O O . ASP A 1 689 ? 44.964 33.396 20.210 1.00 26.27 689 ASP A O 1
ATOM 5225 N N . PRO A 1 690 ? 45.851 34.825 21.704 1.00 36.78 690 PRO A N 1
ATOM 5226 C CA . PRO A 1 690 ? 44.598 35.165 22.359 1.00 36.78 690 PRO A CA 1
ATOM 5227 C C . PRO A 1 690 ? 44.191 36.613 22.056 1.00 36.78 690 PRO A C 1
ATOM 5229 O O . PRO A 1 690 ? 44.760 37.530 22.631 1.00 36.78 690 PRO A O 1
ATOM 5232 N N . THR A 1 691 ? 43.156 36.850 21.248 1.00 30.75 691 THR A N 1
ATOM 5233 C CA . THR A 1 691 ? 42.398 38.119 21.297 1.00 30.75 691 THR A CA 1
ATOM 5234 C C . THR A 1 691 ? 41.006 37.974 20.675 1.00 30.75 691 THR A C 1
ATOM 5236 O O . THR A 1 691 ? 40.847 38.105 19.470 1.00 30.75 691 THR A O 1
ATOM 5239 N N . PHE A 1 692 ? 39.973 37.766 21.498 1.00 25.66 692 PHE A N 1
ATOM 5240 C CA . PHE A 1 692 ? 38.680 38.438 21.300 1.00 25.66 692 PHE A CA 1
ATOM 5241 C C . PHE A 1 692 ? 37.837 38.351 22.580 1.00 25.66 692 PHE A C 1
ATOM 5243 O O . PHE A 1 692 ? 37.216 37.334 22.879 1.00 25.66 692 PHE A O 1
ATOM 5250 N N . GLU A 1 693 ? 37.832 39.437 23.352 1.00 31.38 693 GLU A N 1
ATOM 5251 C CA . GLU A 1 693 ? 36.783 39.700 24.333 1.00 31.38 693 GLU A CA 1
ATOM 5252 C C . GLU A 1 693 ? 35.527 40.135 23.569 1.00 31.38 693 GLU A C 1
ATOM 5254 O O . GLU A 1 693 ? 35.517 41.172 22.906 1.00 31.38 693 GLU A O 1
ATOM 5259 N N . GLY A 1 694 ? 34.471 39.327 23.641 1.00 27.27 694 GLY A N 1
ATOM 5260 C CA . GLY A 1 694 ? 33.160 39.626 23.073 1.00 27.27 694 GLY A CA 1
ATOM 5261 C C . GLY A 1 694 ? 32.087 39.457 24.137 1.00 27.27 694 GLY A C 1
ATOM 5262 O O . GLY A 1 694 ? 31.757 38.346 24.538 1.00 27.27 694 GLY A O 1
ATOM 5263 N N . THR A 1 695 ? 31.588 40.584 24.623 1.00 26.16 695 THR A N 1
ATOM 5264 C CA . THR A 1 695 ? 30.557 40.726 25.649 1.00 26.16 695 THR A CA 1
ATOM 5265 C C . THR A 1 695 ? 29.231 40.121 25.180 1.00 26.16 695 THR A C 1
ATOM 5267 O O . THR A 1 695 ? 28.754 40.437 24.092 1.00 26.16 695 THR A O 1
ATOM 5270 N N . TRP A 1 696 ? 28.605 39.289 26.014 1.00 27.50 696 TRP A N 1
ATOM 5271 C CA . TRP A 1 696 ? 27.232 38.828 25.805 1.00 27.50 696 TRP A CA 1
ATOM 5272 C C . TRP A 1 696 ? 26.260 39.997 26.010 1.00 27.50 696 TRP A C 1
ATOM 5274 O O . TRP A 1 696 ? 26.162 40.536 27.112 1.00 27.50 696 TRP A O 1
ATOM 5284 N N . LEU A 1 697 ? 25.544 40.384 24.952 1.00 27.39 697 LEU A N 1
ATOM 5285 C CA . LEU A 1 697 ? 24.371 41.254 25.030 1.00 27.39 697 LEU A CA 1
ATOM 5286 C C . LEU A 1 697 ? 23.111 40.429 24.763 1.00 27.39 697 LEU A C 1
ATOM 5288 O O . LEU A 1 697 ? 23.004 39.718 23.767 1.00 27.39 697 LEU A O 1
ATOM 5292 N N . SER A 1 698 ? 22.181 40.542 25.703 1.00 29.61 698 SER A N 1
ATOM 5293 C CA . SER A 1 698 ? 20.844 39.964 25.712 1.00 29.61 698 SER A CA 1
ATOM 5294 C C . SER A 1 698 ? 19.942 40.501 24.595 1.00 29.61 698 SER A C 1
ATOM 5296 O O . SER A 1 698 ? 20.054 41.655 24.187 1.00 29.61 698 SER A O 1
ATOM 5298 N N . GLU A 1 699 ? 19.012 39.639 24.187 1.00 36.69 699 GLU A N 1
ATOM 5299 C CA . GLU A 1 699 ? 17.791 39.831 23.393 1.00 36.69 699 GLU A CA 1
ATOM 5300 C C . GLU A 1 699 ? 17.356 41.268 23.047 1.00 36.69 699 GLU A C 1
ATOM 5302 O O . GLU A 1 699 ? 17.037 42.077 23.913 1.00 36.69 699 GLU A O 1
ATOM 5307 N N . THR A 1 700 ? 17.168 41.526 21.750 1.00 29.28 700 THR A N 1
ATOM 5308 C CA . THR A 1 700 ? 16.012 42.283 21.234 1.00 29.28 700 THR A CA 1
ATOM 5309 C C . THR A 1 700 ? 15.700 41.836 19.803 1.00 29.28 700 THR A C 1
ATOM 5311 O O . THR A 1 700 ? 16.586 41.694 18.964 1.00 29.28 700 THR A O 1
ATOM 5314 N N . HIS A 1 701 ? 14.417 41.595 19.531 1.00 31.81 701 HIS A N 1
ATOM 5315 C CA . HIS A 1 701 ? 13.877 41.231 18.223 1.00 31.81 701 HIS A CA 1
ATOM 5316 C C . HIS A 1 701 ? 14.293 42.219 17.118 1.00 31.81 701 HIS A C 1
ATOM 5318 O O . HIS A 1 701 ? 13.842 43.365 17.098 1.00 31.81 701 HIS A O 1
ATOM 5324 N N . LEU A 1 702 ? 15.070 41.752 16.139 1.00 26.23 702 LEU A N 1
ATOM 5325 C CA . LEU A 1 702 ? 15.225 42.431 14.854 1.00 26.23 702 LEU A CA 1
ATOM 5326 C C . LEU A 1 702 ? 14.103 41.973 13.918 1.00 26.23 702 LEU A C 1
ATOM 5328 O O . LEU A 1 702 ? 14.199 40.945 13.256 1.00 26.23 702 LEU A O 1
ATOM 5332 N N . VAL A 1 703 ? 13.024 42.753 13.859 1.00 27.00 703 VAL A N 1
ATOM 5333 C CA . VAL A 1 703 ? 12.112 42.721 12.710 1.00 27.00 703 VAL A CA 1
ATOM 5334 C C . VAL A 1 703 ? 12.794 43.515 11.591 1.00 27.00 703 VAL A C 1
ATOM 5336 O O . VAL A 1 703 ? 13.043 44.709 11.790 1.00 27.00 703 VAL A O 1
ATOM 5339 N N . PRO A 1 704 ? 13.112 42.928 10.424 1.00 26.84 704 PRO A N 1
ATOM 5340 C CA . PRO A 1 704 ? 13.631 43.711 9.313 1.00 26.84 704 PRO A CA 1
ATOM 5341 C C . PRO A 1 704 ? 12.539 44.679 8.836 1.00 26.84 704 PRO A C 1
ATOM 5343 O O . PRO A 1 704 ? 11.482 44.273 8.352 1.00 26.84 704 PRO A O 1
ATOM 5346 N N . ARG A 1 705 ? 12.782 45.985 8.991 1.00 23.83 705 ARG A N 1
ATOM 5347 C CA . ARG A 1 705 ? 12.012 47.020 8.294 1.00 23.83 705 ARG A CA 1
ATOM 5348 C C . ARG A 1 705 ? 12.505 47.079 6.854 1.00 23.83 705 ARG A C 1
ATOM 5350 O O . ARG A 1 705 ? 13.606 47.556 6.602 1.00 23.83 705 ARG A O 1
ATOM 5357 N N . PHE A 1 706 ? 11.674 46.633 5.922 1.00 28.91 706 PHE A N 1
ATOM 5358 C CA . PHE A 1 706 ? 11.857 46.935 4.508 1.00 28.91 706 PHE A CA 1
ATOM 5359 C C . PHE A 1 706 ? 11.217 48.297 4.218 1.00 28.91 706 PHE A C 1
ATOM 5361 O O . PHE A 1 706 ? 9.999 48.454 4.321 1.00 28.91 706 PHE A O 1
ATOM 5368 N N . GLU A 1 707 ? 12.033 49.299 3.893 1.00 25.27 707 GLU A N 1
ATOM 5369 C CA . GLU A 1 707 ? 11.544 50.529 3.271 1.00 25.27 707 GLU A CA 1
ATOM 5370 C C . GLU A 1 707 ? 11.374 50.280 1.770 1.00 25.27 707 GLU A C 1
ATOM 5372 O O . GLU A 1 707 ? 12.322 49.908 1.080 1.00 25.27 707 GLU A O 1
ATOM 5377 N N . TYR A 1 708 ? 10.160 50.480 1.256 1.00 33.41 708 TYR A N 1
ATOM 5378 C CA . TYR A 1 708 ? 9.882 50.380 -0.175 1.00 33.41 708 TYR A CA 1
ATOM 5379 C C . TYR A 1 708 ? 9.796 51.774 -0.788 1.00 33.41 708 TYR A C 1
ATOM 5381 O O . TYR A 1 708 ? 9.030 52.624 -0.332 1.00 33.41 708 TYR A O 1
ATOM 5389 N N . GLN A 1 709 ? 10.554 51.987 -1.861 1.00 28.34 709 GLN A N 1
ATOM 5390 C CA . GLN A 1 709 ? 10.463 53.184 -2.688 1.00 28.34 709 GLN A CA 1
ATOM 5391 C C . GLN A 1 709 ? 9.495 52.918 -3.848 1.00 28.34 709 GLN A C 1
ATOM 5393 O O . GLN A 1 709 ? 9.660 51.955 -4.595 1.00 28.34 709 GLN A O 1
ATOM 5398 N N . LEU A 1 710 ? 8.470 53.760 -3.999 1.00 27.61 710 LEU A N 1
ATOM 5399 C CA . LEU A 1 710 ? 7.556 53.698 -5.140 1.00 27.61 710 LEU A CA 1
ATOM 5400 C C . LEU A 1 710 ? 8.257 54.323 -6.356 1.00 27.61 710 LEU A C 1
ATOM 5402 O O . LEU A 1 710 ? 8.550 55.517 -6.335 1.00 27.61 710 LEU A O 1
ATOM 5406 N N . ILE A 1 711 ? 8.527 53.540 -7.403 1.00 34.91 711 ILE A N 1
ATOM 5407 C CA . ILE A 1 711 ? 9.113 54.044 -8.655 1.00 34.91 711 ILE A CA 1
ATOM 5408 C C . ILE A 1 711 ? 8.047 53.987 -9.753 1.00 34.91 711 ILE A C 1
ATOM 5410 O O . ILE A 1 711 ? 7.362 52.978 -9.919 1.00 34.91 711 ILE A O 1
ATOM 5414 N N . SER A 1 712 ? 7.886 55.090 -10.485 1.00 35.59 712 SER A N 1
ATOM 5415 C CA . SER A 1 712 ? 6.989 55.180 -11.638 1.00 35.59 712 SER A CA 1
ATOM 5416 C C . SER A 1 712 ? 7.530 54.351 -12.805 1.00 35.59 712 SER A C 1
ATOM 5418 O O . SER A 1 712 ? 8.718 54.405 -13.114 1.00 35.59 712 SER A O 1
ATOM 5420 N N . ALA A 1 713 ? 6.653 53.634 -13.515 1.00 37.22 713 ALA A N 1
ATOM 5421 C CA . ALA A 1 713 ? 7.014 52.847 -14.700 1.00 37.22 713 ALA A CA 1
ATOM 5422 C C . ALA A 1 713 ? 7.648 53.687 -15.831 1.00 37.22 713 ALA A C 1
ATOM 5424 O O . ALA A 1 713 ? 8.321 53.137 -16.698 1.00 37.22 713 ALA A O 1
ATOM 5425 N N . SER A 1 714 ? 7.473 55.014 -15.816 1.00 41.16 714 SER A N 1
ATOM 5426 C CA . SER A 1 714 ? 8.138 55.936 -16.750 1.00 41.16 714 SER A CA 1
ATOM 5427 C C . SER A 1 714 ? 9.648 56.057 -16.541 1.00 41.16 714 SER A C 1
ATOM 5429 O O . SER A 1 714 ? 10.343 56.505 -17.449 1.00 41.16 714 SER A O 1
ATOM 5431 N N . ASP A 1 715 ? 10.148 55.678 -15.363 1.00 41.50 715 ASP A N 1
ATOM 5432 C CA . ASP A 1 715 ? 11.522 55.959 -14.933 1.00 41.50 715 ASP A CA 1
ATOM 5433 C C . ASP A 1 715 ? 12.454 54.748 -15.127 1.00 41.50 715 ASP A C 1
ATOM 5435 O O . ASP A 1 715 ? 13.661 54.825 -14.888 1.00 41.50 715 ASP A O 1
ATOM 5439 N N . LEU A 1 716 ? 11.911 53.620 -15.599 1.00 43.53 716 LEU A N 1
ATOM 5440 C CA . LEU A 1 716 ? 12.661 52.410 -15.927 1.00 43.53 716 LEU A CA 1
ATOM 5441 C C . LEU A 1 716 ? 13.045 52.433 -17.413 1.00 43.53 716 LEU A C 1
ATOM 5443 O O . LEU A 1 716 ? 12.282 52.037 -18.291 1.00 43.53 716 LEU A O 1
ATOM 5447 N N . GLY A 1 717 ? 14.250 52.926 -17.706 1.00 45.75 717 GLY A N 1
ATOM 5448 C CA . GLY A 1 717 ? 14.857 52.779 -19.031 1.00 45.75 717 GLY A CA 1
ATOM 5449 C C . GLY A 1 717 ? 15.078 51.303 -19.398 1.00 45.75 717 GLY A C 1
ATOM 5450 O O . GLY A 1 717 ? 15.316 50.468 -18.523 1.00 45.75 717 GLY A O 1
ATOM 5451 N N . LYS A 1 718 ? 15.041 50.998 -20.705 1.00 44.81 718 LYS A N 1
ATOM 5452 C CA . LYS A 1 718 ? 15.087 49.640 -21.296 1.00 44.81 718 LYS A CA 1
ATOM 5453 C C . LYS A 1 718 ? 16.272 48.758 -20.861 1.00 44.81 718 LYS A C 1
ATOM 5455 O O . LYS A 1 718 ? 16.207 47.545 -21.011 1.00 44.81 718 LYS A O 1
ATOM 5460 N N . ASP A 1 719 ? 17.328 49.337 -20.294 1.00 44.31 719 ASP A N 1
ATOM 5461 C CA . ASP A 1 719 ? 18.577 48.623 -20.005 1.00 44.31 719 ASP A CA 1
ATOM 5462 C C . ASP A 1 719 ? 18.623 47.949 -18.618 1.00 44.31 719 ASP A C 1
ATOM 5464 O O . ASP A 1 719 ? 19.553 47.194 -18.340 1.00 44.31 719 ASP A O 1
ATOM 5468 N N . ARG A 1 720 ? 17.636 48.169 -17.731 1.00 37.81 720 ARG A N 1
ATOM 5469 C CA . ARG A 1 720 ? 17.606 47.533 -16.391 1.00 37.81 720 ARG A CA 1
ATOM 5470 C C . ARG A 1 720 ? 16.835 46.213 -16.317 1.00 37.81 720 ARG A C 1
ATOM 5472 O O . ARG A 1 720 ? 17.099 45.427 -15.409 1.00 37.81 720 ARG A O 1
ATOM 5479 N N . GLU A 1 721 ? 15.956 45.935 -17.278 1.00 40.41 721 GLU A N 1
ATOM 5480 C CA . GLU A 1 721 ? 15.228 44.658 -17.385 1.00 40.41 721 GLU A CA 1
ATOM 5481 C C . GLU A 1 721 ? 16.187 43.470 -17.606 1.00 40.41 721 GLU A C 1
ATOM 5483 O O . GLU A 1 721 ? 15.956 42.371 -17.107 1.00 40.41 721 GLU A O 1
ATOM 5488 N N . GLN A 1 722 ? 17.331 43.701 -18.264 1.00 38.12 722 GLN A N 1
ATOM 5489 C CA . GLN A 1 722 ? 18.358 42.673 -18.474 1.00 38.12 722 GLN A CA 1
ATOM 5490 C C . GLN A 1 722 ? 19.190 42.348 -17.225 1.00 38.12 722 GLN A C 1
ATOM 5492 O O . GLN A 1 722 ? 19.768 41.263 -17.146 1.00 38.12 722 GLN A O 1
ATOM 5497 N N . THR A 1 723 ? 19.277 43.255 -16.249 1.00 38.25 723 THR A N 1
ATOM 5498 C CA . THR A 1 723 ? 20.172 43.079 -15.093 1.00 38.25 723 THR A CA 1
ATOM 5499 C C . THR A 1 723 ? 19.562 42.168 -14.026 1.00 38.25 723 THR A C 1
ATOM 5501 O O . THR A 1 723 ? 20.295 41.417 -13.387 1.00 38.25 723 THR A O 1
ATOM 5504 N N . LEU A 1 724 ? 18.231 42.159 -13.880 1.00 38.16 724 LEU A N 1
ATOM 5505 C CA . LEU A 1 724 ? 17.533 41.273 -12.936 1.00 38.16 724 LEU A CA 1
ATOM 5506 C C . LEU A 1 724 ? 17.650 39.792 -13.329 1.00 38.16 724 LEU A C 1
ATOM 5508 O O . LEU A 1 724 ? 17.861 38.950 -12.463 1.00 38.16 724 LEU A O 1
ATOM 5512 N N . ASN A 1 725 ? 17.649 39.483 -14.629 1.00 43.81 725 ASN A N 1
ATOM 5513 C CA . ASN A 1 725 ? 17.813 38.109 -15.119 1.00 43.81 725 ASN A CA 1
ATOM 5514 C C . ASN A 1 725 ? 19.228 37.531 -14.938 1.00 43.81 725 ASN A C 1
ATOM 5516 O O . ASN A 1 725 ? 19.403 36.326 -15.083 1.00 43.81 725 ASN A O 1
ATOM 5520 N N . LYS A 1 726 ? 20.245 38.348 -14.627 1.00 40.69 726 LYS A N 1
ATOM 5521 C CA . LYS A 1 726 ? 21.628 37.869 -14.439 1.00 40.69 726 LYS A CA 1
ATOM 5522 C C . LYS A 1 726 ? 22.033 37.634 -12.985 1.00 40.69 726 LYS A C 1
ATOM 5524 O O . LYS A 1 726 ? 23.090 37.056 -12.766 1.00 40.69 726 LYS A O 1
ATOM 5529 N N . MET A 1 727 ? 21.253 38.090 -12.004 1.00 38.81 727 MET A N 1
ATOM 5530 C CA . MET A 1 727 ? 21.689 38.101 -10.598 1.00 38.81 727 MET A CA 1
ATOM 5531 C C . MET A 1 727 ? 21.048 37.026 -9.709 1.00 38.81 727 MET A C 1
ATOM 5533 O O . MET A 1 727 ? 21.302 37.034 -8.511 1.00 38.81 727 MET A O 1
ATOM 5537 N N . GLY A 1 728 ? 20.247 36.105 -10.256 1.00 46.44 728 GLY A N 1
ATOM 5538 C CA . GLY A 1 728 ? 19.721 34.963 -9.488 1.00 46.44 728 GLY A CA 1
ATOM 5539 C C . GLY A 1 728 ? 18.846 35.337 -8.283 1.00 46.44 728 GLY A C 1
ATOM 5540 O O . GLY A 1 728 ? 18.684 34.530 -7.377 1.00 46.44 728 GLY A O 1
ATOM 5541 N N . ALA A 1 729 ? 18.292 36.551 -8.237 1.00 47.81 729 ALA A N 1
ATOM 5542 C CA . ALA A 1 729 ? 17.454 36.993 -7.127 1.00 47.81 729 ALA A CA 1
ATOM 5543 C C . ALA A 1 729 ? 15.970 36.746 -7.428 1.00 47.81 729 ALA A C 1
ATOM 5545 O O . ALA A 1 729 ? 15.489 37.057 -8.519 1.00 47.81 729 ALA A O 1
ATOM 5546 N N . GLU A 1 730 ? 15.238 36.217 -6.447 1.00 49.81 730 GLU A N 1
ATOM 5547 C CA . GLU A 1 730 ? 13.782 36.085 -6.512 1.00 49.81 730 GLU A CA 1
ATOM 5548 C C . GLU A 1 730 ? 13.106 37.452 -6.712 1.00 49.81 730 GLU A C 1
ATOM 5550 O O . GLU A 1 730 ? 13.407 38.425 -6.016 1.00 49.81 730 GLU A O 1
ATOM 5555 N N . GLY A 1 731 ? 12.155 37.517 -7.645 1.00 70.31 731 GLY A N 1
ATOM 5556 C CA . GLY A 1 731 ? 11.396 38.725 -7.962 1.00 70.31 731 GLY A CA 1
ATOM 5557 C C . GLY A 1 731 ? 9.886 38.493 -7.992 1.00 70.31 731 GLY A C 1
ATOM 5558 O O . GLY A 1 731 ? 9.402 37.363 -7.944 1.00 70.31 731 GLY A O 1
ATOM 5559 N N . TRP A 1 732 ? 9.127 39.585 -8.087 1.00 69.38 732 TRP A N 1
ATOM 5560 C CA . TRP A 1 732 ? 7.683 39.558 -8.321 1.00 69.38 732 TRP A CA 1
ATOM 5561 C C . TRP A 1 732 ? 7.368 40.289 -9.624 1.00 69.38 732 TRP A C 1
ATOM 5563 O O . TRP A 1 732 ? 7.716 41.457 -9.784 1.00 69.38 732 TRP A O 1
ATOM 5573 N N . GLU A 1 733 ? 6.694 39.608 -10.542 1.00 72.06 733 GLU A N 1
ATOM 5574 C CA . GLU A 1 733 ? 6.240 40.149 -11.820 1.00 72.06 733 GLU A CA 1
ATOM 5575 C C . GLU A 1 733 ? 4.762 40.533 -11.717 1.00 72.06 733 GLU A C 1
ATOM 5577 O O . GLU A 1 733 ? 3.943 39.771 -11.201 1.00 72.06 733 GLU A O 1
ATOM 5582 N N . TYR A 1 734 ? 4.396 41.725 -12.187 1.00 77.06 734 TYR A N 1
ATOM 5583 C CA . TYR A 1 734 ? 2.994 42.134 -12.245 1.00 77.06 734 TYR A CA 1
ATOM 5584 C C . TYR A 1 734 ? 2.267 41.380 -13.362 1.00 77.06 734 TYR A C 1
ATOM 5586 O O . TYR A 1 734 ? 2.670 41.456 -14.517 1.00 77.06 734 TYR A O 1
ATOM 5594 N N . CYS A 1 735 ? 1.166 40.703 -13.036 1.00 74.81 735 CYS A N 1
ATOM 5595 C CA . CYS A 1 735 ? 0.415 39.915 -14.012 1.00 74.81 735 CYS A CA 1
ATOM 5596 C C . CYS A 1 735 ? -0.820 40.654 -14.523 1.00 74.81 735 CYS A C 1
ATOM 5598 O O . CYS A 1 735 ? -1.010 40.808 -15.727 1.00 74.81 735 CYS A O 1
ATOM 5600 N N . SER A 1 736 ? -1.707 41.082 -13.621 1.00 70.81 736 SER A N 1
ATOM 5601 C CA . SER A 1 736 ? -2.984 41.689 -14.010 1.00 70.81 736 SER A CA 1
ATOM 5602 C C . SER A 1 736 ? -3.664 42.429 -12.853 1.00 70.81 736 SER A C 1
ATOM 5604 O O . SER A 1 736 ? -3.202 42.425 -11.710 1.00 70.81 736 SER A O 1
ATOM 5606 N N . LYS A 1 737 ? -4.790 43.087 -13.148 1.00 70.31 737 LYS A N 1
ATOM 5607 C CA . LYS A 1 737 ? -5.632 43.784 -12.171 1.00 70.31 737 LYS A CA 1
ATOM 5608 C C . LYS A 1 737 ? -7.044 43.218 -12.211 1.00 70.31 737 LYS A C 1
ATOM 5610 O O . LYS A 1 737 ? -7.683 43.237 -13.259 1.00 70.31 737 LYS A O 1
ATOM 5615 N N . LEU A 1 738 ? -7.551 42.796 -11.054 1.00 48.97 738 LEU A N 1
ATOM 5616 C CA . LEU A 1 738 ? -8.924 42.327 -10.882 1.00 48.97 738 LEU A CA 1
ATOM 5617 C C . LEU A 1 738 ? -9.677 43.302 -9.967 1.00 48.97 738 LEU A C 1
ATOM 5619 O O . LEU A 1 738 ? -9.515 43.319 -8.743 1.00 48.97 738 LEU A O 1
ATOM 5623 N N . GLY A 1 739 ? -10.470 44.187 -10.573 1.00 80.25 739 GLY A N 1
ATOM 5624 C CA . GLY A 1 739 ? -11.151 45.268 -9.860 1.00 80.25 739 GLY A CA 1
ATOM 5625 C C . GLY A 1 739 ? -10.161 46.246 -9.214 1.00 80.25 739 GLY A C 1
ATOM 5626 O O . GLY A 1 739 ? -9.388 46.907 -9.905 1.00 80.25 739 GLY A O 1
ATOM 5627 N N . LYS A 1 740 ? -10.183 46.366 -7.879 1.00 62.88 740 LYS A N 1
ATOM 5628 C CA . LYS A 1 740 ? -9.233 47.204 -7.116 1.00 62.88 740 LYS A CA 1
ATOM 5629 C C . LYS A 1 740 ? -7.964 46.459 -6.674 1.00 62.88 740 LYS A C 1
ATOM 5631 O O . LYS A 1 740 ? -7.105 47.084 -6.062 1.00 62.88 740 LYS A O 1
ATOM 5636 N N . LYS A 1 741 ? -7.840 45.158 -6.957 1.00 59.06 741 LYS A N 1
ATOM 5637 C CA . LYS A 1 741 ? -6.694 44.335 -6.541 1.00 59.06 741 LYS A CA 1
ATOM 5638 C C . LYS A 1 741 ? -5.695 44.169 -7.688 1.00 59.06 741 LYS A C 1
ATOM 5640 O O . LYS A 1 741 ? -6.104 44.005 -8.835 1.00 59.06 741 LYS A O 1
ATOM 5645 N N . LEU A 1 742 ? -4.404 44.206 -7.363 1.00 73.50 742 LEU A N 1
ATOM 5646 C CA . LEU A 1 742 ? -3.298 43.917 -8.280 1.00 73.50 742 LEU A CA 1
ATOM 5647 C C . LEU A 1 742 ? -2.782 42.501 -7.996 1.00 73.50 742 LEU A C 1
ATOM 5649 O O . LEU A 1 742 ? -2.639 42.131 -6.832 1.00 73.50 742 LEU A O 1
ATOM 5653 N N . LEU A 1 743 ? -2.535 41.725 -9.047 1.00 65.50 743 LEU A N 1
ATOM 5654 C CA . LEU A 1 743 ? -2.006 40.365 -8.985 1.00 65.50 743 LEU A CA 1
ATOM 5655 C C . LEU A 1 743 ? -0.547 40.372 -9.438 1.00 65.50 743 LEU A C 1
ATOM 5657 O O . LEU A 1 743 ? -0.231 40.888 -10.511 1.00 65.50 743 LEU A O 1
ATOM 5661 N N . PHE A 1 744 ? 0.318 39.772 -8.625 1.00 83.44 744 PHE A N 1
ATOM 5662 C CA . PHE A 1 744 ? 1.734 39.580 -8.917 1.00 83.44 744 PHE A CA 1
ATOM 5663 C C . PHE A 1 744 ? 2.074 38.092 -8.817 1.00 83.44 744 PHE A C 1
ATOM 5665 O O . PHE A 1 744 ? 1.538 37.390 -7.957 1.00 83.44 744 PHE A O 1
ATOM 5672 N N . LYS A 1 745 ? 2.977 37.620 -9.674 1.00 68.00 745 LYS A N 1
ATOM 5673 C CA . LYS A 1 745 ? 3.526 36.262 -9.662 1.00 68.00 745 LYS A CA 1
ATOM 5674 C C . LYS A 1 745 ? 4.959 36.311 -9.150 1.00 68.00 745 LYS A C 1
ATOM 5676 O O . LYS A 1 745 ? 5.744 37.140 -9.598 1.00 68.00 745 LYS A O 1
ATOM 5681 N N . ARG A 1 746 ? 5.305 35.416 -8.225 1.00 66.31 746 ARG A N 1
ATOM 5682 C CA . ARG A 1 746 ? 6.693 35.221 -7.787 1.00 66.31 746 ARG A CA 1
ATOM 5683 C C . ARG A 1 746 ? 7.456 34.487 -8.885 1.00 66.31 746 ARG A C 1
ATOM 5685 O O . ARG A 1 746 ? 6.959 33.487 -9.404 1.00 66.31 746 ARG A O 1
ATOM 5692 N N . VAL A 1 747 ? 8.639 34.973 -9.230 1.00 66.25 747 VAL A N 1
ATOM 5693 C CA . VAL A 1 747 ? 9.515 34.375 -10.240 1.00 66.25 747 VAL A CA 1
ATOM 5694 C C . VAL A 1 747 ? 10.873 34.126 -9.587 1.00 66.25 747 VAL A C 1
ATOM 5696 O O . VAL A 1 747 ? 11.495 35.066 -9.092 1.00 66.25 747 VAL A O 1
ATOM 5699 N N . SER A 1 748 ? 11.313 32.867 -9.544 1.00 54.09 748 SER A N 1
ATOM 5700 C CA . SER A 1 748 ? 12.687 32.500 -9.188 1.00 54.09 748 SER A CA 1
ATOM 5701 C C . SER A 1 748 ? 13.522 32.386 -10.468 1.00 54.09 748 SER A C 1
ATOM 5703 O O . SER A 1 748 ? 13.059 31.864 -11.484 1.00 54.09 748 SER A O 1
ATOM 5705 N N . GLY A 1 749 ? 14.730 32.953 -10.451 1.00 51.66 749 GLY A N 1
ATOM 5706 C CA . GLY A 1 749 ? 15.689 32.831 -11.550 1.00 51.66 749 GLY A CA 1
ATOM 5707 C C . GLY A 1 749 ? 16.514 31.549 -11.427 1.00 51.66 749 GLY A C 1
ATOM 5708 O O . GLY A 1 749 ? 16.762 31.079 -10.321 1.00 51.66 749 GLY A O 1
ATOM 5709 N N . PHE A 1 750 ? 16.967 31.003 -12.557 1.00 44.25 750 PHE A N 1
ATOM 5710 C CA . PHE A 1 750 ? 17.943 29.910 -12.578 1.00 44.25 750 PHE A CA 1
ATOM 5711 C C . PHE A 1 750 ? 19.312 30.412 -12.093 1.00 44.25 750 PHE A C 1
ATOM 5713 O O . PHE A 1 750 ? 19.791 31.446 -12.567 1.00 44.25 750 PHE A O 1
ATOM 5720 N N . GLY A 1 751 ? 19.952 29.668 -11.186 1.00 44.75 751 GLY A N 1
ATOM 5721 C CA . GLY A 1 751 ? 21.369 29.854 -10.872 1.00 44.75 751 GLY A CA 1
ATOM 5722 C C . GLY A 1 751 ? 22.237 29.646 -12.119 1.00 44.75 751 GLY A C 1
ATOM 5723 O O . GLY A 1 751 ? 21.870 28.904 -13.035 1.00 44.75 751 GLY A O 1
ATOM 5724 N N . ALA A 1 752 ? 23.390 30.317 -12.179 1.00 41.94 752 ALA A N 1
ATOM 5725 C CA . ALA A 1 752 ? 24.330 30.243 -13.307 1.00 41.94 752 ALA A CA 1
ATOM 5726 C C . ALA A 1 752 ? 24.941 28.837 -13.519 1.00 41.94 752 ALA A C 1
ATOM 5728 O O . ALA A 1 752 ? 25.604 28.581 -14.520 1.00 41.94 752 ALA A O 1
ATOM 5729 N N . ASP A 1 753 ? 24.699 27.939 -12.576 1.00 41.03 753 ASP A N 1
ATOM 5730 C CA . ASP A 1 753 ? 25.224 26.595 -12.393 1.00 41.03 753 ASP A CA 1
ATOM 5731 C C . ASP A 1 753 ? 24.204 25.490 -12.734 1.00 41.03 753 ASP A C 1
ATOM 5733 O O . ASP A 1 753 ? 24.491 24.306 -12.588 1.00 41.03 753 ASP A O 1
ATOM 5737 N N . GLY A 1 754 ? 23.026 25.843 -13.260 1.00 43.12 754 GLY A N 1
ATOM 5738 C CA . GLY A 1 754 ? 22.073 24.867 -13.807 1.00 43.12 754 GLY A CA 1
ATOM 5739 C C . GLY A 1 754 ? 21.342 24.008 -12.765 1.00 43.12 754 GLY A C 1
ATOM 5740 O O . GLY A 1 754 ? 20.494 23.199 -13.142 1.00 43.12 754 GLY A O 1
ATOM 5741 N N . GLY A 1 755 ? 21.598 24.213 -11.471 1.00 36.00 755 GLY A N 1
ATOM 5742 C CA . GLY A 1 755 ? 20.785 23.676 -10.383 1.00 36.00 755 GLY A CA 1
ATOM 5743 C C . GLY A 1 755 ? 19.461 24.436 -10.260 1.00 36.00 755 GLY A C 1
ATOM 5744 O O . GLY A 1 755 ? 19.439 25.667 -10.233 1.00 36.00 755 GLY A O 1
ATOM 5745 N N . ARG A 1 756 ? 18.337 23.711 -10.216 1.00 34.00 756 ARG A N 1
ATOM 5746 C CA . ARG A 1 756 ? 17.008 24.291 -9.957 1.00 34.00 756 ARG A CA 1
ATOM 5747 C C . ARG A 1 756 ? 16.866 24.582 -8.458 1.00 34.00 756 ARG A C 1
ATOM 5749 O O . ARG A 1 756 ? 17.018 23.657 -7.666 1.00 34.00 756 ARG A O 1
ATOM 5756 N N . GLN A 1 757 ? 16.534 25.826 -8.103 1.00 35.66 757 GLN A N 1
ATOM 5757 C CA . GLN A 1 757 ? 15.935 26.189 -6.811 1.00 35.66 757 GLN A CA 1
ATOM 5758 C C . GLN A 1 757 ? 14.456 26.527 -6.992 1.00 35.66 757 GLN A C 1
ATOM 5760 O O . GLN A 1 757 ? 14.129 27.294 -7.933 1.00 35.66 757 GLN A O 1
#

Secondary structure (DSSP, 8-state):
-HHHHHHHHHHHHHHHHHHHHHHHHHHTT--HHHHSS-SEEEEEEE--EETTEE--EEEEEE-TTS-EEEEEE-------GGGTT----S----EEEEEE-TT--EEEEEE-SS--SEEEE-TTS-EEEEETTEEEEE-TT-PBPPPEE-TTTSSHHHHHHHHHHHHHHHHHHHTSHHHHHHHHHHHHHHHSS-GGGS-HHHHHHHHHHHHHHHHHHHHHHHTTTTTTTSSS-TTS----HHHHHHHHHHH-EEEEEE-SSEEEEEEEETTTTEEEEEEEETT--GGG-EEEEEEE--BTTB-EEEEETTEEEEEEGGGTEEEEEETTS-EEEEE--B-SSSSSSB-SSS--SEEEE-TTS-EEEE-TTT-EEEEE-TT--EEEEEEE--PPSSS----EEEETTTTEEEEEEGGGTEEEEEEETTTSPPPHHHHHHHHHHHHHHHHH-EEEE-TT-------TTHHHHT------GGGG-S-SEEEE-TTSEEEEEESTTTTT-S-EEEEEPPPSS--S--EEEEEE--SSS--EEEEEEEETTEEEEE-TTSPPEEEEEPS-TTS---------------PPPP------PPPPPPPPS--PPPP--------PPPPPPTT--SSS---TT-PPPPP-PPP---------------------------------------------------------------PPP---GGG--TTSHHHHTTTT--EEEEEEEETTEEEEEEEPPPPTTS---

Foldseek 3Di:
DVVVVVVVVVVVVVVVVVLVVVVVVVLVPDDPVFQPDAQWDFDDWAFADDVNHGFFWQFWAAFPQQWIWTKTWDDLPLDPPQDPPDDDDDDPGFIKIFTAHLVNHTPDIETAQHRFNEWEAAPQRWIWTFFQQWIWIADNNGDIDPIDGDLLCPPVLVLLVLLLVLVVVVVVVCLDPVVCVVLVVLLVVLVVDPPVRDDPVSVVVNVLSVVVSVVSVCVNVVCPVVPPPPPPPSPNDDQDSVSVVSSSLQSTFQYWEYENFWIKTWGQDSNQRAIWIWIDGPVRDSVRIDTQGDPQHAPDSHKYWYDAHQWIWIWSFQQQKIFIAGPSNHTDAMDAHDDCPDPLHANDNTDQRYWDADNVQWIWTAHAQFQWIFIAHPNSDTSHTNYGDPEHGDDDRWHWYANSVQRWIWTDRRLSSIIGIMHRCVVNPQDPVNVVQVVVLLVCLVQPFAKWFFPPDDQPPPDVVCLVRPPDDDDDVQQPDQAGMWGQHSVQWIAGRDYPCNSQFGTWHKAFDDPPDPDDWRWIWTFTDGVDDDTQTWTWTDDPQWIWIDRPPDDITIIGGDDPPPDDPDPDDDDDDDDDDDDDDDDDDDDDDDDDDDDDDDDDDDDDDDDDPDDDPDDDDPPDPPPDDPDPPDDDDDDDDDDDDDDDDDDDDDDDDDDDDDDDDDDDDDDDDDDDDDDDDDDDDDDDDDDDDDDDDDDDDDDDDDDDDDDDPVVDDPPVVVVVQQPQDKDWAWDDDDPPDTDIDIDTHDDPVRDDD